Protein AF-A0A9Q1RMR0-F1 (afdb_monomer)

Secondary structure (DSSP, 8-state):
--------TTTSSSHHHHTS-THHHHHHHHHHHHHTTT-HHHHHHHHHHHHT-S-HHHHHHHHHHHHHHTTT---TT-HHHHHHHTTTS-S-HHHHHHHHHHHHHHTTT---HHHHHHHHHHHT-TTS-HHHHHHHHHHHHHHTTT---HHHHHHHHHHHHT--TTGGGSGGGGHHHHHHHHHTTT--TTHHHHHHHHTTS-HHHHHHHHHHHHHHHTTTS--HHHHHHHHHHHHTT--S---S-S-TTTTS-HHHHHHHHHHHHHHTTT---HHHHHHHHHHTT-SSHHHHHHHHHHHHHHTTTT--HHHHHHHHHHHHHTTT-HHHHHHHHHHHHHHTGGGGTEE--SEETTTTEEPHHHHHHHHHHHHHGGGTTTIIIII-GGGGGGGGGG-EE-EEEEE-TTS-B---EEEEEEE---TT--SS--SEEEEEEEESSEE--TTEEEEES-TTEEESSSS--SEEEEEE-TT-----

Nearest PDB structures (foldseek):
  8amz-assembly1_Z  TM=9.639E-01  e=6.250E-50  Spinacia oleracea
  8usd-assembly1_f  TM=9.674E-01  e=1.322E-40  Homo sapiens
  9e8i-assembly1_f  TM=9.592E-01  e=1.598E-38  Homo sapiens
  9e8j-assembly1_f  TM=9.561E-01  e=5.253E-36  Homo sapiens
  9e8g-assembly1_f  TM=9.424E-01  e=2.014E-36  Homo sapiens

InterPro domains:
  IPR002015 Proteasome/cyclosome repeat [PF01851] (61-96)
  IPR002015 Proteasome/cyclosome repeat [PF01851] (98-128)
  IPR002015 Proteasome/cyclosome repeat [PF01851] (294-325)
  IPR011989 Armadillo-like helical [G3DSA:1.25.10.10] (7-397)
  IPR016024 Armadillo-type fold [SSF48371] (19-345)
  IPR041433 26S proteasome non-ATPase regulatory subunit RPN1, C-terminal [PF18051] (423-476)

Radius of gyration: 23.75 Å; Cα contacts (8 Å, |Δi|>4): 767; chains: 1; bounding box: 58×66×67 Å

Structure (mmCIF, N/CA/C/O backbone):
data_AF-A0A9Q1RMR0-F1
#
_entry.id   AF-A0A9Q1RMR0-F1
#
loop_
_atom_site.group_PDB
_atom_site.id
_atom_site.type_symbol
_atom_site.label_atom_id
_atom_site.label_alt_id
_atom_site.label_comp_id
_atom_site.label_asym_id
_atom_site.label_entity_id
_atom_site.label_seq_id
_atom_site.pdbx_PDB_ins_code
_atom_site.Cartn_x
_atom_site.Cartn_y
_atom_site.Cartn_z
_atom_site.occupancy
_atom_site.B_iso_or_equiv
_atom_site.auth_seq_id
_atom_site.auth_comp_id
_atom_site.auth_asym_id
_atom_site.auth_atom_id
_atom_site.pdbx_PDB_model_num
ATOM 1 N N . MET A 1 1 ? 29.845 -14.026 3.373 1.00 28.23 1 MET A N 1
ATOM 2 C CA . MET A 1 1 ? 30.162 -15.197 4.212 1.00 28.23 1 MET A CA 1
ATOM 3 C C . MET A 1 1 ? 29.013 -16.179 4.085 1.00 28.23 1 MET A C 1
ATOM 5 O O . MET A 1 1 ? 27.890 -15.798 4.378 1.00 28.23 1 MET A O 1
ATOM 9 N N . THR A 1 2 ? 29.328 -17.349 3.521 1.00 25.45 2 THR A N 1
ATOM 10 C CA . THR A 1 2 ? 28.665 -18.661 3.660 1.00 25.45 2 THR A CA 1
ATOM 11 C C . THR A 1 2 ? 27.138 -18.709 3.771 1.00 25.45 2 THR A C 1
ATOM 13 O O . THR A 1 2 ? 26.559 -18.404 4.810 1.00 25.45 2 THR A O 1
ATOM 16 N N . VAL A 1 3 ? 26.518 -19.213 2.700 1.00 27.20 3 VAL A N 1
ATOM 17 C CA . VAL A 1 3 ? 25.192 -19.848 2.703 1.00 27.20 3 VAL A CA 1
ATOM 18 C C . VAL A 1 3 ? 25.158 -20.888 3.835 1.00 27.20 3 VAL A C 1
ATOM 20 O O . VAL A 1 3 ? 26.034 -21.756 3.847 1.00 27.20 3 VAL A O 1
ATOM 23 N N . PRO A 1 4 ? 24.219 -20.827 4.796 1.00 29.75 4 PRO A N 1
ATOM 24 C CA . PRO A 1 4 ? 24.046 -21.917 5.735 1.00 29.75 4 PRO A CA 1
ATOM 25 C C . PRO A 1 4 ? 23.362 -23.068 4.999 1.00 29.75 4 PRO A C 1
ATOM 27 O O . PRO A 1 4 ? 22.222 -22.955 4.552 1.00 29.75 4 PRO A O 1
ATOM 30 N N . SER A 1 5 ? 24.117 -24.150 4.859 1.00 25.72 5 SER A N 1
ATOM 31 C CA . SER A 1 5 ? 23.668 -25.482 4.480 1.00 25.72 5 SER A CA 1
ATOM 32 C C . SER A 1 5 ? 22.491 -25.944 5.340 1.00 25.72 5 SER A C 1
ATOM 34 O O . SER A 1 5 ? 22.469 -25.700 6.548 1.00 25.72 5 SER A O 1
ATOM 36 N N . GLU A 1 6 ? 21.561 -26.642 4.692 1.00 31.83 6 GLU A N 1
ATOM 37 C CA . GLU A 1 6 ? 20.419 -27.371 5.246 1.00 31.83 6 GLU A CA 1
ATOM 38 C C . GLU A 1 6 ? 20.707 -27.970 6.633 1.00 31.83 6 GLU A C 1
ATOM 40 O O . GLU A 1 6 ? 21.414 -28.966 6.779 1.00 31.83 6 GLU A O 1
ATOM 45 N N . ALA A 1 7 ? 20.147 -27.349 7.672 1.00 25.41 7 ALA A N 1
ATOM 46 C CA . ALA A 1 7 ? 20.129 -27.893 9.020 1.00 25.41 7 ALA A CA 1
ATOM 47 C C . ALA A 1 7 ? 18.756 -28.529 9.282 1.00 25.41 7 ALA A C 1
ATOM 49 O O . ALA A 1 7 ? 17.742 -27.833 9.308 1.00 25.41 7 ALA A O 1
ATOM 50 N N . SER A 1 8 ? 18.754 -29.855 9.439 1.00 25.45 8 SER A N 1
ATOM 51 C CA . SER A 1 8 ? 17.804 -30.648 10.236 1.00 25.45 8 SER A CA 1
ATOM 52 C C . SER A 1 8 ? 16.367 -30.102 10.359 1.00 25.45 8 SER A C 1
ATOM 54 O O . SER A 1 8 ? 15.956 -29.467 11.332 1.00 25.45 8 SER A O 1
ATOM 56 N N . SER A 1 9 ? 15.586 -30.467 9.346 1.00 35.81 9 SER A N 1
ATOM 57 C CA . SER A 1 9 ? 14.131 -30.642 9.309 1.00 35.81 9 SER A CA 1
ATOM 58 C C . SER A 1 9 ? 13.420 -30.797 10.671 1.00 35.81 9 SER A C 1
ATOM 60 O O . SER A 1 9 ? 13.531 -31.830 11.330 1.00 35.81 9 SER A O 1
ATOM 62 N N . GLY A 1 10 ? 12.596 -29.808 11.039 1.00 28.39 10 GLY A N 1
ATOM 63 C CA . GLY A 1 10 ? 11.375 -30.025 11.834 1.00 28.39 10 GLY A CA 1
ATOM 64 C C . GLY A 1 10 ? 11.198 -29.169 13.092 1.00 28.39 10 GLY A C 1
ATOM 65 O O . GLY A 1 10 ? 10.117 -28.628 13.297 1.00 28.39 10 GLY A O 1
ATOM 66 N N . CYS A 1 11 ? 12.227 -29.015 13.933 1.00 25.61 11 CYS A N 1
ATOM 67 C CA . CYS A 1 11 ? 12.030 -28.494 15.301 1.00 25.61 11 CYS A CA 1
ATOM 68 C C . CYS A 1 11 ? 12.550 -27.057 15.525 1.00 25.61 11 CYS A C 1
ATOM 70 O O . CYS A 1 11 ? 12.041 -26.326 16.372 1.00 25.61 11 CYS A O 1
ATOM 72 N N . ALA A 1 12 ? 13.531 -26.596 14.742 1.00 32.97 12 ALA A N 1
ATOM 73 C CA . ALA A 1 12 ? 14.109 -25.258 14.921 1.00 32.97 12 ALA A CA 1
ATOM 74 C C . ALA A 1 12 ? 13.289 -24.132 14.255 1.00 32.97 12 ALA A C 1
ATOM 76 O O . ALA A 1 12 ? 13.313 -22.989 14.718 1.00 32.97 12 ALA A O 1
ATOM 77 N N . SER A 1 13 ? 12.532 -24.440 13.196 1.00 49.91 13 SER A N 1
ATOM 78 C CA . SER A 1 13 ? 11.825 -23.446 12.376 1.00 49.91 13 SER A CA 1
ATOM 79 C C . SER A 1 13 ? 10.544 -22.890 13.004 1.00 49.91 13 SER A C 1
ATOM 81 O O . SER A 1 13 ? 10.022 -21.902 12.503 1.00 49.91 13 SER A O 1
ATOM 83 N N . THR A 1 14 ? 10.040 -23.457 14.102 1.00 54.06 14 THR A N 1
ATOM 84 C CA . THR A 1 14 ? 8.822 -22.979 14.788 1.00 54.06 14 THR A CA 1
ATOM 85 C C . THR A 1 14 ? 9.111 -22.214 16.082 1.00 54.06 14 THR A C 1
ATOM 87 O O . THR A 1 14 ? 8.258 -21.472 16.566 1.00 54.06 14 THR A O 1
ATOM 90 N N . SER A 1 15 ? 10.334 -22.309 16.621 1.00 58.47 15 SER A N 1
ATOM 91 C CA . SER A 1 15 ? 10.719 -21.683 17.898 1.00 58.47 15 SER A CA 1
ATOM 92 C C . SER A 1 15 ? 10.522 -20.163 17.914 1.00 58.47 15 SER A C 1
ATOM 94 O O . SER A 1 15 ? 10.182 -19.595 18.948 1.00 58.47 15 SER A O 1
ATOM 96 N N . TRP A 1 16 ? 10.717 -19.481 16.782 1.00 73.56 16 TRP A N 1
ATOM 97 C CA . TRP A 1 16 ? 10.561 -18.026 16.703 1.00 73.56 16 TRP A CA 1
ATOM 98 C C . TRP A 1 16 ? 9.092 -17.580 16.733 1.00 73.56 16 TRP A C 1
ATOM 100 O O . TRP A 1 16 ? 8.800 -16.536 17.311 1.00 73.56 16 TRP A O 1
ATOM 110 N N . LEU A 1 17 ? 8.170 -18.384 16.192 1.00 70.06 17 LEU A N 1
ATOM 111 C CA . LEU A 1 17 ? 6.736 -18.091 16.191 1.00 70.06 17 LEU A CA 1
ATOM 112 C C . LEU A 1 17 ? 6.168 -18.138 17.617 1.00 70.06 17 LEU A C 1
ATOM 114 O O . LEU A 1 17 ? 5.444 -17.236 18.036 1.00 70.06 17 LEU A O 1
ATOM 118 N N . PHE A 1 18 ? 6.561 -19.152 18.394 1.00 71.12 18 PHE A N 1
ATOM 119 C CA . PHE A 1 18 ? 6.091 -19.352 19.769 1.00 71.12 18 PHE A CA 1
ATOM 120 C C . PHE A 1 18 ? 6.729 -18.413 20.803 1.00 71.12 18 PHE A C 1
ATOM 122 O O . PHE A 1 18 ? 6.261 -18.355 21.938 1.00 71.12 18 PHE A O 1
ATOM 129 N N . LYS A 1 19 ? 7.756 -17.637 20.426 1.00 73.44 19 LYS A N 1
ATOM 130 C CA . LYS A 1 19 ? 8.305 -16.564 21.277 1.00 73.44 19 LYS A CA 1
ATOM 131 C C . LYS A 1 19 ? 7.382 -15.346 21.358 1.00 73.44 19 LYS A C 1
ATOM 133 O O . LYS A 1 19 ? 7.496 -14.561 22.297 1.00 73.44 19 LYS A O 1
ATOM 138 N N . ASN A 1 20 ? 6.477 -15.191 20.394 1.00 74.44 20 ASN A N 1
ATOM 139 C CA . ASN A 1 20 ? 5.560 -14.060 20.324 1.00 74.44 20 ASN A CA 1
ATOM 140 C C . ASN A 1 20 ? 4.255 -14.344 21.085 1.00 74.44 20 ASN A C 1
ATOM 142 O O . ASN A 1 20 ? 3.844 -15.493 21.256 1.00 74.44 20 ASN A O 1
ATOM 146 N N . LYS A 1 21 ? 3.580 -13.280 21.535 1.00 76.12 21 LYS A N 1
ATOM 147 C CA . LYS A 1 21 ? 2.300 -13.356 22.262 1.00 76.12 21 LYS A CA 1
ATOM 148 C C . LYS A 1 21 ? 1.128 -13.011 21.341 1.00 76.12 21 LYS A C 1
ATOM 150 O O . LYS A 1 21 ? 1.238 -12.052 20.585 1.00 76.12 21 LYS A O 1
ATOM 155 N N . GLU A 1 22 ? 0.035 -13.773 21.429 1.00 80.19 22 GLU A N 1
ATOM 156 C CA . GLU A 1 22 ? -1.287 -13.492 20.821 1.00 80.19 22 GLU A CA 1
ATOM 157 C C . GLU A 1 22 ? -1.224 -12.899 19.397 1.00 80.19 22 GLU A C 1
ATOM 159 O O . GLU A 1 22 ? -0.849 -13.594 18.452 1.00 80.19 22 GLU A O 1
ATOM 164 N N . HIS A 1 23 ? -1.528 -11.606 19.234 1.00 78.69 23 HIS A N 1
ATOM 165 C CA . HIS A 1 23 ? -1.510 -10.879 17.958 1.00 78.69 23 HIS A CA 1
ATOM 166 C C . HIS A 1 23 ? -0.129 -10.842 17.276 1.00 78.69 23 HIS A C 1
ATOM 168 O O . HIS A 1 23 ? -0.027 -10.755 16.048 1.00 78.69 23 HIS A O 1
ATOM 174 N N . GLY A 1 24 ? 0.949 -10.957 18.054 1.00 77.94 24 GLY A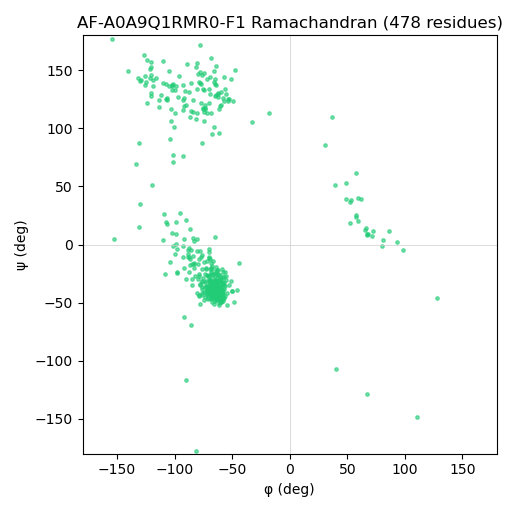 N 1
ATOM 175 C CA . GLY A 1 24 ? 2.307 -11.128 17.548 1.00 77.94 24 GLY A CA 1
ATOM 176 C C . GLY A 1 24 ? 2.531 -12.494 16.894 1.00 77.94 24 GLY A C 1
ATOM 177 O O . GLY A 1 24 ? 3.297 -12.575 15.937 1.00 77.94 24 GLY A O 1
ATOM 178 N N . LYS A 1 25 ? 1.837 -13.557 17.340 1.00 82.94 25 LYS A N 1
ATOM 179 C CA . LYS A 1 25 ? 1.855 -14.865 16.655 1.00 82.94 25 LYS A CA 1
ATOM 180 C C . LYS A 1 25 ? 1.142 -14.781 15.307 1.00 82.94 25 LYS A C 1
ATOM 182 O O . LYS A 1 25 ? 1.679 -15.262 14.315 1.00 82.94 25 LYS A O 1
ATOM 187 N N . ALA A 1 26 ? -0.012 -14.110 15.259 1.00 82.56 26 ALA A N 1
ATOM 188 C CA . ALA A 1 26 ? -0.747 -13.882 14.013 1.00 82.56 26 ALA A CA 1
ATOM 189 C C . ALA A 1 26 ? 0.100 -13.102 12.995 1.00 82.56 26 ALA A C 1
ATOM 191 O O . ALA A 1 26 ? 0.235 -13.502 11.842 1.00 82.56 26 ALA A O 1
ATOM 192 N N . SER A 1 27 ? 0.748 -12.026 13.445 1.00 83.69 27 SER A N 1
ATOM 193 C CA . SER A 1 27 ? 1.597 -11.202 12.579 1.00 83.69 27 SER A CA 1
ATOM 194 C C . SER A 1 27 ? 2.845 -11.947 12.105 1.00 83.69 27 SER A C 1
ATOM 196 O O . SER A 1 27 ? 3.253 -11.774 10.963 1.00 83.69 27 SER A O 1
ATOM 198 N N . ALA A 1 28 ? 3.433 -12.795 12.948 1.00 84.25 28 ALA A N 1
ATOM 199 C CA . ALA A 1 28 ? 4.561 -13.646 12.582 1.00 84.25 28 ALA A CA 1
ATOM 200 C C . ALA A 1 28 ? 4.173 -14.740 11.571 1.00 84.25 28 ALA A C 1
ATOM 202 O O . ALA A 1 28 ? 4.898 -14.968 10.609 1.00 84.25 28 ALA A O 1
ATOM 203 N N . ALA A 1 29 ? 3.013 -15.378 11.723 1.00 84.62 29 ALA A N 1
ATOM 204 C CA . ALA A 1 29 ? 2.517 -16.313 10.714 1.00 84.62 29 ALA A CA 1
ATOM 205 C C . ALA A 1 29 ? 2.252 -15.601 9.372 1.00 84.62 29 ALA A C 1
ATOM 207 O O . ALA A 1 29 ? 2.677 -16.080 8.325 1.00 84.62 29 ALA A O 1
ATOM 208 N N . ALA A 1 30 ? 1.666 -14.401 9.402 1.00 85.38 30 ALA A N 1
ATOM 209 C CA . ALA A 1 30 ? 1.445 -13.594 8.203 1.00 85.38 30 ALA A CA 1
ATOM 210 C C . ALA A 1 30 ? 2.746 -13.139 7.511 1.00 85.38 30 ALA A C 1
ATOM 212 O O . ALA A 1 30 ? 2.779 -13.029 6.285 1.00 85.38 30 ALA A O 1
ATOM 213 N N . SER A 1 31 ? 3.842 -12.924 8.254 1.00 85.06 31 SER A N 1
ATOM 214 C CA . SER A 1 31 ? 5.120 -12.512 7.651 1.00 85.06 31 SER A CA 1
ATOM 215 C C . SER A 1 31 ? 5.716 -13.592 6.753 1.00 85.06 31 SER A C 1
ATOM 217 O O . SER A 1 31 ? 6.457 -13.269 5.831 1.00 85.06 31 SER A O 1
ATOM 219 N N . LEU A 1 32 ? 5.385 -14.868 6.989 1.00 83.06 32 LEU A N 1
ATOM 220 C CA . LEU A 1 32 ? 5.770 -15.953 6.083 1.00 83.06 32 LEU A CA 1
ATOM 221 C C . LEU A 1 32 ? 5.128 -15.776 4.706 1.00 83.06 32 LEU A C 1
ATOM 223 O O . LEU A 1 32 ? 5.804 -15.970 3.701 1.00 83.06 32 LEU A O 1
ATOM 227 N N . GLY A 1 33 ? 3.875 -15.311 4.657 1.00 82.81 33 GLY A N 1
ATOM 228 C CA . GLY A 1 33 ? 3.210 -14.970 3.399 1.00 82.81 33 GLY A CA 1
ATOM 229 C C . GLY A 1 33 ? 3.904 -13.827 2.653 1.00 82.81 33 GLY A C 1
ATOM 230 O O . GLY A 1 33 ? 4.025 -13.873 1.438 1.00 82.81 33 GLY A O 1
ATOM 231 N N . MET A 1 34 ? 4.448 -12.840 3.374 1.00 83.38 34 MET A N 1
ATOM 232 C CA . MET A 1 34 ? 5.253 -11.769 2.767 1.00 83.38 34 MET A CA 1
ATOM 233 C C . MET A 1 34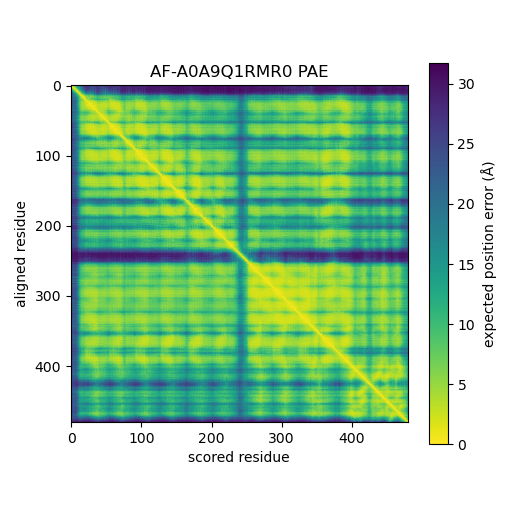 ? 6.613 -12.262 2.245 1.00 83.38 34 MET A C 1
ATOM 235 O O . MET A 1 34 ? 7.128 -11.714 1.276 1.00 83.38 34 MET A O 1
ATOM 239 N N . ILE A 1 35 ? 7.220 -13.274 2.871 1.00 85.44 35 ILE A N 1
ATOM 240 C CA . ILE A 1 35 ? 8.476 -13.870 2.378 1.00 85.44 35 ILE A CA 1
ATOM 241 C C . ILE A 1 35 ? 8.227 -14.640 1.077 1.00 85.44 35 ILE A C 1
ATOM 243 O O . ILE A 1 35 ? 9.053 -14.590 0.170 1.00 85.44 35 ILE A O 1
ATOM 247 N N . LEU A 1 36 ? 7.085 -15.320 0.993 1.00 83.06 36 LEU A N 1
ATOM 248 C CA . LEU A 1 36 ? 6.655 -16.149 -0.137 1.00 83.06 36 LEU A CA 1
ATOM 249 C C . LEU A 1 36 ? 5.740 -15.368 -1.096 1.00 83.06 36 LEU A C 1
ATOM 251 O O . LEU A 1 36 ? 4.880 -15.944 -1.759 1.00 83.06 36 LEU A O 1
ATOM 255 N N . LEU A 1 37 ? 5.895 -14.042 -1.135 1.00 80.06 37 LEU A N 1
ATOM 256 C CA . LEU A 1 37 ? 5.081 -13.155 -1.958 1.00 80.06 37 LEU A CA 1
ATOM 257 C C . LEU A 1 37 ? 5.152 -13.603 -3.426 1.00 80.06 37 LEU A C 1
ATOM 259 O O . LEU A 1 37 ? 6.248 -13.757 -3.964 1.00 80.06 37 LEU A O 1
ATOM 263 N N . LEU A 1 38 ? 3.990 -13.763 -4.066 1.00 76.06 38 LEU A N 1
ATOM 264 C CA . LEU A 1 38 ? 3.832 -14.185 -5.464 1.00 76.06 38 LEU A CA 1
ATOM 265 C C . LEU A 1 38 ? 4.238 -15.643 -5.793 1.00 76.06 38 LEU A C 1
ATOM 267 O O . LEU A 1 38 ? 4.255 -16.005 -6.967 1.00 76.06 38 LEU A O 1
ATOM 271 N N . ASP A 1 39 ? 4.527 -16.500 -4.806 1.00 81.00 39 ASP A N 1
ATOM 272 C CA . ASP A 1 39 ? 4.789 -17.936 -5.022 1.00 81.00 39 ASP A CA 1
ATOM 273 C C . ASP A 1 39 ? 3.576 -18.781 -4.603 1.00 81.00 39 ASP A C 1
ATOM 275 O O . ASP A 1 39 ? 3.453 -19.187 -3.448 1.00 81.00 39 ASP A O 1
ATOM 279 N N . VAL A 1 40 ? 2.658 -19.043 -5.539 1.00 74.56 40 VAL A N 1
ATOM 280 C CA . VAL A 1 40 ? 1.411 -19.776 -5.242 1.00 74.56 40 VAL A CA 1
ATOM 281 C C . VAL A 1 40 ? 1.670 -21.257 -4.955 1.00 74.56 40 VAL A C 1
ATOM 283 O O . VAL A 1 40 ? 1.061 -21.816 -4.044 1.00 74.56 40 VAL A O 1
ATOM 286 N N . ASP A 1 41 ? 2.589 -21.890 -5.682 1.00 75.94 41 ASP A N 1
ATOM 287 C CA . ASP A 1 41 ? 2.759 -23.345 -5.639 1.00 75.94 41 ASP A CA 1
ATOM 288 C C . ASP A 1 41 ? 3.521 -23.794 -4.387 1.00 75.94 41 ASP A C 1
ATOM 290 O O . ASP A 1 41 ? 3.064 -24.658 -3.634 1.00 75.94 41 ASP A O 1
ATOM 294 N N . SER A 1 42 ? 4.683 -23.189 -4.125 1.00 79.88 42 SER A N 1
ATOM 295 C CA . SER A 1 42 ? 5.501 -23.535 -2.957 1.00 79.88 42 SER A CA 1
ATOM 296 C C . SER A 1 42 ? 5.047 -22.772 -1.710 1.00 79.88 42 SER A C 1
ATOM 298 O O . SER A 1 42 ? 5.134 -23.300 -0.593 1.00 79.88 42 SER A O 1
ATOM 300 N N . GLY A 1 43 ? 4.497 -21.566 -1.883 1.00 79.62 43 GLY A N 1
ATOM 301 C CA . GLY A 1 43 ? 4.042 -20.732 -0.778 1.00 79.62 43 GLY A CA 1
ATOM 302 C C . GLY A 1 43 ? 2.895 -21.361 0.006 1.00 79.62 43 GLY A C 1
ATOM 303 O O . GLY A 1 43 ? 2.965 -21.446 1.235 1.00 79.62 43 GLY A O 1
ATOM 304 N N . LEU A 1 44 ? 1.873 -21.884 -0.681 1.00 80.19 44 LEU A N 1
ATOM 305 C CA . LEU A 1 44 ? 0.726 -22.518 -0.022 1.00 80.19 44 LEU A CA 1
ATOM 306 C C . LEU A 1 44 ? 1.136 -23.752 0.794 1.00 80.19 44 LEU A C 1
ATOM 308 O O . LEU A 1 44 ? 0.722 -23.881 1.945 1.00 80.19 44 LEU A O 1
ATOM 312 N N . ALA A 1 45 ? 2.025 -24.598 0.266 1.00 83.00 45 ALA A N 1
ATOM 313 C CA . ALA A 1 45 ? 2.514 -25.791 0.965 1.00 83.00 45 ALA A CA 1
ATOM 314 C C . ALA A 1 45 ? 3.293 -25.465 2.256 1.00 83.00 45 ALA A C 1
ATOM 316 O O . ALA A 1 45 ? 3.324 -26.254 3.206 1.00 83.00 45 ALA A O 1
ATOM 317 N N . GLN A 1 46 ? 3.949 -24.303 2.314 1.00 80.69 46 GLN A N 1
ATOM 318 C CA . GLN A 1 46 ? 4.643 -23.853 3.522 1.00 80.69 46 GLN A CA 1
ATOM 319 C C . GLN A 1 46 ? 3.678 -23.299 4.572 1.00 80.69 46 GLN A C 1
ATOM 321 O O . GLN A 1 46 ? 3.907 -23.507 5.766 1.00 80.69 46 GLN A O 1
ATOM 326 N N . ILE A 1 47 ? 2.603 -22.633 4.141 1.00 82.31 47 ILE A N 1
ATOM 327 C CA . ILE A 1 47 ? 1.589 -22.076 5.042 1.00 82.31 47 ILE A CA 1
ATOM 328 C C . ILE A 1 47 ? 0.662 -23.177 5.581 1.00 82.31 47 ILE A C 1
ATOM 330 O O . ILE A 1 47 ? 0.262 -23.102 6.743 1.00 82.31 47 ILE A O 1
ATOM 334 N N . ASP A 1 48 ? 0.411 -24.236 4.803 1.00 80.38 48 ASP A N 1
ATOM 335 C CA . ASP A 1 48 ? -0.454 -25.370 5.169 1.00 80.38 48 ASP A CA 1
ATOM 336 C C . ASP A 1 48 ? -0.114 -25.966 6.552 1.00 80.38 48 ASP A C 1
ATOM 338 O O . ASP A 1 48 ? -0.966 -26.189 7.412 1.00 80.38 48 ASP A O 1
ATOM 342 N N . LYS A 1 49 ? 1.184 -26.065 6.858 1.00 82.88 49 LYS A N 1
ATOM 343 C CA . LYS A 1 49 ? 1.704 -26.566 8.144 1.00 82.88 49 LYS A CA 1
ATOM 344 C C . LYS A 1 49 ? 1.189 -25.792 9.362 1.00 82.88 49 LYS A C 1
ATOM 346 O O . LYS A 1 49 ? 1.118 -26.348 10.457 1.00 82.88 49 LYS A O 1
ATOM 351 N N . TYR A 1 50 ? 0.851 -24.515 9.195 1.00 80.88 50 TYR A N 1
ATOM 352 C CA . TYR A 1 50 ? 0.375 -23.652 10.274 1.00 80.88 50 TYR A CA 1
ATOM 353 C C . TYR A 1 50 ? -1.141 -23.742 10.485 1.00 80.88 50 TYR A C 1
ATOM 355 O O . TYR A 1 50 ? -1.601 -23.418 11.581 1.00 80.88 50 TYR A O 1
ATOM 363 N N . PHE A 1 51 ? -1.908 -24.252 9.514 1.00 77.81 51 PHE A N 1
ATOM 364 C CA . PHE A 1 51 ? -3.353 -24.472 9.662 1.00 77.81 51 PHE A CA 1
ATOM 365 C C . PHE A 1 51 ? -3.688 -25.572 10.668 1.00 77.81 51 PHE A C 1
ATOM 367 O O . PHE A 1 51 ? -4.718 -25.502 11.334 1.00 77.81 51 PHE A O 1
ATOM 374 N N . HIS A 1 52 ? -2.799 -26.551 10.834 1.00 78.06 52 HIS A N 1
ATOM 375 C CA . HIS A 1 52 ? -2.959 -27.641 11.799 1.00 78.06 52 HIS A CA 1
ATOM 376 C C . HIS A 1 52 ? -2.579 -27.263 13.243 1.00 78.06 52 HIS A C 1
ATOM 378 O O . HIS A 1 52 ? -2.573 -28.120 14.127 1.00 78.06 52 HIS A O 1
ATOM 384 N N . SER A 1 53 ? -2.237 -25.997 13.507 1.00 77.88 53 SER A N 1
ATOM 385 C CA . SER A 1 53 ? -1.898 -25.534 14.858 1.00 77.88 53 SER A CA 1
ATOM 386 C C . SER A 1 53 ? -3.146 -25.390 15.735 1.00 77.88 53 SER A C 1
ATOM 388 O O . SER A 1 53 ? -4.199 -24.984 15.262 1.00 77.88 53 SER A O 1
ATOM 390 N N . THR A 1 54 ? -3.020 -25.639 17.042 1.00 73.75 54 THR A N 1
ATOM 391 C CA . THR A 1 54 ? -4.121 -25.473 18.016 1.00 73.75 54 THR A CA 1
ATOM 392 C C . THR A 1 54 ? -4.427 -24.009 18.354 1.00 73.75 54 THR A C 1
ATOM 394 O O . THR A 1 54 ? -5.464 -23.713 18.937 1.00 73.75 54 THR A O 1
ATOM 397 N N . ASP A 1 55 ? -3.523 -23.084 18.017 1.00 82.62 55 ASP A N 1
ATOM 398 C CA . ASP A 1 55 ? -3.639 -21.663 18.352 1.00 82.62 55 ASP A CA 1
ATOM 399 C C . ASP A 1 55 ? -4.478 -20.894 17.308 1.00 82.62 55 ASP A C 1
ATOM 401 O O . ASP A 1 55 ? -4.021 -20.654 16.188 1.00 82.62 55 ASP A O 1
ATOM 405 N N . THR A 1 56 ? -5.642 -20.373 17.715 1.00 84.25 56 THR A N 1
ATOM 406 C CA . THR A 1 56 ? -6.551 -19.529 16.903 1.00 84.25 56 THR A CA 1
ATOM 407 C C . THR A 1 56 ? -5.835 -18.362 16.208 1.00 84.25 56 THR A C 1
ATOM 409 O O . THR A 1 56 ? -6.086 -18.063 15.042 1.00 84.25 56 THR A O 1
ATOM 412 N N . HIS A 1 57 ? -4.891 -17.717 16.899 1.00 83.25 57 HIS A N 1
ATOM 413 C CA . HIS A 1 57 ? -4.118 -16.592 16.361 1.00 83.25 57 HIS A CA 1
ATOM 414 C C . HIS A 1 57 ? -3.143 -17.008 15.252 1.00 83.25 57 HIS A C 1
ATOM 416 O O . HIS A 1 57 ? -2.894 -16.231 14.334 1.00 83.25 57 HIS A O 1
ATOM 422 N N . VAL A 1 58 ? -2.588 -18.221 15.325 1.00 84.50 58 VAL A N 1
ATOM 423 C CA . VAL A 1 58 ? -1.690 -18.746 14.287 1.00 84.50 58 VAL A CA 1
ATOM 424 C C . VAL A 1 58 ? -2.493 -19.070 13.033 1.00 84.50 58 VAL A C 1
ATOM 426 O O . VAL A 1 58 ? -2.085 -18.667 11.948 1.00 84.50 58 VAL A O 1
ATOM 429 N N . ILE A 1 59 ? -3.670 -19.686 13.188 1.00 85.12 59 ILE A N 1
ATOM 430 C CA . ILE A 1 59 ? -4.598 -19.951 12.079 1.00 85.12 59 ILE A CA 1
ATOM 431 C C . ILE A 1 59 ? -5.026 -18.635 11.411 1.00 85.12 59 ILE A C 1
ATOM 433 O O . ILE A 1 59 ? -4.954 -18.512 10.192 1.00 85.12 59 ILE A O 1
ATOM 437 N N . ALA A 1 60 ? -5.405 -17.620 12.197 1.00 84.56 60 ALA A N 1
ATOM 438 C CA . ALA A 1 60 ? -5.760 -16.297 11.677 1.00 84.56 60 ALA A CA 1
ATOM 439 C C . ALA A 1 60 ? -4.620 -15.652 10.864 1.00 84.56 60 ALA A C 1
ATOM 441 O O . ALA A 1 60 ? -4.854 -15.080 9.800 1.00 84.56 60 ALA A O 1
ATOM 442 N N . GLY A 1 61 ? -3.379 -15.767 11.347 1.00 84.12 61 GLY A N 1
ATOM 443 C CA . GLY A 1 61 ? -2.201 -15.274 10.636 1.00 84.12 61 GLY A CA 1
ATOM 444 C C . GLY A 1 61 ? -1.856 -16.078 9.379 1.00 84.12 61 GLY A C 1
ATOM 445 O O . GLY A 1 61 ? -1.435 -15.491 8.386 1.00 84.12 61 GLY A O 1
ATOM 446 N N . ALA A 1 62 ? -2.073 -17.396 9.394 1.00 86.75 62 ALA A N 1
ATOM 447 C CA . ALA A 1 62 ? -1.896 -18.264 8.232 1.00 86.75 62 ALA A CA 1
ATOM 448 C C . ALA A 1 62 ? -2.899 -17.921 7.117 1.00 86.75 62 ALA A C 1
ATOM 450 O O . ALA A 1 62 ? -2.491 -17.748 5.972 1.00 86.75 62 ALA A O 1
ATOM 451 N N . LEU A 1 63 ? -4.177 -17.712 7.459 1.00 87.56 63 LEU A N 1
ATOM 452 C CA . LEU A 1 63 ? -5.218 -17.255 6.524 1.00 87.56 63 LEU A CA 1
ATOM 453 C C . LEU A 1 63 ? -4.848 -15.917 5.868 1.00 87.56 63 LEU A C 1
ATOM 455 O O . LEU A 1 63 ? -4.937 -15.765 4.650 1.00 87.56 63 LEU A O 1
ATOM 459 N N . LEU A 1 64 ? -4.370 -14.959 6.667 1.00 86.94 64 LEU A N 1
ATOM 460 C CA . LEU A 1 64 ? -3.906 -13.672 6.152 1.00 86.94 64 LEU A CA 1
ATOM 461 C C . LEU A 1 64 ? -2.675 -13.844 5.244 1.00 86.94 64 LEU A C 1
ATOM 463 O O . LEU A 1 64 ? -2.595 -13.213 4.192 1.00 86.94 64 LEU A O 1
ATOM 467 N N . GLY A 1 65 ? -1.756 -14.745 5.605 1.00 85.50 65 GLY A N 1
ATOM 468 C CA . GLY A 1 65 ? -0.602 -15.123 4.788 1.00 85.50 65 GLY A CA 1
ATOM 469 C C . GLY A 1 65 ? -0.987 -15.709 3.426 1.00 85.50 65 GLY A C 1
ATOM 470 O O . GLY A 1 65 ? -0.404 -15.307 2.424 1.00 85.50 65 GLY A O 1
ATOM 471 N N . VAL A 1 66 ? -1.999 -16.585 3.363 1.00 86.38 66 VAL A N 1
ATOM 472 C CA . VAL A 1 66 ? -2.534 -17.130 2.096 1.00 86.38 66 VAL A CA 1
ATOM 473 C C . VAL A 1 66 ? -3.038 -16.015 1.178 1.00 86.38 66 VAL A C 1
ATOM 475 O O . VAL A 1 66 ? -2.808 -16.059 -0.031 1.00 86.38 66 VAL A O 1
ATOM 478 N N . GLY A 1 67 ? -3.690 -14.996 1.743 1.00 85.44 67 GLY A N 1
ATOM 479 C CA . GLY A 1 67 ? -4.119 -13.822 0.984 1.00 85.44 67 GLY A CA 1
ATOM 480 C C . GLY A 1 67 ? -2.957 -12.991 0.439 1.00 85.44 67 GLY A C 1
ATOM 481 O O . GLY A 1 67 ? -3.010 -12.546 -0.703 1.00 85.44 67 GLY A O 1
ATOM 482 N N . ILE A 1 68 ? -1.890 -12.820 1.229 1.00 87.69 68 ILE A N 1
ATOM 483 C CA . ILE A 1 68 ? -0.682 -12.096 0.802 1.00 87.69 68 ILE A CA 1
ATOM 484 C C . ILE A 1 68 ? 0.038 -12.838 -0.330 1.00 87.69 68 ILE A C 1
ATOM 486 O O . ILE A 1 68 ? 0.435 -12.205 -1.303 1.00 87.69 68 ILE A O 1
ATOM 490 N N . VAL A 1 69 ? 0.191 -14.163 -0.237 1.00 86.94 69 VAL A N 1
ATOM 491 C CA . VAL A 1 69 ? 0.870 -14.963 -1.276 1.00 86.94 69 VAL A CA 1
ATOM 492 C C . VAL A 1 69 ? 0.158 -14.849 -2.623 1.00 86.94 69 VAL A C 1
ATOM 494 O O . VAL A 1 69 ? 0.809 -14.672 -3.649 1.00 86.94 69 VAL A O 1
ATOM 497 N N . ASN A 1 70 ? -1.176 -14.884 -2.609 1.00 83.56 70 ASN A N 1
ATOM 498 C CA . ASN A 1 70 ? -2.006 -14.789 -3.812 1.00 83.56 70 ASN A CA 1
ATOM 499 C C . ASN A 1 70 ? -2.274 -13.345 -4.272 1.00 83.56 70 ASN A C 1
ATOM 501 O O . ASN A 1 70 ? -3.050 -13.128 -5.201 1.00 83.56 70 ASN A O 1
ATOM 505 N N . CYS A 1 71 ? -1.660 -12.341 -3.642 1.00 80.69 71 CYS A N 1
ATOM 506 C CA . CYS A 1 71 ? -1.857 -10.945 -4.012 1.00 80.69 71 CYS A CA 1
ATOM 507 C C . CYS A 1 71 ? -1.394 -10.695 -5.456 1.00 80.69 71 CYS A C 1
ATOM 509 O O . CYS A 1 71 ? -0.213 -10.809 -5.763 1.00 80.69 71 CYS A O 1
ATOM 511 N N . GLY A 1 72 ? -2.314 -10.307 -6.343 1.00 71.25 72 GLY A N 1
ATOM 512 C CA . GLY A 1 72 ? -1.994 -9.953 -7.731 1.00 71.25 72 GLY A CA 1
ATOM 513 C C . GLY A 1 72 ? -1.823 -11.138 -8.687 1.00 71.25 72 GLY A C 1
ATOM 514 O O . GLY A 1 72 ? -1.536 -10.911 -9.862 1.00 71.25 72 GLY A O 1
ATOM 515 N N . ILE A 1 73 ? -2.047 -12.375 -8.229 1.00 74.31 73 ILE A N 1
ATOM 516 C CA . ILE A 1 73 ? -2.023 -13.572 -9.078 1.00 74.31 73 ILE A CA 1
ATOM 517 C C . ILE A 1 73 ? -3.447 -14.075 -9.277 1.00 74.31 73 ILE A C 1
ATOM 519 O O . ILE A 1 73 ? -4.168 -14.347 -8.321 1.00 74.31 73 ILE A O 1
ATOM 523 N N . LYS A 1 74 ? -3.845 -14.232 -10.540 1.00 67.50 74 LYS A N 1
ATOM 524 C CA . LYS A 1 74 ? -5.104 -14.876 -10.917 1.00 67.50 74 LYS A CA 1
ATOM 525 C C . LYS A 1 74 ? -4.783 -16.280 -11.401 1.00 67.50 74 LYS A C 1
ATOM 527 O O . LYS A 1 74 ? -4.220 -16.435 -12.480 1.00 67.50 74 LYS A O 1
ATOM 532 N N . ASN A 1 75 ? -5.101 -17.275 -10.581 1.00 67.56 75 ASN A N 1
ATOM 533 C CA . ASN A 1 75 ? -4.954 -18.678 -10.941 1.00 67.56 75 ASN A CA 1
ATOM 534 C C . ASN A 1 75 ? -6.338 -19.269 -11.233 1.00 67.56 75 ASN A C 1
ATOM 536 O O . ASN A 1 75 ? -7.276 -19.029 -10.478 1.00 67.56 75 ASN A O 1
ATOM 540 N N . GLU A 1 76 ? -6.461 -20.054 -12.301 1.00 56.72 76 GLU A N 1
ATOM 541 C CA . GLU A 1 76 ? -7.732 -20.637 -12.758 1.00 56.72 76 GLU A CA 1
ATOM 542 C C . GLU A 1 76 ? -8.363 -21.588 -11.726 1.00 56.72 76 GLU A C 1
ATOM 544 O O . GLU A 1 76 ? -9.569 -21.811 -11.741 1.00 56.72 76 GLU A O 1
ATOM 549 N N . CYS A 1 77 ? -7.556 -22.130 -10.806 1.00 60.97 77 CYS A N 1
ATOM 550 C CA . CYS A 1 77 ? -8.010 -23.048 -9.758 1.00 60.97 77 CYS A CA 1
ATOM 551 C C . CYS A 1 77 ? -8.538 -22.351 -8.484 1.00 60.97 77 CYS A C 1
ATOM 553 O O . CYS A 1 77 ? -8.995 -23.047 -7.581 1.00 60.97 77 CYS A O 1
ATOM 555 N N . ASP A 1 78 ? -8.451 -21.015 -8.380 1.00 68.56 78 ASP A N 1
ATOM 556 C CA . ASP A 1 78 ? -8.939 -20.197 -7.248 1.00 68.56 78 ASP A CA 1
ATOM 557 C C . ASP A 1 78 ? -8.715 -20.798 -5.828 1.00 68.56 78 ASP A C 1
ATOM 559 O O . ASP A 1 78 ? -9.635 -20.839 -4.999 1.00 68.56 78 ASP A O 1
ATOM 563 N N . PRO A 1 79 ? -7.485 -21.233 -5.472 1.00 70.00 79 PRO A N 1
ATOM 564 C CA . PRO A 1 79 ? -7.222 -21.896 -4.188 1.00 70.00 79 PRO A CA 1
ATOM 565 C C . PRO A 1 79 ? -7.516 -20.988 -2.984 1.00 70.00 79 PRO A C 1
ATOM 567 O O . PRO A 1 79 ? -7.941 -21.454 -1.927 1.00 70.00 79 PRO A O 1
ATOM 570 N N . ALA A 1 80 ? -7.332 -19.674 -3.149 1.00 73.12 80 ALA A N 1
ATOM 571 C CA . ALA A 1 80 ? -7.580 -18.688 -2.106 1.00 73.12 80 ALA A CA 1
ATOM 572 C C . ALA A 1 80 ? -9.064 -18.615 -1.717 1.00 73.12 80 ALA A C 1
ATOM 574 O O . ALA A 1 80 ? -9.379 -18.579 -0.531 1.00 73.12 80 ALA A O 1
ATOM 575 N N . LEU A 1 81 ? -9.986 -18.616 -2.687 1.00 77.62 81 LEU A N 1
ATOM 576 C CA . LEU A 1 81 ? -11.419 -18.539 -2.395 1.00 77.62 81 LEU A CA 1
ATOM 577 C C . LEU A 1 81 ? -11.928 -19.824 -1.752 1.00 77.62 81 LEU A C 1
ATOM 579 O O . LEU A 1 81 ? -12.704 -19.737 -0.802 1.00 77.62 81 LEU A O 1
ATOM 583 N N . ALA A 1 82 ? -11.483 -20.987 -2.235 1.00 76.56 82 ALA A N 1
ATOM 584 C CA . ALA A 1 82 ? -11.871 -22.276 -1.670 1.00 76.56 82 ALA A CA 1
ATOM 585 C C . ALA A 1 82 ? -11.471 -22.382 -0.191 1.00 76.56 82 ALA A C 1
ATOM 587 O O . ALA A 1 82 ? -12.314 -22.663 0.655 1.00 76.56 82 ALA A O 1
ATOM 588 N N . LEU A 1 83 ? -10.214 -22.061 0.129 1.00 78.62 83 LEU A N 1
ATOM 589 C CA . LEU A 1 83 ? -9.704 -22.146 1.496 1.00 78.62 83 LEU A CA 1
ATOM 590 C C . LEU A 1 83 ? -10.293 -21.068 2.405 1.00 78.62 83 LEU A C 1
ATOM 592 O O . LEU A 1 83 ? -10.714 -21.365 3.514 1.00 78.62 83 LEU A O 1
ATOM 596 N N . LEU A 1 84 ? -10.328 -19.806 1.970 1.00 80.00 84 LEU A N 1
ATOM 597 C CA . LEU A 1 84 ? -10.715 -18.700 2.851 1.00 80.00 84 LEU A CA 1
ATOM 598 C C . LEU A 1 84 ? -12.226 -18.652 3.103 1.00 80.00 84 LEU A C 1
ATOM 600 O O . LEU A 1 84 ? -12.636 -18.210 4.175 1.00 80.00 84 LEU A O 1
ATOM 604 N N . ALA A 1 85 ? -13.051 -19.122 2.160 1.00 76.69 85 ALA A N 1
ATOM 605 C CA . ALA A 1 85 ? -14.504 -19.107 2.304 1.00 76.69 85 ALA A CA 1
ATOM 606 C C . ALA A 1 85 ? -15.004 -19.931 3.497 1.00 76.69 85 ALA A C 1
ATOM 608 O O . ALA A 1 85 ? -15.943 -19.506 4.162 1.00 76.69 85 ALA A O 1
ATOM 609 N N . GLU A 1 86 ? -14.369 -21.065 3.798 1.00 80.00 86 GLU A N 1
ATOM 610 C CA . GLU A 1 86 ? -14.774 -21.944 4.905 1.00 80.00 86 GLU A CA 1
ATOM 611 C C . GLU A 1 86 ? -14.535 -21.319 6.291 1.00 80.00 86 GLU A C 1
ATOM 613 O O . GLU A 1 86 ? -15.139 -21.723 7.284 1.00 80.00 86 GLU A O 1
ATOM 618 N N . TYR A 1 87 ? -13.652 -20.319 6.382 1.00 80.75 87 TYR A N 1
ATOM 619 C CA . TYR A 1 87 ? -13.265 -19.689 7.648 1.00 80.75 87 TYR A CA 1
ATOM 620 C C . TYR A 1 87 ? -14.014 -18.378 7.927 1.00 80.75 87 TYR A C 1
ATOM 622 O O . TYR A 1 87 ? -13.844 -17.813 9.009 1.00 80.75 87 TYR A O 1
ATOM 630 N N . ILE A 1 88 ? -14.859 -17.910 7.001 1.00 77.81 88 ILE A N 1
ATOM 631 C CA . ILE A 1 88 ? -15.697 -16.714 7.190 1.00 77.81 88 ILE A CA 1
ATOM 632 C C . ILE A 1 88 ? -16.789 -16.973 8.236 1.00 77.81 88 ILE A C 1
ATOM 634 O O . ILE A 1 88 ? -17.050 -16.119 9.084 1.00 77.81 88 ILE A O 1
ATOM 638 N N . ASP A 1 89 ? -17.376 -18.171 8.217 1.00 75.56 89 ASP A N 1
ATOM 639 C CA . ASP A 1 89 ? -18.533 -18.519 9.050 1.00 75.56 89 ASP A CA 1
ATOM 640 C C . ASP A 1 89 ? -18.156 -18.894 10.495 1.00 75.56 89 ASP A C 1
ATOM 642 O O . ASP A 1 89 ? -19.027 -19.090 11.343 1.00 75.56 89 ASP A O 1
ATOM 646 N N . LYS A 1 90 ? -16.858 -18.973 10.822 1.00 78.19 90 LYS A N 1
ATOM 647 C CA . LYS A 1 90 ? -16.402 -19.319 12.178 1.00 78.19 90 LYS A CA 1
ATOM 648 C C . LYS A 1 90 ? -16.718 -18.209 13.183 1.00 78.19 90 LYS A C 1
ATOM 650 O O . LYS A 1 90 ? -16.642 -17.022 12.862 1.00 78.19 90 LYS A O 1
ATOM 655 N N . GLU A 1 91 ? -17.053 -18.597 14.416 1.00 71.38 91 GLU A N 1
ATOM 656 C CA . GLU A 1 91 ? -17.451 -17.678 15.500 1.00 71.38 91 GLU A CA 1
ATOM 657 C C . GLU A 1 91 ? -16.294 -16.799 16.007 1.00 71.38 91 GLU A C 1
ATOM 659 O O . GLU A 1 91 ? -16.525 -15.680 16.465 1.00 71.38 91 GLU A O 1
ATOM 664 N N . ASP A 1 92 ? -15.045 -17.259 15.874 1.00 81.56 92 ASP A N 1
ATOM 665 C CA . ASP A 1 92 ? -13.872 -16.531 16.364 1.00 81.56 92 ASP A CA 1
ATOM 666 C C . ASP A 1 92 ? -13.581 -15.254 15.545 1.00 81.56 92 ASP A C 1
ATOM 668 O O . ASP A 1 92 ? -13.259 -15.337 14.351 1.00 81.56 92 ASP A O 1
ATOM 672 N N . PRO A 1 93 ? -13.561 -14.060 16.175 1.00 80.75 93 PRO A N 1
ATOM 673 C CA . PRO A 1 93 ? -13.400 -12.792 15.464 1.00 80.75 93 PRO A CA 1
ATOM 674 C C . PRO A 1 93 ? -12.022 -12.656 14.805 1.00 80.75 93 PRO A C 1
ATOM 676 O O . PRO A 1 93 ? -11.915 -12.100 13.716 1.00 80.75 93 PRO A O 1
ATOM 679 N N . SER A 1 94 ? -10.954 -13.188 15.410 1.00 81.88 94 SER A N 1
ATOM 680 C CA . SER A 1 94 ? -9.604 -13.108 14.834 1.00 81.88 94 SER A CA 1
ATOM 681 C C . SER A 1 94 ? -9.448 -13.954 13.570 1.00 81.88 94 SER A C 1
ATOM 683 O O . SER A 1 94 ? -8.818 -13.502 12.617 1.00 81.88 94 SER A O 1
ATOM 685 N N . ILE A 1 95 ? -10.038 -15.155 13.540 1.00 85.69 95 ILE A N 1
ATOM 686 C CA . ILE A 1 95 ? -10.044 -16.015 12.346 1.00 85.69 95 ILE A CA 1
ATOM 687 C C . ILE A 1 95 ? -10.857 -15.347 11.241 1.00 85.69 95 ILE A C 1
ATOM 689 O O . ILE A 1 95 ? -10.388 -15.262 10.106 1.00 85.69 95 ILE A O 1
ATOM 693 N N . ARG A 1 96 ? -12.028 -14.806 11.595 1.00 86.00 96 ARG A N 1
ATOM 694 C CA . ARG A 1 96 ? -12.900 -14.097 10.662 1.00 86.00 96 ARG A CA 1
ATOM 695 C C . ARG A 1 96 ? -12.193 -12.895 10.030 1.00 86.00 96 ARG A C 1
ATOM 697 O O . ARG A 1 96 ? -12.200 -12.763 8.811 1.00 86.00 96 ARG A O 1
ATOM 704 N N . ILE A 1 97 ? -11.503 -12.069 10.826 1.00 86.12 97 ILE A N 1
ATOM 705 C CA . ILE A 1 97 ? -10.701 -10.944 10.309 1.00 86.12 97 ILE A CA 1
ATOM 706 C C . ILE A 1 97 ? -9.583 -11.442 9.383 1.00 86.12 97 ILE A C 1
ATOM 708 O O . ILE A 1 97 ? -9.398 -10.878 8.306 1.00 86.12 97 ILE A O 1
ATOM 712 N N . GLY A 1 98 ? -8.867 -12.507 9.762 1.00 85.00 98 GLY A N 1
ATOM 713 C CA . GLY A 1 98 ? -7.814 -13.099 8.930 1.00 85.00 98 GLY A CA 1
ATOM 714 C C . GLY A 1 98 ? -8.326 -13.571 7.565 1.00 85.00 98 GLY A C 1
ATOM 715 O O . GLY A 1 98 ? -7.704 -13.277 6.546 1.00 85.00 98 GLY A O 1
ATOM 716 N N . ALA A 1 99 ? -9.491 -14.226 7.530 1.00 87.62 99 ALA A N 1
ATOM 717 C CA . ALA A 1 99 ? -10.130 -14.679 6.295 1.00 87.62 99 ALA A CA 1
ATOM 718 C C . ALA A 1 99 ? -10.610 -13.509 5.416 1.00 87.62 99 ALA A C 1
ATOM 720 O O . ALA A 1 99 ? -10.330 -13.474 4.217 1.00 87.62 99 ALA A O 1
ATOM 721 N N . ILE A 1 100 ? -11.277 -12.515 6.014 1.00 88.75 100 ILE A N 1
ATOM 722 C CA . ILE A 1 100 ? -11.801 -11.329 5.316 1.00 88.75 100 ILE A CA 1
ATOM 723 C C . ILE A 1 100 ? -10.668 -10.485 4.725 1.00 88.75 100 ILE A C 1
ATOM 725 O O . ILE A 1 100 ? -10.753 -10.042 3.578 1.00 88.75 100 ILE A O 1
ATOM 729 N N . MET A 1 101 ? -9.599 -10.249 5.488 1.00 88.50 101 MET A N 1
ATOM 730 C CA . MET A 1 101 ? -8.426 -9.527 4.992 1.00 88.50 101 MET A CA 1
ATOM 731 C C . MET A 1 101 ? -7.680 -10.331 3.931 1.00 88.50 101 MET A C 1
ATOM 733 O O . MET A 1 101 ? -7.287 -9.765 2.915 1.00 88.50 101 MET A O 1
ATOM 737 N N . GLY A 1 102 ? -7.537 -11.647 4.123 1.00 87.94 102 GLY A N 1
ATOM 738 C CA . GLY A 1 102 ? -6.910 -12.525 3.139 1.00 87.94 102 GLY A CA 1
ATOM 739 C C . GLY A 1 102 ? -7.622 -12.489 1.782 1.00 87.94 102 GLY A C 1
ATOM 740 O O . GLY A 1 102 ? -6.969 -12.339 0.751 1.00 87.94 102 GLY A O 1
ATOM 741 N N . LEU A 1 103 ? -8.960 -12.528 1.779 1.00 87.56 103 LEU A N 1
ATOM 742 C CA . LEU A 1 103 ? -9.768 -12.384 0.561 1.00 87.56 103 LEU A CA 1
ATOM 743 C C . LEU A 1 103 ? -9.626 -10.994 -0.061 1.00 87.56 103 LEU A C 1
ATOM 745 O O . LEU A 1 103 ? -9.521 -10.878 -1.281 1.00 87.56 103 LEU A O 1
ATOM 749 N N . GLY A 1 104 ? -9.591 -9.954 0.777 1.00 86.81 104 GLY A N 1
ATOM 750 C CA . GLY A 1 104 ? -9.355 -8.578 0.345 1.00 86.81 104 GLY A CA 1
ATOM 751 C C . GLY A 1 104 ? -8.013 -8.401 -0.370 1.00 86.81 104 GLY A C 1
ATOM 752 O O . GLY A 1 104 ? -7.954 -7.693 -1.372 1.00 86.81 104 GLY A O 1
ATOM 753 N N . PHE A 1 105 ? -6.955 -9.068 0.104 1.00 88.00 105 PHE A N 1
ATOM 754 C CA . PHE A 1 105 ? -5.629 -9.033 -0.520 1.00 88.00 105 PHE A CA 1
ATOM 755 C C . PHE A 1 105 ? -5.549 -9.846 -1.809 1.00 88.00 105 PHE A C 1
ATOM 757 O O . PHE A 1 105 ? -5.080 -9.325 -2.820 1.00 88.00 105 PHE A O 1
ATOM 764 N N . ALA A 1 106 ? -6.042 -11.087 -1.800 1.00 86.75 106 ALA A N 1
ATOM 765 C CA . ALA A 1 106 ? -5.980 -11.963 -2.968 1.00 86.75 106 ALA A CA 1
ATOM 766 C C . ALA A 1 106 ? -6.768 -11.391 -4.160 1.00 86.75 106 ALA A C 1
ATOM 768 O O . ALA A 1 106 ? -6.302 -11.424 -5.296 1.00 86.75 106 ALA A O 1
ATOM 769 N N . TYR A 1 107 ? -7.944 -10.813 -3.900 1.00 85.69 107 TYR A N 1
ATOM 770 C CA . TYR A 1 107 ? -8.866 -10.360 -4.943 1.00 85.69 107 TYR A CA 1
ATOM 771 C C . TYR A 1 107 ? -8.941 -8.837 -5.102 1.00 85.69 107 TYR A C 1
ATOM 773 O O . TYR A 1 107 ? -9.891 -8.326 -5.706 1.00 85.69 107 TYR A O 1
ATOM 781 N N . ALA A 1 108 ? -7.939 -8.100 -4.615 1.00 85.19 108 ALA A N 1
ATOM 782 C CA . ALA A 1 108 ? -7.868 -6.652 -4.783 1.00 85.19 108 ALA A CA 1
ATOM 783 C C . ALA A 1 108 ? -7.988 -6.255 -6.270 1.00 85.19 108 ALA A C 1
ATOM 785 O O . ALA A 1 108 ? -7.253 -6.749 -7.125 1.00 85.19 108 ALA A O 1
ATOM 786 N N . GLY A 1 109 ? -8.949 -5.385 -6.595 1.00 80.81 109 GLY A N 1
ATOM 787 C CA . GLY A 1 109 ? -9.220 -4.927 -7.965 1.00 80.81 109 GLY A CA 1
ATOM 788 C C . GLY A 1 109 ? -9.768 -5.983 -8.939 1.00 80.81 109 GLY A C 1
ATOM 789 O O . GLY A 1 109 ? -9.862 -5.705 -10.133 1.00 80.81 109 GLY A O 1
ATOM 790 N N . SER A 1 110 ? -10.134 -7.184 -8.474 1.00 81.44 110 SER A N 1
ATOM 791 C CA . SER A 1 110 ? -10.671 -8.242 -9.346 1.00 81.44 110 SER A CA 1
ATOM 792 C C . SER A 1 110 ? -12.168 -8.109 -9.635 1.00 81.44 110 SER A C 1
ATOM 794 O O . SER A 1 110 ? -12.634 -8.742 -10.576 1.00 81.44 110 SER A O 1
ATOM 796 N N . GLN A 1 111 ? -12.906 -7.304 -8.856 1.00 79.88 111 GLN A N 1
ATOM 797 C CA . GLN A 1 111 ? -14.357 -7.093 -9.003 1.00 79.88 111 GLN A CA 1
ATOM 798 C C . GLN A 1 111 ? -15.169 -8.406 -9.029 1.00 79.88 111 GLN A C 1
ATOM 800 O O . GLN A 1 111 ? -16.149 -8.533 -9.759 1.00 79.88 111 GLN A O 1
ATOM 805 N N . ASN A 1 112 ? -14.755 -9.408 -8.244 1.00 79.88 112 ASN A N 1
ATOM 806 C CA . ASN A 1 112 ? -15.421 -10.709 -8.236 1.00 79.88 112 ASN A CA 1
ATOM 807 C C . ASN A 1 112 ? -16.731 -10.664 -7.430 1.00 79.88 112 ASN A C 1
ATOM 809 O O . ASN A 1 112 ? -16.748 -10.403 -6.224 1.00 79.88 112 ASN A O 1
ATOM 813 N N . GLU A 1 113 ? -17.826 -10.999 -8.105 1.00 80.56 113 GLU A N 1
ATOM 814 C CA . GLU A 1 113 ? -19.183 -11.010 -7.568 1.00 80.56 113 GLU A CA 1
ATOM 815 C C . GLU A 1 113 ? -19.416 -12.034 -6.452 1.00 80.56 113 GLU A C 1
ATOM 817 O O . GLU A 1 113 ? -20.189 -11.800 -5.519 1.00 80.56 113 GLU A O 1
ATOM 822 N N . GLN A 1 114 ? -18.692 -13.154 -6.485 1.00 80.06 114 GLN A N 1
ATOM 823 C CA . GLN A 1 114 ? -18.814 -14.190 -5.460 1.00 80.06 114 GLN A CA 1
ATOM 824 C C . GLN A 1 114 ? -18.383 -13.671 -4.084 1.00 80.06 114 GLN A C 1
ATOM 826 O O . GLN A 1 114 ? -19.007 -13.983 -3.070 1.00 80.06 114 GLN A O 1
ATOM 831 N N . ILE A 1 115 ? -17.360 -12.817 -4.043 1.00 81.19 115 ILE A N 1
ATOM 832 C CA . ILE A 1 115 ? -16.846 -12.230 -2.802 1.00 81.19 115 ILE A CA 1
ATOM 833 C C . ILE A 1 115 ? -17.823 -11.192 -2.257 1.00 81.19 115 ILE A C 1
ATOM 835 O O . ILE A 1 115 ? -18.065 -11.171 -1.051 1.00 81.19 115 ILE A O 1
ATOM 839 N N . ARG A 1 116 ? -18.451 -10.395 -3.136 1.00 81.81 116 ARG A N 1
ATOM 840 C CA . ARG A 1 116 ? -19.538 -9.482 -2.748 1.00 81.81 116 ARG A CA 1
ATOM 841 C C . ARG A 1 116 ? -20.643 -10.246 -2.028 1.00 81.81 116 ARG A C 1
ATOM 843 O O . ARG A 1 116 ? -20.977 -9.906 -0.899 1.00 81.81 116 ARG A O 1
ATOM 850 N N . SER A 1 117 ? -21.141 -11.325 -2.635 1.00 83.44 117 SER A N 1
ATOM 851 C CA . SER A 1 117 ? -22.251 -12.104 -2.069 1.00 83.44 117 SER A CA 1
ATOM 852 C C . SER A 1 117 ? -21.957 -12.679 -0.676 1.00 83.44 117 SER A C 1
ATOM 854 O O . SER A 1 117 ? -22.863 -12.760 0.149 1.00 83.44 117 SER A O 1
ATOM 856 N N . LYS A 1 118 ? -20.692 -13.024 -0.390 1.00 82.00 118 LYS A N 1
ATOM 857 C CA . LYS A 1 118 ? -20.265 -13.590 0.899 1.00 82.00 118 LYS A CA 1
ATOM 858 C C . LYS A 1 118 ? -19.960 -12.534 1.962 1.00 82.00 118 LYS A C 1
ATOM 860 O O . LYS A 1 118 ? -20.223 -12.769 3.135 1.00 82.00 118 LYS A O 1
ATOM 865 N N . LEU A 1 119 ? -19.410 -11.380 1.580 1.00 81.56 119 LEU A N 1
ATOM 866 C CA . LEU A 1 119 ? -18.992 -10.342 2.531 1.00 81.56 119 LEU A CA 1
ATOM 867 C C . LEU A 1 119 ? -20.096 -9.322 2.850 1.00 81.56 119 LEU A C 1
ATOM 869 O O . LEU A 1 119 ? -20.123 -8.793 3.959 1.00 81.56 119 LEU A O 1
ATOM 873 N N . THR A 1 120 ? -21.026 -9.050 1.928 1.00 83.00 120 THR A N 1
ATOM 874 C CA . THR A 1 120 ? -22.132 -8.104 2.167 1.00 83.00 120 THR A CA 1
ATOM 875 C C . THR A 1 120 ? -23.025 -8.491 3.359 1.00 83.00 120 THR A C 1
ATOM 877 O O . THR A 1 120 ? -23.338 -7.598 4.147 1.00 83.00 120 THR A O 1
ATOM 880 N N . PRO A 1 121 ? -23.396 -9.771 3.577 1.00 82.88 121 PRO A N 1
ATOM 881 C CA . PRO A 1 121 ? -24.194 -10.166 4.742 1.00 82.88 121 PRO A CA 1
ATOM 882 C C . PRO A 1 121 ? -23.519 -9.869 6.087 1.00 82.88 121 PRO A C 1
ATOM 884 O O . PRO A 1 121 ? -24.203 -9.547 7.053 1.00 82.88 121 PRO A O 1
ATOM 887 N N . ILE A 1 122 ? -22.182 -9.908 6.147 1.00 81.12 122 ILE A N 1
ATOM 888 C CA . ILE A 1 122 ? -21.410 -9.650 7.374 1.00 81.12 122 ILE A CA 1
ATOM 889 C C . ILE A 1 122 ? -21.556 -8.189 7.816 1.00 81.12 122 ILE A C 1
ATOM 891 O O . ILE A 1 122 ? -21.572 -7.911 9.010 1.00 81.12 122 ILE A O 1
ATOM 895 N N . LEU A 1 123 ? -21.712 -7.256 6.868 1.00 75.94 123 LEU A N 1
ATOM 896 C CA . LEU A 1 123 ? -21.945 -5.841 7.178 1.00 75.94 123 LEU A CA 1
ATOM 897 C C . LEU A 1 123 ? -23.314 -5.583 7.822 1.00 75.94 123 LEU A C 1
ATOM 899 O O . LEU A 1 123 ? -23.462 -4.595 8.535 1.00 75.94 123 LEU A O 1
ATOM 903 N N . GLY A 1 124 ? -24.299 -6.450 7.565 1.00 70.81 124 GLY A N 1
ATOM 904 C CA . GLY A 1 124 ? -25.638 -6.368 8.152 1.00 70.81 124 GLY A CA 1
ATOM 905 C C . GLY A 1 124 ? -25.781 -7.104 9.487 1.00 70.81 124 GLY A C 1
ATOM 906 O O . GLY A 1 124 ? -26.842 -7.034 10.106 1.00 70.81 124 GLY A O 1
ATOM 907 N N . ASP A 1 125 ? -24.747 -7.821 9.942 1.00 77.38 125 ASP A N 1
ATOM 908 C CA . ASP A 1 125 ? -24.796 -8.542 11.211 1.00 77.38 125 ASP A CA 1
ATOM 909 C C . ASP A 1 125 ? -24.510 -7.596 12.386 1.00 77.38 125 ASP A C 1
ATOM 911 O O . ASP A 1 125 ? -23.381 -7.168 12.639 1.00 77.38 125 ASP A O 1
ATOM 915 N N . SER A 1 126 ? -25.556 -7.291 13.151 1.00 62.12 126 SER A N 1
ATOM 916 C CA . SER A 1 126 ? -25.489 -6.451 14.349 1.00 62.12 126 SER A CA 1
ATOM 917 C C . SER A 1 126 ? -24.746 -7.113 15.520 1.00 62.12 126 SER A C 1
ATOM 919 O O . SER A 1 126 ? -24.383 -6.416 16.467 1.00 62.12 126 SER A O 1
ATOM 921 N N . LYS A 1 127 ? -24.468 -8.427 15.462 1.00 67.00 127 LYS A N 1
ATOM 922 C CA . LYS A 1 127 ? -23.676 -9.150 16.477 1.00 67.00 127 LYS A CA 1
ATOM 923 C C . LYS A 1 127 ? -22.166 -9.099 16.235 1.00 67.00 127 LYS A C 1
ATOM 925 O O . LYS A 1 127 ? -21.403 -9.491 17.119 1.00 67.00 127 LYS A O 1
ATOM 930 N N . ALA A 1 128 ? -21.720 -8.653 15.061 1.00 69.56 128 ALA A N 1
ATOM 931 C CA . ALA A 1 128 ? -20.302 -8.599 14.731 1.00 69.56 128 ALA A CA 1
ATOM 932 C C . ALA A 1 128 ? -19.581 -7.484 15.510 1.00 69.56 128 ALA A C 1
ATOM 934 O O . ALA A 1 128 ? -20.113 -6.390 15.711 1.00 69.56 128 ALA A O 1
ATOM 935 N N . SER A 1 129 ? -18.341 -7.752 15.935 1.00 75.69 129 SER A N 1
ATOM 936 C CA . SER A 1 129 ? -17.498 -6.730 16.558 1.00 75.69 129 SER A CA 1
ATOM 937 C C . SER A 1 129 ? -17.146 -5.626 15.558 1.00 75.69 129 SER A C 1
ATOM 939 O O . SER A 1 129 ? -17.013 -5.864 14.355 1.00 75.69 129 SER A O 1
ATOM 941 N N . LEU A 1 130 ? -16.957 -4.407 16.066 1.00 76.88 130 LEU A N 1
ATOM 942 C CA . LEU A 1 130 ? -16.673 -3.224 15.250 1.00 76.88 130 LEU A CA 1
ATOM 943 C C . LEU A 1 130 ? -15.421 -3.412 14.372 1.00 76.88 130 LEU A C 1
ATOM 945 O O . LEU A 1 130 ? -15.403 -2.995 13.214 1.00 76.88 130 LEU A O 1
ATOM 949 N N . ASP A 1 131 ? -14.422 -4.133 14.881 1.00 79.88 131 ASP A N 1
ATOM 950 C CA . ASP A 1 131 ? -13.198 -4.471 14.152 1.00 79.88 131 ASP A CA 1
ATOM 951 C C . ASP A 1 131 ? -13.476 -5.342 12.915 1.00 79.88 131 ASP A C 1
ATOM 953 O O . ASP A 1 131 ? -12.959 -5.068 11.832 1.00 79.88 131 ASP A O 1
ATOM 957 N N . VAL A 1 132 ? -14.338 -6.360 13.041 1.00 84.06 132 VAL A N 1
ATOM 958 C CA . VAL A 1 132 ? -14.732 -7.233 11.920 1.00 84.06 132 VAL A CA 1
ATOM 959 C C . VAL A 1 132 ? -15.443 -6.415 10.846 1.00 84.06 132 VAL A C 1
ATOM 961 O O . VAL A 1 132 ? -15.130 -6.559 9.665 1.00 84.06 132 VAL A O 1
ATOM 964 N N . LEU A 1 133 ? -16.355 -5.522 11.236 1.00 82.44 133 LEU A N 1
ATOM 965 C CA . LEU A 1 133 ? -17.090 -4.665 10.302 1.00 82.44 133 LEU A CA 1
ATOM 966 C C . LEU A 1 133 ? -16.160 -3.691 9.567 1.00 82.44 133 LEU A C 1
ATOM 968 O O . LEU A 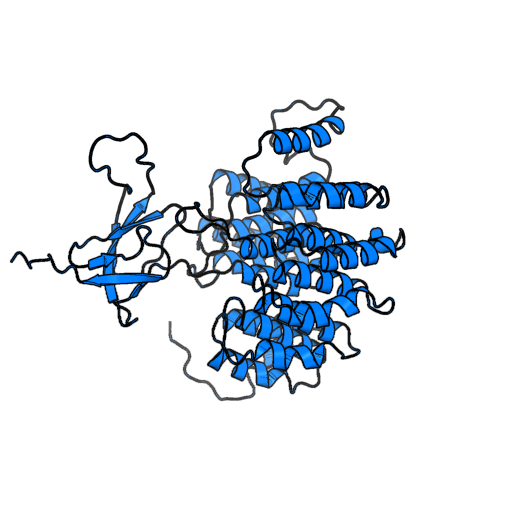1 133 ? -16.247 -3.563 8.345 1.00 82.44 133 LEU A O 1
ATOM 972 N N . ALA A 1 134 ? -15.230 -3.054 10.284 1.00 85.00 134 ALA A N 1
ATOM 973 C CA . ALA A 1 134 ? -14.253 -2.140 9.699 1.00 85.00 134 ALA A CA 1
ATOM 974 C C . ALA A 1 134 ? -13.352 -2.845 8.670 1.00 85.00 134 ALA A C 1
ATOM 976 O O . ALA A 1 134 ? -13.181 -2.345 7.555 1.00 85.00 134 ALA A O 1
ATOM 977 N N . PHE A 1 135 ? -12.826 -4.031 8.998 1.00 86.62 135 PHE A N 1
ATOM 978 C CA . PHE A 1 135 ? -12.018 -4.810 8.056 1.00 86.62 135 PHE A CA 1
ATOM 979 C C . PHE A 1 135 ? -12.845 -5.372 6.892 1.00 86.62 135 PHE A C 1
ATOM 981 O O . PHE A 1 135 ? -12.343 -5.412 5.773 1.00 86.62 135 PHE A O 1
ATOM 988 N N . THR A 1 136 ? -14.119 -5.717 7.108 1.00 87.12 136 THR A N 1
ATOM 989 C CA . THR A 1 136 ? -15.040 -6.122 6.028 1.00 87.12 136 THR A CA 1
ATOM 990 C C . THR A 1 136 ? -15.263 -4.988 5.035 1.00 87.12 136 THR A C 1
ATOM 992 O O . THR A 1 136 ? -15.152 -5.202 3.829 1.00 87.12 136 THR A O 1
ATOM 995 N N . ALA A 1 137 ? -15.513 -3.770 5.523 1.00 87.75 137 ALA A N 1
ATOM 996 C CA . ALA A 1 137 ? -15.705 -2.604 4.669 1.00 87.75 137 ALA A CA 1
ATOM 997 C C . ALA A 1 137 ? -14.438 -2.248 3.878 1.00 87.75 137 ALA A C 1
ATOM 999 O O . ALA A 1 137 ? -14.531 -1.942 2.690 1.00 87.75 137 ALA A O 1
ATOM 1000 N N . ILE A 1 138 ? -13.254 -2.326 4.499 1.00 88.81 138 ILE A N 1
ATOM 1001 C CA . ILE A 1 138 ? -11.984 -2.114 3.792 1.00 88.81 138 ILE A CA 1
ATOM 1002 C C . ILE A 1 138 ? -11.759 -3.205 2.744 1.00 88.81 138 ILE A C 1
ATOM 1004 O O . ILE A 1 138 ? -11.461 -2.873 1.602 1.00 88.81 138 ILE A O 1
ATOM 1008 N N . SER A 1 139 ? -11.917 -4.487 3.087 1.00 88.88 139 SER A N 1
ATOM 1009 C CA . SER A 1 139 ? -11.717 -5.588 2.136 1.00 88.88 139 SER A CA 1
ATOM 1010 C C . SER A 1 139 ? -12.669 -5.492 0.945 1.00 88.88 139 SER A C 1
ATOM 1012 O O . SER A 1 139 ? -12.233 -5.640 -0.194 1.00 88.88 139 SER A O 1
ATOM 1014 N N . LEU A 1 140 ? -13.946 -5.169 1.174 1.00 87.06 140 LEU A N 1
ATOM 1015 C CA . LEU A 1 140 ? -14.899 -4.888 0.097 1.00 87.06 140 LEU A CA 1
ATOM 1016 C C . LEU A 1 140 ? -14.463 -3.683 -0.745 1.00 87.06 140 LEU A C 1
ATOM 1018 O O . LEU A 1 140 ? -14.476 -3.764 -1.973 1.00 87.06 140 LEU A O 1
ATOM 1022 N N . GLY A 1 141 ? -14.014 -2.604 -0.100 1.00 86.25 141 GLY A N 1
ATOM 1023 C CA . GLY A 1 141 ? -13.446 -1.434 -0.769 1.00 86.25 141 GLY A CA 1
ATOM 1024 C C . GLY A 1 141 ? -12.239 -1.771 -1.650 1.00 86.25 141 GLY A C 1
ATOM 1025 O O . GLY A 1 141 ? -12.141 -1.252 -2.756 1.00 86.25 141 GLY A O 1
ATOM 1026 N N . LEU A 1 142 ? -11.360 -2.675 -1.202 1.00 87.06 142 LEU A N 1
ATOM 1027 C CA . LEU A 1 142 ? -10.162 -3.126 -1.923 1.00 87.06 142 LEU A CA 1
ATOM 1028 C C . LEU A 1 142 ? -10.467 -4.062 -3.101 1.00 87.06 142 LEU A C 1
ATOM 1030 O O . LEU A 1 142 ? -9.816 -3.981 -4.144 1.00 87.06 142 LEU A O 1
ATOM 1034 N N . VAL A 1 143 ? -11.463 -4.938 -2.976 1.00 87.56 143 VAL A N 1
ATOM 1035 C CA . VAL A 1 143 ? -11.887 -5.820 -4.080 1.00 87.56 143 VAL A CA 1
ATOM 1036 C C . VAL A 1 143 ? -12.561 -5.013 -5.195 1.00 87.56 143 VAL A C 1
ATOM 1038 O O . VAL A 1 143 ? -12.359 -5.295 -6.379 1.00 87.56 143 VAL A O 1
ATOM 1041 N N . PHE A 1 144 ? -13.316 -3.976 -4.820 1.00 85.12 144 PHE A N 1
ATOM 1042 C CA . PHE A 1 144 ? -14.159 -3.173 -5.709 1.00 85.12 144 PHE A CA 1
ATOM 1043 C C . PHE A 1 144 ? -13.636 -1.749 -5.958 1.00 85.12 144 PHE A C 1
ATOM 1045 O O . PHE A 1 144 ? -14.425 -0.856 -6.290 1.00 85.12 144 PHE A O 1
ATOM 1052 N N . VAL A 1 145 ? -12.321 -1.528 -5.851 1.00 84.06 145 VAL A N 1
ATOM 1053 C CA . VAL A 1 145 ? -11.710 -0.205 -6.068 1.00 84.06 145 VAL A CA 1
ATOM 1054 C C . VAL A 1 145 ? -12.114 0.359 -7.434 1.00 84.06 145 VAL A C 1
ATOM 1056 O O . VAL A 1 145 ? -11.909 -0.273 -8.470 1.00 84.06 145 VAL A O 1
ATOM 1059 N N . GLY A 1 146 ? -12.708 1.555 -7.430 1.00 77.81 146 GLY A N 1
ATOM 1060 C CA . GLY A 1 146 ? -13.098 2.286 -8.640 1.00 77.81 146 GLY A CA 1
ATOM 1061 C C . GLY A 1 146 ? -14.297 1.713 -9.412 1.00 77.81 146 GLY A C 1
ATOM 1062 O O . GLY A 1 146 ? -14.593 2.200 -10.503 1.00 77.81 146 GLY A O 1
ATOM 1063 N N . SER A 1 147 ? -14.999 0.704 -8.881 1.00 79.50 147 SER A N 1
ATOM 1064 C CA . SER A 1 147 ? -16.174 0.095 -9.535 1.00 79.50 147 SER A CA 1
ATOM 1065 C C . SER A 1 147 ? -17.489 0.852 -9.299 1.00 79.50 147 SER A C 1
ATOM 1067 O O . SER A 1 147 ? -18.420 0.686 -10.080 1.00 79.50 147 SER A O 1
ATOM 1069 N N . CYS A 1 148 ? -17.572 1.698 -8.259 1.00 73.44 148 CYS A N 1
ATOM 1070 C CA . CYS A 1 148 ? -18.795 2.420 -7.865 1.00 73.44 148 CYS A CA 1
ATOM 1071 C C . CYS A 1 148 ? -20.031 1.523 -7.658 1.00 73.44 148 CYS A C 1
ATOM 1073 O O . CYS A 1 148 ? -21.140 1.908 -8.026 1.00 73.44 148 CYS A O 1
ATOM 1075 N N . ASN A 1 149 ? -19.871 0.329 -7.081 1.00 80.44 149 ASN A N 1
ATOM 1076 C CA . ASN A 1 149 ? -21.020 -0.540 -6.830 1.00 80.44 149 ASN A CA 1
ATOM 1077 C C . ASN A 1 149 ? -21.944 0.054 -5.745 1.00 80.44 149 ASN A C 1
ATOM 1079 O O . ASN A 1 149 ? -21.580 0.133 -4.567 1.00 80.44 149 ASN A O 1
ATOM 1083 N N . GLU A 1 150 ? -23.155 0.448 -6.150 1.00 79.75 150 GLU A N 1
ATOM 1084 C CA . GLU A 1 150 ? -24.141 1.078 -5.270 1.00 79.75 150 GLU A CA 1
ATOM 1085 C C . GLU A 1 150 ? -24.601 0.175 -4.127 1.00 79.75 150 GLU A C 1
ATOM 1087 O O . GLU A 1 150 ? -24.928 0.675 -3.056 1.00 79.75 150 GLU A O 1
ATOM 1092 N N . GLU A 1 151 ? -24.656 -1.142 -4.325 1.00 81.88 151 GLU A N 1
ATOM 1093 C CA . GLU A 1 151 ? -25.132 -2.065 -3.292 1.00 81.88 151 GLU A CA 1
ATOM 1094 C C . GLU A 1 151 ? -24.161 -2.125 -2.114 1.00 81.88 151 GLU A C 1
ATOM 1096 O O . GLU A 1 151 ? -24.575 -2.064 -0.957 1.00 81.88 151 GLU A O 1
ATOM 1101 N N . ILE A 1 152 ? -22.859 -2.171 -2.409 1.00 81.31 152 ILE A N 1
ATOM 1102 C CA . ILE A 1 152 ? -21.808 -2.151 -1.388 1.00 81.31 152 ILE A CA 1
ATOM 1103 C C . ILE A 1 152 ? -21.787 -0.782 -0.706 1.00 81.31 152 ILE A C 1
ATOM 1105 O O . ILE A 1 152 ? -21.713 -0.708 0.519 1.00 81.31 152 ILE A O 1
ATOM 1109 N N . ALA A 1 153 ? -21.921 0.304 -1.476 1.00 81.31 153 ALA A N 1
ATOM 1110 C CA . ALA A 1 153 ? -22.013 1.646 -0.912 1.00 81.31 153 ALA A CA 1
ATOM 1111 C C . ALA A 1 153 ? -23.213 1.777 0.041 1.00 81.31 153 ALA A C 1
ATOM 1113 O O . ALA A 1 153 ? -23.048 2.254 1.161 1.00 81.31 153 ALA A O 1
ATOM 1114 N N . LYS A 1 154 ? -24.399 1.291 -0.352 1.00 83.25 154 LYS A N 1
ATOM 1115 C CA . LYS A 1 154 ? -25.610 1.276 0.486 1.00 83.25 154 LYS A CA 1
ATOM 1116 C C . LYS A 1 154 ? -25.419 0.422 1.738 1.00 83.25 154 LYS A C 1
ATOM 1118 O O . LYS A 1 154 ? -25.788 0.875 2.815 1.00 83.25 154 LYS A O 1
ATOM 1123 N N . ALA A 1 155 ? -24.800 -0.753 1.625 1.00 82.25 155 ALA A N 1
ATOM 1124 C CA . ALA A 1 155 ? -24.509 -1.615 2.770 1.00 82.25 155 ALA A CA 1
ATOM 1125 C C . ALA A 1 155 ? -23.554 -0.945 3.774 1.00 82.25 155 ALA A C 1
ATOM 1127 O O . ALA A 1 155 ? -23.810 -0.972 4.975 1.00 82.25 155 ALA A O 1
ATOM 1128 N N . ILE A 1 156 ? -22.494 -0.280 3.297 1.00 80.62 156 ILE A N 1
ATOM 1129 C CA . ILE A 1 156 ? -21.558 0.460 4.161 1.00 80.62 156 ILE A CA 1
ATOM 1130 C C . ILE A 1 156 ? -22.239 1.685 4.786 1.00 80.62 156 ILE A C 1
ATOM 1132 O O . ILE A 1 156 ? -22.047 1.955 5.969 1.00 80.62 156 ILE A O 1
ATOM 1136 N N . ILE A 1 157 ? -23.054 2.420 4.024 1.00 81.12 157 ILE A N 1
ATOM 1137 C CA . ILE A 1 157 ? -23.823 3.565 4.537 1.00 81.12 157 ILE A CA 1
ATOM 1138 C C . ILE A 1 157 ? -24.803 3.111 5.619 1.00 81.12 157 ILE A C 1
ATOM 1140 O O . ILE A 1 157 ? -24.883 3.746 6.666 1.00 81.12 157 ILE A O 1
ATOM 1144 N N . PHE A 1 158 ? -25.515 2.008 5.396 1.00 80.56 158 PHE A N 1
ATOM 1145 C CA . PHE A 1 158 ? -26.433 1.439 6.375 1.00 80.56 158 PHE A CA 1
ATOM 1146 C C . PHE A 1 158 ? -25.690 1.027 7.654 1.00 80.56 158 PHE A C 1
ATOM 1148 O O . PHE A 1 158 ? -26.060 1.463 8.743 1.00 80.56 158 PHE A O 1
ATOM 1155 N N . ALA A 1 159 ? -24.562 0.322 7.513 1.00 75.88 159 ALA A N 1
ATOM 1156 C CA . ALA A 1 159 ? -23.696 -0.043 8.632 1.00 75.88 159 ALA A CA 1
ATOM 1157 C C . ALA A 1 159 ? -23.125 1.177 9.380 1.00 75.88 159 ALA A C 1
ATOM 1159 O O . ALA A 1 159 ? -22.852 1.078 10.573 1.00 75.88 159 ALA A O 1
ATOM 1160 N N . LEU A 1 160 ? -22.954 2.325 8.712 1.00 73.75 160 LEU A N 1
ATOM 1161 C CA . LEU A 1 160 ? -22.570 3.600 9.330 1.00 73.75 160 LEU A CA 1
ATOM 1162 C C . LEU A 1 160 ? -23.743 4.299 10.039 1.00 73.75 160 LEU A C 1
ATOM 1164 O O . LEU A 1 160 ? -23.523 4.967 11.048 1.00 73.75 160 LEU A O 1
ATOM 1168 N N . MET A 1 161 ? -24.969 4.179 9.519 1.00 73.62 161 MET A N 1
ATOM 1169 C CA . MET A 1 161 ? -26.168 4.825 10.071 1.00 73.62 161 MET A CA 1
ATOM 1170 C C . MET A 1 161 ? -26.702 4.138 11.328 1.00 73.62 161 MET A C 1
ATOM 1172 O O . MET A 1 161 ? -27.222 4.820 12.207 1.00 73.62 161 MET A O 1
ATOM 1176 N N . GLU A 1 162 ? -26.555 2.819 11.450 1.00 71.88 162 GLU A N 1
ATOM 1177 C CA . GLU A 1 162 ? -27.006 2.067 12.631 1.00 71.88 162 GLU A CA 1
ATOM 1178 C C . GLU A 1 162 ? -26.173 2.335 13.902 1.00 71.88 162 GLU A C 1
ATOM 1180 O O . GLU A 1 162 ? -26.494 1.822 14.975 1.00 71.88 162 GLU A O 1
ATOM 1185 N N . ARG A 1 163 ? -25.095 3.128 13.820 1.00 65.69 163 ARG A N 1
ATOM 1186 C CA . ARG A 1 163 ? -24.075 3.220 14.877 1.00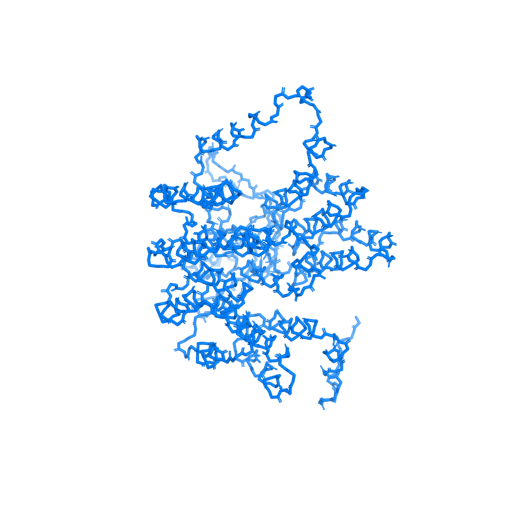 65.69 163 ARG A CA 1
ATOM 1187 C C . ARG A 1 163 ? -24.275 4.391 15.832 1.00 65.69 163 ARG A C 1
ATOM 1189 O O . ARG A 1 163 ? -24.690 5.488 15.460 1.00 65.69 163 ARG A O 1
ATOM 1196 N N . SER A 1 164 ? -23.918 4.142 17.091 1.00 54.88 164 SER A N 1
ATOM 1197 C CA . SER A 1 164 ? -24.055 5.069 18.217 1.00 54.88 164 SER A CA 1
ATOM 1198 C C . SER A 1 164 ? -22.912 6.100 18.290 1.00 54.88 164 SER A C 1
ATOM 1200 O O . SER A 1 164 ? -21.785 5.840 17.870 1.00 54.88 164 SER A O 1
ATOM 1202 N N . GLU A 1 165 ? -23.167 7.283 18.871 1.00 53.25 165 GLU A N 1
ATOM 1203 C CA . GLU A 1 165 ? -22.167 8.365 19.034 1.00 53.25 165 GLU A CA 1
ATOM 1204 C C . GLU A 1 165 ? -20.886 7.960 19.780 1.00 53.25 165 GLU A C 1
ATOM 1206 O O . GLU A 1 165 ? -19.845 8.593 19.589 1.00 53.25 165 GLU A O 1
ATOM 1211 N N . SER A 1 166 ? -20.955 6.920 20.612 1.00 54.31 166 SER A N 1
ATOM 1212 C CA . SER A 1 166 ? -19.825 6.350 21.350 1.00 54.31 166 SER A CA 1
ATOM 1213 C C . SER A 1 166 ? -18.909 5.502 20.468 1.00 54.31 166 SER A C 1
ATOM 1215 O O . SER A 1 166 ? -17.695 5.673 20.525 1.00 54.31 166 SER A O 1
ATOM 1217 N N . GLU A 1 167 ? -19.473 4.652 19.606 1.00 58.56 167 GLU A N 1
ATOM 1218 C CA . GLU A 1 167 ? -18.710 3.824 18.654 1.00 58.56 167 GLU A CA 1
ATOM 1219 C C . GLU A 1 167 ? -18.034 4.692 17.583 1.00 58.56 167 GLU A C 1
ATOM 1221 O O . GLU A 1 167 ? -16.918 4.427 17.148 1.00 58.56 167 GLU A O 1
ATOM 1226 N N . LEU A 1 168 ? -18.672 5.809 17.231 1.00 57.28 168 LEU A N 1
ATOM 1227 C CA . LEU A 1 168 ? -18.167 6.822 16.302 1.00 57.28 168 LEU A CA 1
ATOM 1228 C C . LEU A 1 168 ? -16.923 7.577 16.836 1.00 57.28 168 LEU A C 1
ATOM 1230 O O . LEU A 1 168 ? -16.242 8.274 16.080 1.00 57.28 168 LEU A O 1
ATOM 1234 N N . GLY A 1 169 ? -16.616 7.469 18.133 1.00 54.44 169 GLY A N 1
ATOM 1235 C CA . GLY A 1 169 ? -15.400 8.022 18.734 1.00 54.44 169 GLY A CA 1
ATOM 1236 C C . GLY A 1 169 ? -14.168 7.127 18.584 1.00 54.44 169 GLY A C 1
ATOM 1237 O O . GLY A 1 169 ? -13.048 7.614 18.756 1.00 54.44 169 GLY A O 1
ATOM 1238 N N . GLU A 1 170 ? -14.355 5.844 18.261 1.00 66.44 170 GLU A N 1
ATOM 1239 C CA . GLU A 1 170 ? -13.255 4.889 18.197 1.00 66.44 170 GLU A CA 1
ATOM 1240 C C . GLU A 1 170 ? -12.425 5.037 16.909 1.00 66.44 170 GLU A C 1
ATOM 1242 O O . GLU A 1 170 ? -12.956 5.376 15.845 1.00 66.44 170 GLU A O 1
ATOM 1247 N N . PRO A 1 171 ? -11.111 4.752 16.957 1.00 66.38 171 PRO A N 1
ATOM 1248 C CA . PRO A 1 171 ? -10.223 4.872 15.797 1.00 66.38 171 PRO A CA 1
ATOM 1249 C C . PRO A 1 171 ? -10.681 4.031 14.597 1.00 66.38 171 PRO A C 1
ATOM 1251 O O . PRO A 1 171 ? -10.518 4.443 13.449 1.00 66.38 171 PRO A O 1
ATOM 1254 N N . PHE A 1 172 ? -11.316 2.887 14.855 1.00 70.12 172 PHE A N 1
ATOM 1255 C CA . PHE A 1 172 ? -11.829 1.966 13.840 1.00 70.12 172 PHE A CA 1
ATOM 1256 C C . PHE A 1 172 ? -13.047 2.503 13.082 1.00 70.12 172 PHE A C 1
ATOM 1258 O O . PHE A 1 172 ? -13.212 2.195 11.903 1.00 70.12 172 PHE A O 1
ATOM 1265 N N . ALA A 1 173 ? -13.847 3.388 13.686 1.00 69.12 173 ALA A N 1
ATOM 1266 C CA . ALA A 1 173 ? -14.955 4.036 12.987 1.00 69.12 173 ALA A CA 1
ATOM 1267 C C . ALA A 1 173 ? -14.475 4.933 11.832 1.00 69.12 173 ALA A C 1
ATOM 1269 O O . ALA A 1 173 ? -15.240 5.209 10.913 1.00 69.12 173 ALA A O 1
ATOM 1270 N N . ARG A 1 174 ? -13.199 5.351 11.827 1.00 74.44 174 ARG A N 1
ATOM 1271 C CA . ARG A 1 174 ? -12.582 6.106 10.718 1.00 74.44 174 ARG A CA 1
ATOM 1272 C C . ARG A 1 174 ? -12.242 5.228 9.510 1.00 74.44 174 ARG A C 1
ATOM 1274 O O . ARG A 1 174 ? -12.123 5.739 8.401 1.00 74.44 174 ARG A O 1
ATOM 1281 N N . LEU A 1 175 ? -12.117 3.915 9.705 1.00 77.81 175 LEU A N 1
ATOM 1282 C CA . LEU A 1 175 ? -11.812 2.958 8.639 1.00 77.81 175 LEU A CA 1
ATOM 1283 C C . LEU A 1 175 ? -13.044 2.608 7.785 1.00 77.81 175 LEU A C 1
ATOM 1285 O O . LEU A 1 175 ? -12.903 2.282 6.609 1.00 77.81 175 LEU A O 1
ATOM 1289 N N . LEU A 1 176 ? -14.255 2.740 8.336 1.00 78.50 176 LEU A N 1
ATOM 1290 C CA . LEU A 1 176 ? -15.509 2.506 7.608 1.00 78.50 176 LEU A CA 1
ATOM 1291 C C . LEU A 1 176 ? -15.734 3.530 6.467 1.00 78.50 176 LEU A C 1
ATOM 1293 O O . LEU A 1 176 ? -15.920 3.103 5.325 1.00 78.50 176 LEU A O 1
ATOM 1297 N N . PRO A 1 177 ? -15.642 4.862 6.698 1.00 80.00 177 PRO A N 1
ATOM 1298 C CA . PRO A 1 177 ? -15.676 5.855 5.623 1.00 80.00 177 PRO A CA 1
ATOM 1299 C C . PRO A 1 177 ? -14.559 5.684 4.598 1.00 80.00 177 PRO A C 1
ATOM 1301 O O . PRO A 1 177 ? -14.739 6.018 3.429 1.00 80.00 177 PRO A O 1
ATOM 1304 N N . LEU A 1 178 ? -13.403 5.164 5.019 1.00 82.81 178 LEU A N 1
ATOM 1305 C CA . LEU A 1 178 ? -12.322 4.860 4.095 1.00 82.81 178 LEU A CA 1
ATOM 1306 C C . LEU A 1 178 ? -12.725 3.741 3.126 1.00 82.81 178 LEU A C 1
ATOM 1308 O O . LEU A 1 178 ? -12.522 3.908 1.930 1.00 82.81 178 LEU A O 1
ATOM 1312 N N . GLY A 1 179 ? -13.339 2.653 3.606 1.00 82.38 179 GLY A N 1
ATOM 1313 C CA . GLY A 1 179 ? -13.866 1.591 2.739 1.00 82.38 179 GLY A CA 1
ATOM 1314 C C . GLY A 1 179 ? -14.824 2.132 1.671 1.00 82.38 179 GLY A C 1
ATOM 1315 O O . GLY A 1 179 ? -14.694 1.789 0.496 1.00 82.38 179 GLY A O 1
ATOM 1316 N N . LEU A 1 180 ? -15.705 3.067 2.051 1.00 82.69 180 LEU A N 1
ATOM 1317 C CA . LEU A 1 180 ? -16.564 3.789 1.107 1.00 82.69 180 LEU A CA 1
ATOM 1318 C C . LEU A 1 180 ? -15.744 4.633 0.116 1.00 82.69 180 LEU A C 1
ATOM 1320 O O . LEU A 1 180 ? -15.992 4.579 -1.084 1.00 82.69 180 LEU A O 1
ATOM 1324 N N . GLY A 1 181 ? -14.743 5.380 0.589 1.00 82.25 181 GLY A N 1
ATOM 1325 C CA . GLY A 1 181 ? -13.855 6.176 -0.263 1.00 82.25 181 GLY A CA 1
ATOM 1326 C C . GLY A 1 181 ? -13.072 5.344 -1.287 1.00 82.25 181 GLY A C 1
ATOM 1327 O O . GLY A 1 181 ? -12.925 5.770 -2.431 1.00 82.25 181 GLY A O 1
ATOM 1328 N N . LEU A 1 182 ? -12.625 4.140 -0.916 1.00 84.75 182 LEU A N 1
ATOM 1329 C CA . LEU A 1 182 ? -11.897 3.230 -1.808 1.00 84.75 182 LEU A CA 1
ATOM 1330 C C . LEU A 1 182 ? -12.763 2.731 -2.980 1.00 84.75 182 LEU A C 1
ATOM 1332 O O . LEU A 1 182 ? -12.260 2.622 -4.099 1.00 84.75 182 LEU A O 1
ATOM 1336 N N . LEU A 1 183 ? -14.068 2.510 -2.770 1.00 84.31 183 LEU A N 1
ATOM 1337 C CA . LEU A 1 183 ? -15.005 2.135 -3.847 1.00 84.31 183 LEU A CA 1
ATOM 1338 C C . LEU A 1 183 ? -15.095 3.198 -4.949 1.00 84.31 183 LEU A C 1
ATOM 1340 O O . LEU A 1 183 ? -15.291 2.871 -6.123 1.00 84.31 183 LEU A O 1
ATOM 1344 N N . TYR A 1 184 ? -14.935 4.462 -4.563 1.00 82.25 184 TYR A N 1
ATOM 1345 C CA . TYR A 1 184 ? -15.052 5.629 -5.431 1.00 82.25 184 TYR A CA 1
ATOM 1346 C C . TYR A 1 184 ? -13.704 6.178 -5.919 1.00 82.25 184 TYR A C 1
ATOM 1348 O O . TYR A 1 184 ? -13.657 7.245 -6.529 1.00 82.25 184 TYR A O 1
ATOM 1356 N N . LEU A 1 185 ? -12.598 5.468 -5.678 1.00 82.19 185 LEU A N 1
ATOM 1357 C CA . LEU A 1 185 ? -11.267 5.932 -6.060 1.00 82.19 185 LEU A CA 1
ATOM 1358 C C . LEU A 1 185 ? -11.178 6.212 -7.574 1.00 82.19 185 LEU A C 1
ATOM 1360 O O . LEU A 1 185 ? -11.446 5.334 -8.396 1.00 82.19 185 LEU A O 1
ATOM 1364 N N . GLY A 1 186 ? -10.793 7.440 -7.934 1.00 74.44 186 GLY A N 1
ATOM 1365 C CA . GLY A 1 186 ? -10.621 7.868 -9.330 1.00 74.44 186 GLY A CA 1
ATOM 1366 C C . GLY A 1 186 ? -11.923 8.068 -10.115 1.00 74.44 186 GLY A C 1
ATOM 1367 O O . GLY A 1 186 ? -11.891 8.205 -11.340 1.00 74.44 186 GLY A O 1
ATOM 1368 N N . LYS A 1 187 ? -13.077 8.080 -9.439 1.00 75.50 187 LYS A N 1
ATOM 1369 C CA . LYS A 1 187 ? -14.390 8.303 -10.048 1.00 75.50 187 LYS A CA 1
ATOM 1370 C C . LYS A 1 187 ? -14.951 9.631 -9.544 1.00 75.50 187 LYS A C 1
ATOM 1372 O O . LYS A 1 187 ? -15.119 9.830 -8.349 1.00 75.50 187 LYS A O 1
ATOM 1377 N N . GLN A 1 188 ? -15.172 10.566 -10.468 1.00 77.94 188 GLN A N 1
ATOM 1378 C CA . GLN A 1 188 ? -15.519 11.956 -10.156 1.00 77.94 188 GLN A CA 1
ATOM 1379 C C . GLN A 1 188 ? -17.028 12.136 -9.944 1.00 77.94 188 GLN A C 1
ATOM 1381 O O . GLN A 1 188 ? -17.480 12.380 -8.830 1.00 77.94 188 GLN A O 1
ATOM 1386 N N . GLU A 1 189 ? -17.805 12.015 -11.023 1.00 69.69 189 GLU A N 1
ATOM 1387 C CA . GLU A 1 189 ? -19.220 12.412 -11.076 1.00 69.69 189 GLU A CA 1
ATOM 1388 C C . GLU A 1 189 ? -20.127 11.527 -10.208 1.00 69.69 189 GLU A C 1
ATOM 1390 O O . GLU A 1 189 ? -21.078 12.012 -9.602 1.00 69.69 189 GLU A O 1
ATOM 1395 N N . SER A 1 190 ? -19.796 10.240 -10.056 1.00 71.62 190 SER A N 1
ATOM 1396 C CA . SER A 1 190 ? -20.583 9.285 -9.258 1.00 71.62 190 SER A CA 1
ATOM 1397 C C . SER A 1 190 ? -20.516 9.532 -7.747 1.00 71.62 190 SER A C 1
ATOM 1399 O O . SER A 1 190 ? -21.274 8.941 -6.977 1.00 71.62 190 SER A O 1
ATOM 1401 N N . VAL A 1 191 ? -19.619 10.412 -7.305 1.00 74.62 191 VAL A N 1
ATOM 1402 C CA . VAL A 1 191 ? -19.383 10.671 -5.884 1.00 74.62 191 VAL A CA 1
ATOM 1403 C C . VAL A 1 191 ? -20.316 11.734 -5.336 1.00 74.62 191 VAL A C 1
ATOM 1405 O O . VAL A 1 191 ? -20.598 11.720 -4.141 1.00 74.62 191 VAL A O 1
ATOM 1408 N N . GLU A 1 192 ? -20.853 12.619 -6.176 1.00 72.94 192 GLU A N 1
ATOM 1409 C CA . GLU A 1 192 ? -21.699 13.723 -5.712 1.00 72.94 192 GLU A CA 1
ATOM 1410 C C . GLU A 1 192 ? -22.984 13.220 -5.041 1.00 72.94 192 GLU A C 1
ATOM 1412 O O . GLU A 1 192 ? -23.307 13.669 -3.941 1.00 72.94 192 GLU A O 1
ATOM 1417 N N . ALA A 1 193 ? -23.634 12.202 -5.613 1.00 74.12 193 ALA A N 1
ATOM 1418 C CA . ALA A 1 193 ? -24.812 11.568 -5.016 1.00 74.12 193 ALA A CA 1
ATOM 1419 C C . ALA A 1 193 ? -24.503 10.953 -3.636 1.00 74.12 193 ALA A C 1
ATOM 1421 O O . ALA A 1 193 ? -25.238 11.145 -2.667 1.00 74.12 193 ALA A O 1
ATOM 1422 N N . THR A 1 194 ? -23.365 10.267 -3.508 1.00 71.19 194 THR A N 1
ATOM 1423 C CA . THR A 1 194 ? -22.946 9.658 -2.234 1.00 71.19 194 THR A CA 1
ATOM 1424 C C . THR A 1 194 ? -22.478 10.705 -1.220 1.00 71.19 194 THR A C 1
ATOM 1426 O O . THR A 1 194 ? -22.677 10.542 -0.014 1.00 71.19 194 THR A O 1
ATOM 1429 N N . ALA A 1 195 ? -21.904 11.815 -1.685 1.00 71.19 195 ALA A N 1
ATOM 1430 C CA . ALA A 1 195 ? -21.539 12.950 -0.848 1.00 71.19 195 ALA A CA 1
ATOM 1431 C C . ALA A 1 195 ? -22.781 13.658 -0.288 1.00 71.19 195 ALA A C 1
ATOM 1433 O O . ALA A 1 195 ? -22.755 14.138 0.841 1.00 71.19 195 ALA A O 1
ATOM 1434 N N . GLU A 1 196 ? -23.893 13.707 -1.027 1.00 72.81 196 GLU A N 1
ATOM 1435 C CA . GLU A 1 196 ? -25.165 14.208 -0.498 1.00 72.81 196 GLU A CA 1
ATOM 1436 C C . GLU A 1 196 ? -25.730 13.310 0.597 1.00 72.81 196 GLU A C 1
ATOM 1438 O O . GLU A 1 196 ? -26.099 13.814 1.659 1.00 72.81 196 GLU A O 1
ATOM 1443 N N . VAL A 1 197 ? -25.708 11.991 0.396 1.00 73.31 197 VAL A N 1
ATOM 1444 C CA . VAL A 1 197 ? -26.096 11.034 1.441 1.00 73.31 197 VAL A CA 1
ATOM 1445 C C . VAL A 1 197 ? -25.179 11.173 2.657 1.00 73.31 197 VAL A C 1
ATOM 1447 O O . VAL A 1 197 ? -25.653 11.171 3.792 1.00 73.31 197 VAL A O 1
ATOM 1450 N N . SER A 1 198 ? -23.888 11.428 2.447 1.00 66.94 198 SER A N 1
ATOM 1451 C CA . SER A 1 198 ? -22.922 11.601 3.536 1.00 66.94 198 SER A CA 1
ATOM 1452 C C . SER A 1 198 ? -23.195 12.823 4.423 1.00 66.94 198 SER A C 1
ATOM 1454 O O . SER A 1 198 ? -22.872 12.831 5.614 1.00 66.94 198 SER A O 1
ATOM 1456 N N . LYS A 1 199 ? -23.920 13.826 3.912 1.00 69.00 199 LYS A N 1
ATOM 1457 C CA . LYS A 1 199 ? -24.346 14.985 4.709 1.00 69.00 199 LYS A CA 1
ATOM 1458 C C . LYS A 1 199 ? -25.371 14.634 5.791 1.00 69.00 199 LYS A C 1
ATOM 1460 O O . LYS A 1 199 ? -25.544 15.422 6.723 1.00 69.00 199 LYS A O 1
ATOM 1465 N N . THR A 1 200 ? -26.041 13.490 5.681 1.00 71.38 200 THR A N 1
ATOM 1466 C CA . THR A 1 200 ? -27.013 13.019 6.681 1.00 71.38 200 THR A CA 1
ATOM 1467 C C . THR A 1 200 ? -26.349 12.397 7.912 1.00 71.38 200 THR A C 1
ATOM 1469 O O . THR A 1 200 ? -27.002 12.246 8.943 1.00 71.38 200 THR A O 1
ATOM 1472 N N . PHE A 1 201 ? -25.043 12.108 7.855 1.00 69.31 201 PHE A N 1
ATOM 1473 C CA . PHE A 1 201 ? -24.294 11.569 8.987 1.00 69.31 201 PHE A CA 1
ATOM 1474 C C . PHE A 1 201 ? -24.125 12.578 10.134 1.00 69.31 201 PHE A C 1
ATOM 1476 O O . PHE A 1 201 ? -24.206 13.801 9.968 1.00 69.31 201 PHE A O 1
ATOM 1483 N N . ASN A 1 202 ? -23.820 12.048 11.322 1.00 65.25 202 ASN A N 1
ATOM 1484 C CA . ASN A 1 202 ? -23.587 12.835 12.528 1.00 65.25 202 ASN A CA 1
ATOM 1485 C C . ASN A 1 202 ? -22.447 13.861 12.337 1.00 65.25 202 ASN A C 1
ATOM 1487 O O . 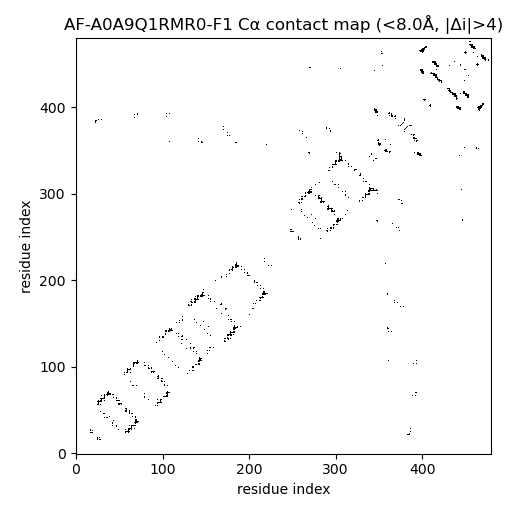ASN A 1 202 ? -21.433 13.581 11.691 1.00 65.25 202 ASN A O 1
ATOM 1491 N N . LYS A 1 203 ? -22.579 15.047 12.950 1.00 61.78 203 LYS A N 1
ATOM 1492 C CA . LYS A 1 203 ? -21.675 16.205 12.807 1.00 61.78 203 LYS A CA 1
ATOM 1493 C C . LYS A 1 203 ? -20.190 15.876 13.016 1.00 61.78 203 LYS A C 1
ATOM 1495 O O . LYS A 1 203 ? -19.355 16.527 12.389 1.00 61.78 203 LYS A O 1
ATOM 1500 N N . LYS A 1 204 ? -19.850 14.899 13.869 1.00 62.09 204 LYS A N 1
ATOM 1501 C CA . LYS A 1 204 ? -18.454 14.516 14.165 1.00 62.09 204 LYS A CA 1
ATOM 1502 C C . LYS A 1 204 ? -17.770 13.754 13.025 1.00 62.09 204 LYS A C 1
ATOM 1504 O O . LYS A 1 204 ? -16.614 14.036 12.731 1.00 62.09 204 LYS A O 1
ATOM 1509 N N . ILE A 1 205 ? -18.472 12.831 12.367 1.00 67.56 205 ILE A N 1
ATOM 1510 C CA . ILE A 1 205 ? -17.897 11.999 11.293 1.00 67.56 205 ILE A CA 1
ATOM 1511 C C . ILE A 1 205 ? -18.209 12.536 9.915 1.00 67.56 205 ILE A C 1
ATOM 1513 O O . ILE A 1 205 ? -17.410 12.325 9.012 1.00 67.56 205 ILE A O 1
ATOM 1517 N N . ARG A 1 206 ? -19.289 13.301 9.757 1.00 69.81 206 ARG A N 1
ATOM 1518 C CA . ARG A 1 206 ? -19.659 13.917 8.484 1.00 69.81 206 ARG A CA 1
ATOM 1519 C C . ARG A 1 206 ? -18.482 14.624 7.817 1.00 69.81 206 ARG A C 1
ATOM 1521 O O . ARG A 1 206 ? -18.165 14.319 6.680 1.00 69.81 206 ARG A O 1
ATOM 1528 N N . LYS A 1 207 ? -17.757 15.479 8.549 1.00 73.06 207 LYS A N 1
ATOM 1529 C CA . LYS A 1 207 ? -16.580 16.179 8.000 1.00 73.06 207 LYS A CA 1
ATOM 1530 C C . LYS A 1 207 ? -15.472 15.223 7.549 1.00 73.06 207 LYS A C 1
ATOM 1532 O O . LYS A 1 207 ? -14.823 15.486 6.545 1.00 73.06 207 LYS A O 1
ATOM 1537 N N . HIS A 1 208 ? -15.237 14.142 8.292 1.00 74.88 208 HIS A N 1
ATOM 1538 C CA . HIS A 1 208 ? -14.212 13.158 7.951 1.00 74.88 208 HIS A CA 1
ATOM 1539 C C . HIS A 1 208 ? -14.637 12.299 6.755 1.00 74.88 208 HIS A C 1
ATOM 1541 O O . HIS A 1 208 ? -13.858 12.141 5.826 1.00 74.88 208 HIS A O 1
ATOM 1547 N N . CYS A 1 209 ? -15.877 11.812 6.744 1.00 73.75 209 CYS A N 1
ATOM 1548 C CA . CYS A 1 209 ? -16.448 11.035 5.649 1.00 73.75 209 CYS A CA 1
ATOM 1549 C C . CYS A 1 209 ? -16.485 11.852 4.352 1.00 73.75 209 CYS A C 1
ATOM 1551 O O . CYS A 1 209 ? -15.931 11.412 3.350 1.00 73.75 209 CYS A O 1
ATOM 1553 N N . ASP A 1 210 ? -17.019 13.079 4.401 1.00 77.94 210 ASP A N 1
ATOM 1554 C CA . ASP A 1 210 ? -17.088 13.986 3.251 1.00 77.94 210 ASP A CA 1
ATOM 1555 C C . ASP A 1 210 ? -15.683 14.256 2.688 1.00 77.94 210 ASP A C 1
ATOM 1557 O O . ASP A 1 210 ? -15.461 14.160 1.481 1.00 77.94 210 ASP A O 1
ATOM 1561 N N . LEU A 1 211 ? -14.705 14.554 3.554 1.00 77.94 211 LEU A N 1
ATOM 1562 C CA . LEU A 1 211 ? -13.338 14.838 3.118 1.00 77.94 211 LEU A CA 1
ATOM 1563 C C . LEU A 1 211 ? -12.648 13.596 2.539 1.00 77.94 211 LEU A C 1
ATOM 1565 O O . LEU A 1 211 ? -12.006 13.705 1.496 1.00 77.94 211 LEU A O 1
ATOM 1569 N N . THR A 1 212 ? -12.768 12.432 3.181 1.00 78.62 212 THR A N 1
ATOM 1570 C CA . THR A 1 212 ? -12.146 11.180 2.722 1.00 78.62 212 THR A CA 1
ATOM 1571 C C . THR A 1 212 ? -12.745 10.727 1.393 1.00 78.62 212 THR A C 1
ATOM 1573 O O . THR A 1 212 ? -12.000 10.395 0.471 1.00 78.62 212 THR A O 1
ATOM 1576 N N . LEU A 1 213 ? -14.071 10.795 1.256 1.00 81.06 213 LEU A N 1
ATOM 1577 C CA . LEU A 1 213 ? -14.797 10.456 0.035 1.00 81.06 213 LEU A CA 1
ATOM 1578 C C . LEU A 1 213 ? -14.379 11.371 -1.125 1.00 81.06 213 LEU A C 1
ATOM 1580 O O . LEU A 1 213 ? -13.948 10.882 -2.166 1.00 81.06 213 LEU A O 1
ATOM 1584 N N . LEU A 1 214 ? -14.413 12.696 -0.927 1.00 80.25 214 LEU A N 1
ATOM 1585 C CA . LEU A 1 214 ? -13.988 13.661 -1.947 1.00 80.25 214 LEU A CA 1
ATOM 1586 C C . LEU A 1 214 ? -12.499 13.505 -2.295 1.00 80.25 214 LEU A C 1
ATOM 1588 O O . LEU A 1 214 ? -12.127 13.577 -3.463 1.00 80.25 214 LEU A O 1
ATOM 1592 N N . SER A 1 215 ? -11.633 13.274 -1.306 1.00 78.62 215 SER A N 1
ATOM 1593 C CA . SER A 1 215 ? -10.192 13.120 -1.550 1.00 78.62 215 SER A CA 1
ATOM 1594 C C . SER A 1 215 ? -9.879 11.868 -2.372 1.00 78.62 215 SER A C 1
ATOM 1596 O O . SER A 1 215 ? -9.038 11.932 -3.265 1.00 78.62 215 SER A O 1
ATOM 1598 N N . CYS A 1 216 ? -10.568 10.749 -2.119 1.00 80.44 216 CYS A N 1
ATOM 1599 C CA . CYS A 1 216 ? -10.392 9.518 -2.895 1.00 80.44 216 CYS A CA 1
ATOM 1600 C C . CYS A 1 216 ? -10.990 9.641 -4.308 1.00 80.44 216 CYS A C 1
ATOM 1602 O O . CYS A 1 216 ? -10.375 9.214 -5.283 1.00 80.44 216 CYS A O 1
ATOM 1604 N N . ALA A 1 217 ? -12.146 10.292 -4.441 1.00 81.12 217 ALA A N 1
ATOM 1605 C CA . ALA A 1 217 ? -12.822 10.520 -5.718 1.00 81.12 217 ALA A CA 1
ATOM 1606 C C . ALA A 1 217 ? -11.979 11.304 -6.728 1.00 81.12 217 ALA A C 1
ATOM 1608 O O . ALA A 1 217 ? -11.856 10.931 -7.894 1.00 81.12 217 ALA A O 1
ATOM 1609 N N . TYR A 1 218 ? -11.371 12.398 -6.260 1.00 76.81 218 TYR A N 1
ATOM 1610 C CA . TYR A 1 218 ? -10.590 13.304 -7.101 1.00 76.81 218 TYR A CA 1
ATOM 1611 C C . TYR A 1 218 ? -9.096 12.951 -7.160 1.00 76.81 218 TYR A C 1
ATOM 1613 O O . TYR A 1 218 ? -8.328 13.675 -7.804 1.00 76.81 218 TYR A O 1
ATOM 1621 N N . ALA A 1 219 ? -8.668 11.845 -6.544 1.00 75.06 219 ALA A N 1
ATOM 1622 C CA . ALA A 1 219 ? -7.287 11.379 -6.617 1.00 75.06 219 ALA A CA 1
ATOM 1623 C C . ALA A 1 219 ? -6.865 11.147 -8.083 1.00 75.06 219 ALA A C 1
ATOM 1625 O O . ALA A 1 219 ? -7.543 10.450 -8.832 1.00 75.06 219 ALA A O 1
ATOM 1626 N N . GLY A 1 220 ? -5.756 11.765 -8.506 1.00 69.12 220 GLY A N 1
ATOM 1627 C CA . GLY A 1 220 ? -5.202 11.622 -9.863 1.00 69.12 220 GLY A CA 1
ATOM 1628 C C . GLY A 1 220 ? -5.875 12.462 -10.960 1.00 69.12 220 GLY A C 1
ATOM 1629 O O . GLY A 1 220 ? -5.424 12.438 -12.097 1.00 69.12 220 GLY A O 1
ATOM 1630 N N . THR A 1 221 ? -6.914 13.243 -10.645 1.00 71.25 221 THR A N 1
ATOM 1631 C CA . THR A 1 221 ? -7.710 13.971 -11.659 1.00 71.25 221 THR A CA 1
ATOM 1632 C C . THR A 1 221 ? -7.178 15.362 -12.020 1.00 71.25 221 THR A C 1
ATOM 1634 O O . THR A 1 221 ? -7.662 15.979 -12.964 1.00 71.25 221 THR A O 1
ATOM 1637 N N . GLY A 1 222 ? -6.205 15.888 -11.265 1.00 69.62 222 GLY A N 1
ATOM 1638 C CA . GLY A 1 222 ? -5.595 17.202 -11.521 1.00 69.62 222 GLY A CA 1
ATOM 1639 C C . GLY A 1 222 ? -6.537 18.407 -11.351 1.00 69.62 222 GLY A C 1
ATOM 1640 O O . GLY A 1 222 ? -6.189 19.514 -11.753 1.00 69.62 222 GLY A O 1
ATOM 1641 N N . ASN A 1 223 ? -7.726 18.228 -10.762 1.00 78.25 223 ASN A N 1
ATOM 1642 C CA . ASN A 1 223 ? -8.730 19.288 -10.669 1.00 78.25 223 ASN A CA 1
ATOM 1643 C C . ASN A 1 223 ? -8.367 20.359 -9.618 1.00 78.25 223 ASN A C 1
ATOM 1645 O O . ASN A 1 223 ? -8.517 20.160 -8.409 1.00 78.25 223 ASN A O 1
ATOM 1649 N N . VAL A 1 224 ? -7.951 21.535 -10.096 1.00 78.56 224 VAL A N 1
ATOM 1650 C CA . VAL A 1 224 ? -7.513 22.671 -9.266 1.00 78.56 224 VAL A CA 1
ATOM 1651 C C . VAL A 1 224 ? -8.646 23.257 -8.411 1.00 78.56 224 VAL A C 1
ATOM 1653 O O . VAL A 1 224 ? -8.396 23.697 -7.290 1.00 78.56 224 VAL A O 1
ATOM 1656 N N . LEU A 1 225 ? -9.902 23.214 -8.871 1.00 79.19 225 LEU A N 1
ATOM 1657 C CA . LEU A 1 225 ? -11.043 23.775 -8.129 1.00 79.19 225 LEU A CA 1
ATOM 1658 C C . LEU A 1 225 ? -11.303 23.013 -6.827 1.00 79.19 225 LEU A C 1
ATOM 1660 O O . LEU A 1 225 ? -11.601 23.610 -5.791 1.00 79.19 225 LEU A O 1
ATOM 1664 N N . LYS A 1 226 ? -11.152 21.686 -6.853 1.00 76.56 226 LYS A N 1
ATOM 1665 C CA . LYS A 1 226 ? -11.297 20.860 -5.647 1.00 76.56 226 LYS A CA 1
ATOM 1666 C C . LYS A 1 226 ? -10.119 21.064 -4.697 1.00 76.56 226 LYS A C 1
ATOM 1668 O O . LYS A 1 226 ? -10.337 21.148 -3.492 1.00 76.56 226 LYS A O 1
ATOM 1673 N N . VAL A 1 227 ? -8.905 21.268 -5.216 1.00 77.00 227 VAL A N 1
ATOM 1674 C CA . VAL A 1 227 ? -7.748 21.675 -4.397 1.00 77.00 227 VAL A CA 1
ATOM 1675 C C . VAL A 1 227 ? -8.014 23.014 -3.703 1.00 77.00 227 VAL A C 1
ATOM 1677 O O . VAL A 1 227 ? -7.810 23.128 -2.495 1.00 77.00 227 VAL A O 1
ATOM 1680 N N . GLN A 1 228 ? -8.547 24.005 -4.424 1.00 75.25 228 GLN A N 1
ATOM 1681 C CA . GLN A 1 228 ? -8.939 25.290 -3.842 1.00 75.25 228 GLN A CA 1
ATOM 1682 C C . GLN A 1 228 ? -10.032 25.124 -2.778 1.00 75.25 228 GLN A C 1
ATOM 1684 O O . GLN A 1 228 ? -9.962 25.763 -1.731 1.00 75.25 228 GLN A O 1
ATOM 1689 N N . HIS A 1 229 ? -11.008 24.238 -2.997 1.00 76.38 229 HIS A N 1
ATOM 1690 C CA . HIS A 1 229 ? -12.039 23.927 -2.006 1.00 76.38 229 HIS A CA 1
ATOM 1691 C C . HIS A 1 229 ? -11.453 23.311 -0.724 1.00 76.38 229 HIS A C 1
ATOM 1693 O O . HIS A 1 229 ? -11.798 23.744 0.377 1.00 76.38 229 HIS A O 1
ATOM 1699 N N . PHE A 1 230 ? -10.525 22.354 -0.848 1.00 75.38 230 PHE A N 1
ATOM 1700 C CA . PHE A 1 230 ? -9.842 21.750 0.301 1.00 75.38 230 PHE A CA 1
ATOM 1701 C C . PHE A 1 230 ? -8.992 22.764 1.076 1.00 75.38 230 PHE A C 1
ATOM 1703 O O . PHE A 1 230 ? -8.993 22.763 2.309 1.00 75.38 230 PHE A O 1
ATOM 1710 N N . LEU A 1 231 ? -8.295 23.659 0.369 1.00 69.38 231 LEU A N 1
ATOM 1711 C CA . LEU A 1 231 ? -7.529 24.742 0.989 1.00 69.38 231 LEU A CA 1
ATOM 1712 C C . LEU A 1 231 ? -8.447 25.769 1.666 1.00 69.38 231 LEU A C 1
ATOM 1714 O O . LEU A 1 231 ? -8.170 26.185 2.790 1.00 69.38 231 LEU A O 1
ATOM 1718 N N . GLY A 1 232 ? -9.566 26.125 1.030 1.00 68.50 232 GLY A N 1
ATOM 1719 C CA . GLY A 1 232 ? -10.550 27.072 1.553 1.00 68.50 232 GLY A CA 1
ATOM 1720 C C . GLY A 1 232 ? -11.220 26.602 2.846 1.00 68.50 232 GLY A C 1
ATOM 1721 O O . GLY A 1 232 ? -11.324 27.381 3.791 1.00 68.50 232 GLY A O 1
ATOM 1722 N N . GLN A 1 233 ? -11.599 25.320 2.940 1.00 63.19 233 GLN A N 1
ATOM 1723 C CA . GLN A 1 233 ? -12.150 24.751 4.181 1.00 63.19 233 GLN A CA 1
ATOM 1724 C C . GLN A 1 233 ? -11.158 24.808 5.351 1.00 63.19 233 GLN A C 1
ATOM 1726 O O . GLN A 1 233 ? -11.566 24.985 6.498 1.00 63.19 233 GLN A O 1
ATOM 1731 N N . ARG A 1 234 ? -9.853 24.666 5.082 1.00 55.50 234 ARG A N 1
ATOM 1732 C CA . ARG A 1 234 ? -8.824 24.810 6.119 1.00 55.50 234 ARG A CA 1
ATOM 1733 C C . ARG A 1 234 ? -8.568 26.267 6.476 1.00 55.50 234 ARG A C 1
ATOM 1735 O O . ARG A 1 234 ? -8.463 26.560 7.660 1.00 55.50 234 ARG A O 1
ATOM 1742 N N . ALA A 1 235 ? -8.512 27.170 5.500 1.00 51.50 235 ALA A N 1
ATOM 1743 C CA . ALA A 1 235 ? -8.242 28.590 5.733 1.00 51.50 235 ALA A CA 1
ATOM 1744 C C . ALA A 1 235 ? -9.228 29.232 6.730 1.00 51.50 235 ALA A C 1
ATOM 1746 O O . ALA A 1 235 ? -8.810 30.014 7.577 1.00 51.50 235 ALA A O 1
ATOM 1747 N N . GLN A 1 236 ? -10.501 28.822 6.715 1.00 47.44 236 GLN A N 1
ATOM 1748 C CA . GLN A 1 236 ? -11.528 29.298 7.657 1.00 47.44 236 GLN A CA 1
ATOM 1749 C C . GLN A 1 236 ? -11.250 28.940 9.131 1.00 47.44 236 GLN A C 1
ATOM 1751 O O . GLN A 1 236 ? -11.762 29.598 10.030 1.00 47.44 236 GLN A O 1
ATOM 1756 N N . HIS A 1 237 ? -10.431 27.919 9.403 1.00 48.16 237 HIS A N 1
ATOM 1757 C CA . HIS A 1 237 ? -10.017 27.550 10.762 1.00 48.16 237 HIS A CA 1
ATOM 1758 C C . HIS A 1 237 ? -8.765 28.310 11.248 1.00 48.16 237 HIS A C 1
ATOM 1760 O O . HIS A 1 237 ? -8.458 28.262 12.436 1.00 48.16 237 HIS A O 1
ATOM 1766 N N . PHE A 1 238 ? -8.059 29.026 10.363 1.00 42.16 238 PHE A N 1
ATOM 1767 C CA . PHE A 1 238 ? -6.769 29.674 10.642 1.00 42.16 238 PHE A CA 1
ATOM 1768 C C . PHE A 1 238 ? -6.852 31.195 10.886 1.00 42.16 238 PHE A C 1
ATOM 1770 O O . PHE A 1 238 ? -5.815 31.843 10.990 1.00 42.16 238 PHE A O 1
ATOM 1777 N N . GLU A 1 239 ? -8.040 31.794 11.040 1.00 36.25 239 GLU A N 1
ATOM 1778 C CA . GLU A 1 239 ? -8.198 33.258 11.211 1.00 36.25 239 GLU A CA 1
ATOM 1779 C C . GLU A 1 239 ? -7.591 33.863 12.503 1.00 36.25 239 GLU A C 1
ATOM 1781 O O . GLU A 1 239 ? -7.720 35.061 12.746 1.00 36.25 239 GLU A O 1
ATOM 1786 N N . LYS A 1 240 ? -6.850 33.103 13.322 1.00 37.69 240 LYS A N 1
ATOM 1787 C CA . LYS A 1 240 ? -6.055 33.653 14.435 1.00 37.69 240 LYS A CA 1
ATOM 1788 C C . LYS A 1 240 ? -4.568 33.762 14.080 1.00 37.69 240 LYS A C 1
ATOM 1790 O O . LYS A 1 240 ? -3.743 33.033 14.607 1.00 37.69 240 LYS A O 1
ATOM 1795 N N . GLY A 1 241 ? -4.260 34.714 13.200 1.00 36.12 241 GLY A N 1
ATOM 1796 C CA . GLY A 1 241 ? -3.070 35.571 13.278 1.00 36.12 241 GLY A CA 1
ATOM 1797 C C . GLY A 1 241 ? -1.690 34.944 13.513 1.00 36.12 241 GLY A C 1
ATOM 1798 O O . GLY A 1 241 ? -0.973 35.444 14.373 1.00 36.12 241 GLY A O 1
ATOM 1799 N N . GLU A 1 242 ? -1.266 33.958 12.721 1.00 33.03 242 GLU A N 1
ATOM 1800 C CA . GLU A 1 242 ? 0.161 33.612 12.626 1.00 33.03 242 GLU A CA 1
ATOM 1801 C C . GLU A 1 242 ? 0.656 33.681 11.177 1.00 33.03 242 GLU A C 1
ATOM 1803 O O . GLU A 1 242 ? 0.124 33.066 10.251 1.00 33.03 242 GLU A O 1
ATOM 1808 N N . THR A 1 243 ? 1.669 34.519 10.983 1.00 29.53 243 THR A N 1
ATOM 1809 C CA . THR A 1 243 ? 2.293 34.874 9.713 1.00 29.53 243 THR A CA 1
ATOM 1810 C C . THR A 1 243 ? 2.992 33.672 9.069 1.00 29.53 243 THR A C 1
ATOM 1812 O O . THR A 1 243 ? 3.852 33.018 9.656 1.00 29.53 243 THR A O 1
ATOM 1815 N N . PHE A 1 244 ? 2.648 33.422 7.805 1.00 42.91 244 PHE A N 1
ATOM 1816 C CA . PHE A 1 244 ? 3.238 32.413 6.929 1.00 42.91 244 PHE A CA 1
ATOM 1817 C C . PHE A 1 244 ? 4.692 32.754 6.579 1.00 42.91 244 PHE A C 1
ATOM 1819 O O . PHE A 1 244 ? 4.936 33.482 5.621 1.00 42.91 244 PHE A O 1
ATOM 1826 N N . GLN A 1 245 ? 5.662 32.210 7.315 1.00 31.08 245 GLN A N 1
ATOM 1827 C CA . GLN A 1 245 ? 7.055 32.127 6.839 1.00 31.08 245 GLN A CA 1
ATOM 1828 C C . GLN A 1 245 ? 7.877 30.961 7.430 1.00 31.08 245 GLN A C 1
ATOM 1830 O O . GLN A 1 245 ? 9.051 30.814 7.103 1.00 31.08 245 GLN A O 1
ATOM 1835 N N . GLY A 1 246 ? 7.269 30.074 8.229 1.00 34.19 246 GLY A N 1
ATOM 1836 C CA . GLY A 1 246 ? 7.868 28.802 8.660 1.00 34.19 246 GLY A CA 1
ATOM 1837 C C . GLY A 1 246 ? 7.177 27.589 8.015 1.00 34.19 246 GLY A C 1
ATOM 1838 O O . GLY A 1 246 ? 6.024 27.705 7.597 1.00 34.19 246 GLY A O 1
ATOM 1839 N N . PRO A 1 247 ? 7.825 26.408 7.926 1.00 39.44 247 PRO A N 1
ATOM 1840 C CA . PRO A 1 247 ? 7.140 25.189 7.507 1.00 39.44 247 PRO A CA 1
ATOM 1841 C C . PRO A 1 247 ? 5.943 24.933 8.433 1.00 39.44 247 PRO A C 1
ATOM 1843 O O . PRO A 1 247 ? 6.106 24.958 9.654 1.00 39.44 247 PRO A O 1
ATOM 1846 N N . LEU A 1 248 ? 4.779 24.603 7.856 1.00 40.84 248 LEU A N 1
ATOM 1847 C CA . LEU A 1 248 ? 3.545 24.160 8.541 1.00 40.84 248 LEU A CA 1
ATOM 1848 C C . LEU A 1 248 ? 3.768 23.113 9.661 1.00 40.84 248 LEU A C 1
ATOM 1850 O O . LEU A 1 248 ? 2.885 22.867 10.476 1.00 40.84 248 LEU A O 1
ATOM 1854 N N . SER A 1 249 ? 4.939 22.480 9.686 1.00 41.16 249 SER A N 1
ATOM 1855 C CA . SER A 1 249 ? 5.387 21.496 10.666 1.00 41.16 249 SER A CA 1
ATOM 1856 C C . SER A 1 249 ? 5.606 22.017 12.091 1.00 41.16 249 SER A C 1
ATOM 1858 O O . SER A 1 249 ? 5.549 21.207 13.012 1.00 41.16 249 SER A O 1
ATOM 1860 N N . LEU A 1 250 ? 5.885 23.310 12.301 1.00 37.41 250 LEU A N 1
ATOM 1861 C CA . LEU A 1 250 ? 6.340 23.801 13.616 1.00 37.41 250 LEU A CA 1
ATOM 1862 C C . LEU A 1 250 ? 5.233 24.414 14.495 1.00 37.41 250 LEU A C 1
ATOM 1864 O O . LEU A 1 250 ? 5.370 24.376 15.713 1.00 37.41 250 LEU A O 1
ATOM 1868 N N . TYR A 1 251 ? 4.130 24.903 13.911 1.00 41.81 251 TYR A N 1
ATOM 1869 C CA . TYR A 1 251 ? 3.109 25.696 14.631 1.00 41.81 251 TYR A CA 1
ATOM 1870 C C . TYR A 1 251 ? 1.648 25.241 14.407 1.00 41.81 251 TYR A C 1
ATOM 1872 O O . TYR A 1 251 ? 0.708 25.958 14.727 1.00 41.81 251 TYR A O 1
ATOM 1880 N N . GLY A 1 252 ? 1.415 24.040 13.863 1.00 48.81 252 GLY A N 1
ATOM 1881 C CA . GLY A 1 252 ? 0.057 23.487 13.728 1.00 48.81 252 GLY A CA 1
ATOM 1882 C C . GLY A 1 252 ? -0.480 22.855 15.022 1.00 48.81 252 GLY A C 1
ATOM 1883 O O . GLY A 1 252 ? 0.300 22.369 15.844 1.00 48.81 252 GLY A O 1
ATOM 1884 N N . GLU A 1 253 ? -1.810 22.776 15.176 1.00 61.00 253 GLU A N 1
ATOM 1885 C CA . GLU A 1 253 ? -2.456 21.933 16.200 1.00 61.00 253 GLU A CA 1
ATOM 1886 C C . GLU A 1 253 ? -1.858 20.510 16.206 1.00 61.00 253 GLU A C 1
ATOM 1888 O O . GLU A 1 253 ? -1.439 19.993 15.165 1.00 61.00 253 GLU A O 1
ATOM 1893 N N . GLN A 1 254 ? -1.845 19.844 17.366 1.00 63.91 254 GLN A N 1
ATOM 1894 C CA . GLN A 1 254 ? -1.178 18.546 17.564 1.00 63.91 254 GLN A CA 1
ATOM 1895 C C . GLN A 1 254 ? -1.599 17.479 16.531 1.00 63.91 254 GLN A C 1
ATOM 1897 O O . GLN A 1 254 ? -0.769 16.711 16.049 1.00 63.91 254 GLN A O 1
ATOM 1902 N N . ASN A 1 255 ? -2.861 17.501 16.094 1.00 70.06 255 ASN A N 1
ATOM 1903 C CA . ASN A 1 255 ? -3.384 16.606 15.056 1.00 70.06 255 ASN A CA 1
ATOM 1904 C C . ASN A 1 255 ? -2.799 16.891 13.661 1.00 70.06 255 ASN A C 1
ATOM 1906 O O . ASN A 1 255 ? -2.539 15.970 12.889 1.00 70.06 255 ASN A O 1
ATOM 1910 N N . ILE A 1 256 ? -2.561 18.164 13.333 1.00 73.56 256 ILE A N 1
ATOM 1911 C CA . ILE A 1 256 ? -1.974 18.577 12.052 1.00 73.56 256 ILE A CA 1
ATOM 1912 C C . ILE A 1 256 ? -0.505 18.162 12.013 1.00 73.56 256 ILE A C 1
ATOM 1914 O O . ILE A 1 256 ? -0.050 17.593 11.021 1.00 73.56 256 ILE A O 1
ATOM 1918 N N . ARG A 1 257 ? 0.221 18.364 13.118 1.00 74.00 257 ARG A N 1
ATOM 1919 C CA . ARG A 1 257 ? 1.634 17.974 13.231 1.00 74.00 257 ARG A CA 1
ATOM 1920 C C . ARG A 1 257 ? 1.846 16.467 13.056 1.00 74.00 257 ARG A C 1
ATOM 1922 O O . ARG A 1 257 ? 2.8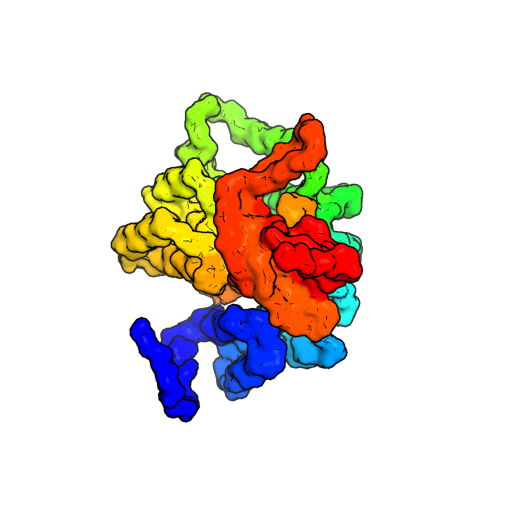55 16.078 12.479 1.00 74.00 257 ARG A O 1
ATOM 1929 N N . ARG A 1 258 ? 0.881 15.631 13.460 1.00 77.56 258 ARG A N 1
ATOM 1930 C CA . ARG A 1 258 ? 0.899 14.171 13.225 1.00 77.56 258 ARG A CA 1
ATOM 1931 C C . ARG A 1 258 ? 0.654 13.795 11.760 1.00 77.56 258 ARG A C 1
ATOM 1933 O O . ARG A 1 258 ? 1.276 12.867 11.253 1.00 77.56 258 ARG A O 1
ATOM 1940 N N . ALA A 1 259 ? -0.219 14.524 11.064 1.00 80.62 259 ALA A N 1
ATOM 1941 C CA . ALA A 1 259 ? -0.585 14.223 9.679 1.00 80.62 259 ALA A CA 1
ATOM 1942 C C . ALA A 1 259 ? 0.445 14.712 8.641 1.00 80.62 259 ALA A C 1
ATOM 1944 O O . ALA A 1 259 ? 0.579 14.107 7.578 1.00 80.62 259 ALA A O 1
ATOM 1945 N N . VAL A 1 260 ? 1.181 15.794 8.928 1.00 83.50 260 VAL A N 1
ATOM 1946 C CA . VAL A 1 260 ? 2.146 16.395 7.984 1.00 83.50 260 VAL A CA 1
ATOM 1947 C C . VAL A 1 260 ? 3.239 15.412 7.527 1.00 83.50 260 VAL A C 1
ATOM 1949 O O . VAL A 1 260 ? 3.434 15.303 6.315 1.00 83.50 260 VAL A O 1
ATOM 1952 N N . PRO A 1 261 ? 3.923 14.658 8.415 1.00 86.81 261 PRO A N 1
ATOM 1953 C CA . PRO A 1 261 ? 4.912 13.665 7.994 1.00 86.81 261 PRO A CA 1
ATOM 1954 C C . PRO A 1 261 ? 4.345 12.618 7.030 1.00 86.81 261 PRO A C 1
ATOM 1956 O O . PRO A 1 261 ? 4.946 12.339 5.995 1.00 86.81 261 PRO A O 1
ATOM 1959 N N . LEU A 1 262 ? 3.151 12.103 7.334 1.00 86.25 262 LEU A N 1
ATOM 1960 C CA . LEU A 1 262 ? 2.474 11.070 6.547 1.00 86.25 262 LEU A CA 1
ATOM 1961 C C . LEU A 1 262 ? 2.083 11.583 5.154 1.00 86.25 262 LEU A C 1
ATOM 1963 O O . LEU A 1 262 ? 2.227 10.869 4.162 1.00 86.25 262 LEU A O 1
ATOM 1967 N N . ALA A 1 263 ? 1.647 12.841 5.059 1.00 84.50 263 ALA A N 1
ATOM 1968 C CA . ALA A 1 263 ? 1.360 13.484 3.781 1.00 84.50 263 ALA A CA 1
ATOM 1969 C C . ALA A 1 263 ? 2.632 13.691 2.940 1.00 84.50 263 ALA A C 1
ATOM 1971 O O . ALA A 1 263 ? 2.620 13.439 1.736 1.00 84.50 263 ALA A O 1
ATOM 1972 N N . LEU A 1 264 ? 3.743 14.100 3.566 1.00 84.81 264 LEU A N 1
ATOM 1973 C CA . LEU A 1 264 ? 5.039 14.211 2.887 1.00 84.81 264 LEU A CA 1
ATOM 1974 C C . LEU A 1 264 ? 5.539 12.852 2.383 1.00 84.81 264 LEU A C 1
ATOM 1976 O O . LEU A 1 264 ? 6.094 12.782 1.285 1.00 84.81 264 LEU A O 1
ATOM 1980 N N . ALA A 1 265 ? 5.307 11.778 3.145 1.00 86.56 265 ALA A N 1
ATOM 1981 C CA . ALA A 1 265 ? 5.629 10.423 2.718 1.00 86.56 265 ALA A CA 1
ATOM 1982 C C . ALA A 1 265 ? 4.848 10.019 1.467 1.00 86.56 265 ALA A C 1
ATOM 1984 O O . ALA A 1 265 ? 5.462 9.551 0.513 1.00 86.56 265 ALA A O 1
ATOM 1985 N N . LEU A 1 266 ? 3.532 10.263 1.435 1.00 85.19 266 LEU A N 1
ATOM 1986 C CA . LEU A 1 266 ? 2.673 9.919 0.295 1.00 85.19 266 LEU A CA 1
ATOM 1987 C C . LEU A 1 266 ? 3.117 10.592 -1.015 1.00 85.19 266 LEU A C 1
ATOM 1989 O O . LEU A 1 266 ? 3.005 9.998 -2.082 1.00 85.19 266 LEU A O 1
ATOM 1993 N N . LEU A 1 267 ? 3.657 11.812 -0.940 1.00 83.75 267 LEU A N 1
ATOM 1994 C CA . LEU A 1 267 ? 4.151 12.542 -2.112 1.00 83.75 267 LEU A CA 1
ATOM 1995 C C . LEU A 1 267 ? 5.474 11.992 -2.667 1.00 83.75 267 LEU A C 1
ATOM 1997 O O . LEU A 1 267 ? 5.787 12.229 -3.832 1.00 83.75 267 LEU A O 1
ATOM 2001 N N . CYS A 1 268 ? 6.283 11.330 -1.838 1.00 83.56 268 CYS A N 1
ATOM 2002 C CA . CYS A 1 268 ? 7.656 10.929 -2.164 1.00 83.56 268 CYS A CA 1
ATOM 2003 C C . CYS A 1 268 ? 7.932 9.445 -1.854 1.00 83.56 268 CYS A C 1
ATOM 2005 O O . CYS A 1 268 ? 9.041 9.091 -1.452 1.00 83.56 268 CYS A O 1
ATOM 2007 N N . ILE A 1 269 ? 6.939 8.567 -2.028 1.00 86.62 269 ILE A N 1
ATOM 2008 C CA . ILE A 1 269 ? 7.084 7.125 -1.767 1.00 86.62 269 ILE A CA 1
ATOM 2009 C C . ILE A 1 269 ? 8.178 6.532 -2.656 1.00 86.62 269 ILE A C 1
ATOM 2011 O O . ILE A 1 269 ? 8.188 6.764 -3.865 1.00 86.62 269 ILE A O 1
ATOM 2015 N N . SER A 1 270 ? 9.100 5.772 -2.053 1.00 84.31 270 SER A N 1
ATOM 2016 C CA . SER A 1 270 ? 10.247 5.154 -2.740 1.00 84.31 270 SER A CA 1
ATOM 2017 C C . SER A 1 270 ? 11.099 6.138 -3.571 1.00 84.31 270 SER A C 1
ATOM 2019 O O . SER A 1 270 ? 11.874 5.718 -4.436 1.00 84.31 270 SER A O 1
ATOM 2021 N N . ASN A 1 271 ? 10.989 7.446 -3.303 1.00 85.75 271 ASN A N 1
ATOM 2022 C CA . ASN A 1 271 ? 11.749 8.515 -3.945 1.00 85.75 271 ASN A CA 1
ATOM 2023 C C . ASN A 1 271 ? 12.343 9.456 -2.879 1.00 85.75 271 ASN A C 1
ATOM 2025 O O . ASN A 1 271 ? 11.734 10.470 -2.514 1.00 85.75 271 ASN A O 1
ATOM 2029 N N . PRO A 1 272 ? 13.541 9.141 -2.359 1.00 83.81 272 PRO A N 1
ATOM 2030 C CA . PRO A 1 272 ? 14.146 9.889 -1.269 1.00 83.81 272 PRO A CA 1
ATOM 2031 C C . PRO A 1 272 ? 14.732 11.230 -1.723 1.00 83.81 272 PRO A C 1
ATOM 2033 O O . PRO A 1 272 ? 15.929 11.357 -1.982 1.00 83.81 272 PRO A O 1
ATOM 2036 N N . LYS A 1 273 ? 13.894 12.272 -1.737 1.00 86.38 273 LYS A N 1
ATOM 2037 C CA . LYS A 1 273 ? 14.332 13.665 -1.916 1.00 86.38 273 LYS A CA 1
ATOM 2038 C C . LYS A 1 273 ? 14.992 14.203 -0.645 1.00 86.38 273 LYS A C 1
ATOM 2040 O O . LYS A 1 273 ? 14.429 14.114 0.447 1.00 86.38 273 LYS A O 1
ATOM 2045 N N . VAL A 1 274 ? 16.153 14.841 -0.801 1.00 86.50 274 VAL A N 1
ATOM 2046 C CA . VAL A 1 274 ? 16.975 15.347 0.316 1.00 86.50 274 VAL A CA 1
ATOM 2047 C C . VAL A 1 274 ? 16.201 16.316 1.217 1.00 86.50 274 VAL A C 1
ATOM 2049 O O . VAL A 1 274 ? 16.161 16.121 2.426 1.00 86.50 274 VAL A O 1
ATOM 2052 N N . ASN A 1 275 ? 15.480 17.277 0.634 1.00 87.31 275 ASN A N 1
ATOM 2053 C CA . ASN A 1 275 ? 14.714 18.273 1.397 1.00 87.31 275 ASN A CA 1
ATOM 2054 C C . ASN A 1 275 ? 13.636 17.639 2.299 1.00 87.31 275 ASN A C 1
ATOM 2056 O O . ASN A 1 275 ? 13.373 18.110 3.408 1.00 87.31 275 ASN A O 1
ATOM 2060 N N . VAL A 1 276 ? 12.996 16.566 1.825 1.00 87.00 276 VAL A N 1
ATOM 2061 C CA . VAL A 1 276 ? 11.940 15.870 2.575 1.00 87.00 276 VAL A CA 1
ATOM 2062 C C . VAL A 1 276 ? 12.555 15.019 3.687 1.00 87.00 276 VAL A C 1
ATOM 2064 O O . VAL A 1 276 ? 12.065 15.000 4.810 1.00 87.00 276 VAL A O 1
ATOM 2067 N N . MET A 1 277 ? 13.691 14.382 3.419 1.00 88.06 277 MET A N 1
ATOM 2068 C CA . MET A 1 277 ? 14.442 13.649 4.436 1.00 88.06 277 MET A CA 1
ATOM 2069 C C . MET A 1 277 ? 14.931 14.565 5.569 1.00 88.06 277 MET A C 1
ATOM 2071 O O . MET A 1 277 ? 14.773 14.211 6.734 1.00 88.06 277 MET A O 1
ATOM 2075 N N . ASP A 1 278 ? 15.452 15.755 5.262 1.00 87.44 278 ASP A N 1
ATOM 2076 C CA . ASP A 1 278 ? 15.954 16.693 6.279 1.00 87.44 278 ASP A CA 1
ATOM 2077 C C . ASP A 1 278 ? 14.821 17.307 7.124 1.00 87.44 278 ASP A C 1
ATOM 2079 O O . ASP A 1 278 ? 14.993 17.623 8.304 1.00 87.44 278 ASP A O 1
ATOM 2083 N N . THR A 1 279 ? 13.628 17.483 6.547 1.00 87.81 279 THR A N 1
ATOM 2084 C CA . THR A 1 279 ? 12.441 17.914 7.306 1.00 87.81 279 THR A CA 1
ATOM 2085 C C . THR A 1 279 ? 11.933 16.806 8.224 1.00 87.81 279 THR A C 1
ATOM 2087 O O . THR A 1 279 ? 11.722 17.055 9.410 1.00 87.81 279 THR A O 1
ATOM 2090 N N . LEU A 1 280 ? 11.823 15.573 7.730 1.00 87.44 280 LEU A N 1
ATOM 2091 C CA . LEU A 1 280 ? 11.399 14.429 8.539 1.00 87.44 280 LEU A CA 1
ATOM 2092 C C . LEU A 1 280 ? 12.413 14.047 9.621 1.00 87.44 280 LEU A C 1
ATOM 2094 O O . LEU A 1 280 ? 12.009 13.694 10.723 1.00 87.44 280 LEU A O 1
ATOM 2098 N N . SER A 1 281 ? 13.714 14.178 9.355 1.00 89.75 281 SER A N 1
ATOM 2099 C CA . SER A 1 281 ? 14.762 13.936 10.355 1.00 89.75 281 SER A CA 1
ATOM 2100 C C . SER A 1 281 ? 14.716 14.935 11.513 1.00 89.75 281 SER A C 1
ATOM 2102 O O . SER A 1 281 ? 15.154 14.613 12.614 1.00 89.75 281 SER A O 1
ATOM 2104 N N . ARG A 1 282 ? 14.208 16.154 11.292 1.00 88.19 282 ARG A N 1
ATOM 2105 C CA . ARG A 1 282 ? 13.965 17.106 12.386 1.00 88.19 282 ARG A CA 1
ATOM 2106 C C . ARG A 1 282 ? 12.733 16.708 13.196 1.00 88.19 282 ARG A C 1
ATOM 2108 O O . ARG A 1 282 ? 12.772 16.759 14.419 1.00 88.19 282 ARG A O 1
ATOM 2115 N N . LEU A 1 283 ? 11.676 16.256 12.521 1.00 86.19 283 LEU A N 1
ATOM 2116 C CA . LEU A 1 283 ? 10.428 15.814 13.155 1.00 86.19 283 LEU A CA 1
ATOM 2117 C C . LEU A 1 283 ? 10.549 14.468 13.882 1.00 86.19 283 LEU A C 1
ATOM 2119 O O . LEU A 1 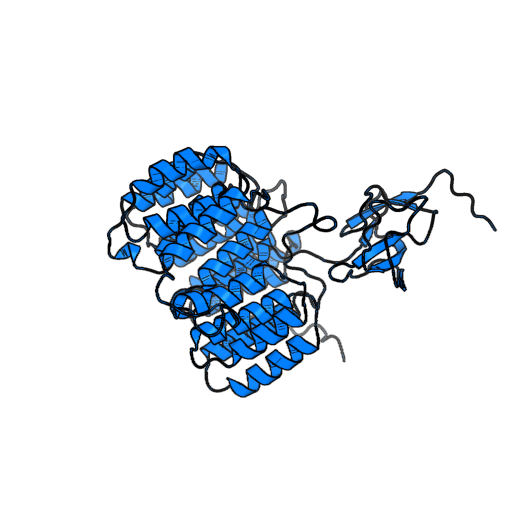283 ? 9.750 14.179 14.764 1.00 86.19 283 LEU A O 1
ATOM 2123 N N . SER A 1 284 ? 11.553 13.646 13.571 1.00 86.50 284 SER A N 1
ATOM 2124 C CA . SER A 1 284 ? 11.791 12.392 14.294 1.00 86.50 284 SER A CA 1
ATOM 2125 C C . SER A 1 284 ? 12.333 12.586 15.712 1.00 86.50 284 SER A C 1
ATOM 2127 O O . SER A 1 284 ? 12.339 11.625 16.470 1.00 86.50 284 SER A O 1
ATOM 2129 N N . HIS A 1 285 ? 12.798 13.790 16.062 1.00 88.06 285 HIS A N 1
ATOM 2130 C CA . HIS A 1 285 ? 13.264 14.159 17.407 1.00 88.06 285 HIS A CA 1
ATOM 2131 C C . HIS A 1 285 ? 12.270 15.067 18.150 1.00 88.06 285 HIS A C 1
ATOM 2133 O O . HIS A 1 285 ? 12.643 15.758 19.097 1.00 88.06 285 HIS A O 1
ATOM 2139 N N . ASP A 1 286 ? 11.017 15.106 17.698 1.00 86.31 286 ASP A N 1
ATOM 2140 C CA . ASP A 1 286 ? 9.975 15.910 18.327 1.00 86.31 286 ASP A CA 1
ATOM 2141 C C . ASP A 1 286 ? 9.669 15.432 19.757 1.00 86.31 286 ASP A C 1
ATOM 2143 O O . ASP A 1 286 ? 9.857 14.261 20.096 1.00 86.31 286 ASP A O 1
ATOM 2147 N N . SER A 1 287 ? 9.183 16.344 20.600 1.00 82.69 287 SER A N 1
ATOM 2148 C CA . SER A 1 287 ? 8.785 16.029 21.973 1.00 82.69 287 SER A CA 1
ATOM 2149 C C . SER A 1 287 ? 7.496 15.208 22.030 1.00 82.69 287 SER A C 1
ATOM 2151 O O . SER A 1 287 ? 7.302 14.447 22.979 1.00 82.69 287 SER A O 1
ATOM 2153 N N . ASP A 1 288 ? 6.619 15.321 21.023 1.00 84.88 288 ASP A N 1
ATOM 2154 C CA . ASP A 1 288 ? 5.452 14.447 20.911 1.00 84.88 288 ASP A CA 1
ATOM 2155 C C . ASP A 1 288 ? 5.832 13.094 20.294 1.00 84.88 288 ASP A C 1
ATOM 2157 O O . ASP A 1 288 ? 6.116 12.984 19.098 1.00 84.88 288 ASP A O 1
ATOM 2161 N N . SER A 1 289 ? 5.725 12.045 21.114 1.00 84.50 289 SER A N 1
ATOM 2162 C CA . SER A 1 289 ? 5.884 10.642 20.715 1.00 84.50 289 SER A CA 1
ATOM 2163 C C . SER A 1 289 ? 5.132 10.273 19.429 1.00 84.50 289 SER A C 1
ATOM 2165 O O . SER A 1 289 ? 5.658 9.527 18.610 1.00 84.50 289 SER A O 1
ATOM 2167 N N . GLU A 1 290 ? 3.917 10.785 19.209 1.00 83.81 290 GLU A N 1
ATOM 2168 C CA . GLU A 1 290 ? 3.110 10.412 18.039 1.00 83.81 290 GLU A CA 1
ATOM 2169 C C . GLU A 1 290 ? 3.590 11.075 16.753 1.00 83.81 290 GLU A C 1
ATOM 2171 O O . GLU A 1 290 ? 3.600 10.438 15.699 1.00 83.81 290 GLU A O 1
ATOM 2176 N N . VAL A 1 291 ? 4.055 12.322 16.840 1.00 86.31 291 VAL A N 1
ATOM 2177 C CA . VAL A 1 291 ? 4.674 13.021 15.707 1.00 86.31 291 VAL A CA 1
ATOM 2178 C C . VAL A 1 291 ? 6.000 12.354 15.349 1.00 86.31 291 VAL A C 1
ATOM 2180 O O . VAL A 1 291 ? 6.261 12.108 14.170 1.00 86.31 291 VAL A O 1
ATOM 2183 N N . ALA A 1 292 ? 6.797 11.982 16.356 1.00 87.38 292 ALA A N 1
ATOM 2184 C CA . ALA A 1 292 ? 8.048 11.261 16.155 1.00 87.38 292 ALA A CA 1
ATOM 2185 C C . ALA A 1 292 ? 7.817 9.893 15.485 1.00 87.38 292 ALA A C 1
ATOM 2187 O O . ALA A 1 292 ? 8.483 9.578 14.497 1.00 87.38 292 ALA A O 1
ATOM 2188 N N . MET A 1 293 ? 6.832 9.106 15.941 1.00 88.69 293 MET A N 1
ATOM 2189 C CA . MET A 1 293 ? 6.465 7.830 15.304 1.00 88.69 293 MET A CA 1
ATOM 2190 C C . MET A 1 293 ? 6.017 8.023 13.846 1.00 88.69 293 MET A C 1
ATOM 2192 O O . MET A 1 293 ? 6.489 7.307 12.957 1.00 88.69 293 MET A O 1
ATOM 2196 N N . ALA A 1 294 ? 5.176 9.030 13.579 1.00 88.62 294 ALA A N 1
ATOM 2197 C CA . ALA A 1 294 ? 4.749 9.389 12.228 1.00 88.62 294 ALA A CA 1
ATOM 2198 C C . ALA A 1 294 ? 5.922 9.766 11.320 1.00 88.62 294 ALA A C 1
ATOM 2200 O O . ALA A 1 294 ? 5.997 9.286 10.187 1.00 88.62 294 ALA A O 1
ATOM 2201 N N . ALA A 1 295 ? 6.869 10.563 11.813 1.00 89.81 295 ALA A N 1
ATOM 2202 C CA . ALA A 1 295 ? 8.071 10.937 11.076 1.00 89.81 295 ALA A CA 1
ATOM 2203 C C . ALA A 1 295 ? 8.988 9.738 10.788 1.00 89.81 295 ALA A C 1
ATOM 2205 O O . ALA A 1 295 ? 9.480 9.604 9.668 1.00 89.81 295 ALA A O 1
ATOM 2206 N N . ILE A 1 296 ? 9.172 8.831 11.752 1.00 91.88 296 ILE A N 1
ATOM 2207 C CA . ILE A 1 296 ? 10.006 7.630 11.598 1.00 91.88 296 ILE A CA 1
ATOM 2208 C C . ILE A 1 296 ? 9.434 6.688 10.533 1.00 91.88 296 ILE A C 1
ATOM 2210 O O . ILE A 1 296 ? 10.165 6.250 9.643 1.00 91.88 296 ILE A O 1
ATOM 2214 N N . ILE A 1 297 ? 8.130 6.401 10.579 1.00 90.88 297 ILE A N 1
ATOM 2215 C CA . ILE A 1 297 ? 7.481 5.562 9.560 1.00 90.88 297 ILE A CA 1
ATOM 2216 C C . ILE A 1 297 ? 7.527 6.249 8.191 1.00 90.88 297 ILE A C 1
ATOM 2218 O O . ILE A 1 297 ? 7.823 5.599 7.190 1.00 90.88 297 ILE A O 1
ATOM 2222 N N . SER A 1 298 ? 7.330 7.568 8.148 1.00 90.81 298 SER A N 1
ATOM 2223 C CA . SER A 1 298 ? 7.433 8.362 6.917 1.00 90.81 298 SER A CA 1
ATOM 2224 C C . SER A 1 298 ? 8.829 8.290 6.286 1.00 90.81 298 SER A C 1
ATOM 2226 O O . SER A 1 298 ? 8.940 8.122 5.074 1.00 90.81 298 SER A O 1
ATOM 2228 N N . LEU A 1 299 ? 9.899 8.335 7.093 1.00 90.75 299 LEU A N 1
ATOM 2229 C CA . LEU A 1 299 ? 11.276 8.112 6.626 1.00 90.75 299 LEU A CA 1
ATOM 2230 C C . LEU A 1 299 ? 11.451 6.714 6.017 1.00 90.75 299 LEU A C 1
ATOM 2232 O O . LEU A 1 299 ? 12.094 6.575 4.976 1.00 90.75 299 LEU A O 1
ATOM 2236 N N . GLY A 1 300 ? 10.852 5.695 6.640 1.00 90.50 300 GLY A N 1
ATOM 2237 C CA . GLY A 1 300 ? 10.840 4.325 6.125 1.00 90.50 300 GLY A CA 1
ATOM 2238 C C . GLY A 1 300 ? 10.125 4.193 4.777 1.00 90.50 300 GLY A C 1
ATOM 2239 O O . GLY A 1 300 ? 10.655 3.556 3.873 1.00 90.50 300 GLY A O 1
ATOM 2240 N N . LEU A 1 301 ? 8.960 4.831 4.618 1.00 90.56 301 LEU A N 1
ATOM 2241 C CA . LEU A 1 301 ? 8.163 4.799 3.383 1.00 90.56 301 LEU A CA 1
ATOM 2242 C C . LEU A 1 301 ? 8.845 5.524 2.211 1.00 90.56 301 LEU A C 1
ATOM 2244 O O . LEU A 1 301 ? 8.816 5.045 1.079 1.00 90.56 301 LEU A O 1
ATOM 2248 N N . ILE A 1 302 ? 9.498 6.658 2.470 1.00 90.44 302 ILE A N 1
ATOM 2249 C CA . ILE A 1 302 ? 10.230 7.408 1.436 1.00 90.44 302 ILE A CA 1
ATOM 2250 C C . ILE A 1 302 ? 11.477 6.650 0.970 1.00 90.44 302 ILE A C 1
ATOM 2252 O O . ILE A 1 302 ? 11.809 6.654 -0.214 1.00 90.44 302 ILE A O 1
ATOM 2256 N N . GLY A 1 303 ? 12.174 5.993 1.899 1.00 86.62 303 GLY A N 1
ATOM 2257 C CA . GLY A 1 303 ? 13.336 5.163 1.590 1.00 86.62 303 GLY A CA 1
ATOM 2258 C C . GLY A 1 303 ? 12.991 3.743 1.144 1.00 86.62 303 GLY A C 1
ATOM 2259 O O . GLY A 1 303 ? 13.910 2.945 0.956 1.00 86.62 303 GLY A O 1
ATOM 2260 N N . ALA A 1 304 ? 11.704 3.405 1.017 1.00 89.56 304 ALA A N 1
ATOM 2261 C CA . ALA A 1 304 ? 11.273 2.029 0.846 1.00 89.56 304 ALA A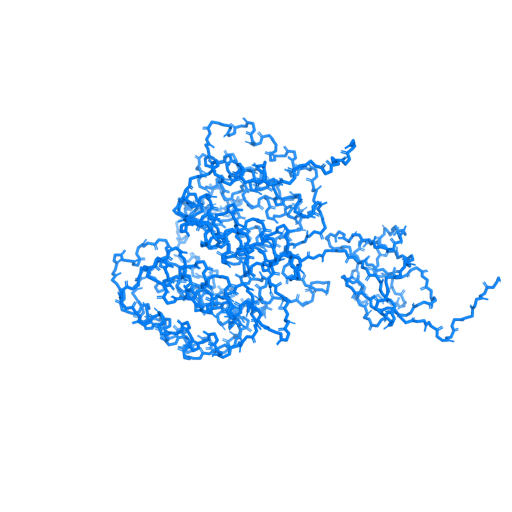 CA 1
ATOM 2262 C C . ALA A 1 304 ? 11.856 1.413 -0.427 1.00 89.56 304 ALA A C 1
ATOM 2264 O O . ALA A 1 304 ? 11.620 1.913 -1.531 1.00 89.56 304 ALA A O 1
ATOM 2265 N N . GLY A 1 305 ? 12.640 0.346 -0.257 1.00 83.44 305 GLY A N 1
ATOM 2266 C CA . GLY A 1 305 ? 13.265 -0.373 -1.363 1.00 83.44 305 GLY A CA 1
ATOM 2267 C C . GLY A 1 305 ? 14.344 0.398 -2.130 1.00 83.44 305 GLY A C 1
ATOM 2268 O O . GLY A 1 305 ? 14.820 -0.074 -3.156 1.00 83.44 305 GLY A O 1
ATOM 2269 N N . THR A 1 306 ? 14.765 1.581 -1.669 1.00 82.81 306 THR A N 1
ATOM 2270 C CA . THR A 1 306 ? 15.838 2.341 -2.336 1.00 82.81 306 THR A CA 1
ATOM 2271 C C . THR A 1 306 ? 17.219 2.050 -1.759 1.00 82.81 306 THR A C 1
ATOM 2273 O O . THR A 1 306 ? 18.209 2.525 -2.307 1.00 82.81 306 THR A O 1
ATOM 2276 N N . ASN A 1 307 ? 17.302 1.343 -0.623 1.00 85.06 307 ASN A N 1
ATOM 2277 C CA . ASN A 1 307 ? 18.549 1.053 0.092 1.00 85.06 307 ASN A CA 1
ATOM 2278 C C . ASN A 1 307 ? 19.434 2.302 0.316 1.00 85.06 307 ASN A C 1
ATOM 2280 O O . ASN A 1 307 ? 20.658 2.265 0.180 1.00 85.06 307 ASN A O 1
ATOM 2284 N N . ASN A 1 308 ? 18.810 3.446 0.623 1.00 87.12 308 ASN A N 1
ATOM 2285 C CA . ASN A 1 308 ? 19.529 4.713 0.748 1.00 87.12 308 ASN A CA 1
ATOM 2286 C C . ASN A 1 308 ? 20.348 4.743 2.050 1.00 87.12 308 ASN A C 1
ATOM 2288 O O . ASN A 1 308 ? 19.789 4.759 3.151 1.00 87.12 308 ASN A O 1
ATOM 2292 N N . ALA A 1 309 ? 21.675 4.821 1.917 1.00 88.31 309 ALA A N 1
ATOM 2293 C CA . ALA A 1 309 ? 22.613 4.816 3.037 1.00 88.31 309 ALA A CA 1
ATOM 2294 C C . ALA A 1 309 ? 22.371 5.955 4.042 1.00 88.31 309 ALA A C 1
ATOM 2296 O O . ALA A 1 309 ? 22.553 5.755 5.244 1.00 88.31 309 ALA A O 1
ATOM 2297 N N . ARG A 1 310 ? 21.925 7.137 3.587 1.00 90.00 310 ARG A N 1
ATOM 2298 C CA . ARG A 1 310 ? 21.674 8.272 4.489 1.00 90.00 310 ARG A CA 1
ATOM 2299 C C . ARG A 1 310 ? 20.477 8.004 5.404 1.00 90.00 310 ARG A C 1
ATOM 2301 O O . ARG A 1 310 ? 20.596 8.186 6.613 1.00 90.00 310 ARG A O 1
ATOM 2308 N N . ILE A 1 311 ? 19.360 7.520 4.851 1.00 88.88 311 ILE A N 1
ATOM 2309 C CA . ILE A 1 311 ? 18.161 7.167 5.634 1.00 88.88 311 ILE A CA 1
ATOM 2310 C C . ILE A 1 311 ? 18.484 6.017 6.592 1.00 88.88 311 ILE A C 1
ATOM 2312 O O . ILE A 1 311 ? 18.149 6.091 7.773 1.00 88.88 311 ILE A O 1
ATOM 2316 N N . ALA A 1 312 ? 19.201 4.993 6.119 1.00 90.12 312 ALA A N 1
ATOM 2317 C CA . ALA A 1 312 ? 19.642 3.885 6.963 1.00 90.12 312 ALA A CA 1
ATOM 2318 C C . ALA A 1 312 ? 20.522 4.362 8.137 1.00 90.12 312 ALA A C 1
ATOM 2320 O O . ALA A 1 312 ? 20.340 3.914 9.270 1.00 90.12 312 ALA A O 1
ATOM 2321 N N . GLY A 1 313 ? 21.428 5.317 7.893 1.00 91.62 313 GLY A N 1
ATOM 2322 C CA . GLY A 1 313 ? 22.244 5.950 8.930 1.00 91.62 313 GLY A CA 1
ATOM 2323 C C . GLY A 1 313 ? 21.411 6.705 9.971 1.00 91.62 313 GLY A C 1
ATOM 2324 O O . GLY A 1 313 ? 21.598 6.497 11.170 1.00 91.62 313 GLY A O 1
ATOM 2325 N N . ILE A 1 314 ? 20.446 7.519 9.528 1.00 92.25 314 ILE A N 1
ATOM 2326 C CA . ILE A 1 314 ? 19.526 8.252 10.417 1.00 92.25 314 ILE A CA 1
ATOM 2327 C C . ILE A 1 314 ? 18.728 7.272 11.287 1.00 92.25 314 ILE A C 1
ATOM 2329 O O . ILE A 1 314 ? 18.710 7.402 12.510 1.00 92.25 314 ILE A O 1
ATOM 2333 N N . LEU A 1 315 ? 18.129 6.240 10.686 1.00 91.81 315 LEU A N 1
ATOM 2334 C CA . LEU A 1 315 ? 17.348 5.237 11.414 1.00 91.81 315 LEU A CA 1
ATOM 2335 C C . LEU A 1 315 ? 18.198 4.427 12.401 1.00 91.81 315 LEU A C 1
ATOM 2337 O O . LEU A 1 315 ? 17.706 4.028 13.456 1.00 91.81 315 LEU A O 1
ATOM 2341 N N . ARG A 1 316 ? 19.477 4.176 12.096 1.00 92.19 316 ARG A N 1
ATOM 2342 C CA . ARG A 1 316 ? 20.400 3.512 13.028 1.00 92.19 316 ARG A CA 1
ATOM 2343 C C . ARG A 1 316 ? 20.698 4.390 14.244 1.00 92.19 316 ARG A C 1
ATOM 2345 O O . ARG A 1 316 ? 20.682 3.886 15.364 1.00 92.19 316 ARG A O 1
ATOM 2352 N N . ASN A 1 317 ? 20.891 5.692 14.042 1.00 92.31 317 ASN A N 1
ATOM 2353 C CA . ASN A 1 317 ? 21.074 6.648 15.137 1.00 92.31 317 ASN A CA 1
ATOM 2354 C C . ASN A 1 317 ? 19.806 6.765 15.999 1.00 92.31 317 ASN A C 1
ATOM 2356 O O . ASN A 1 317 ? 19.892 6.724 17.226 1.00 92.31 317 ASN A O 1
ATOM 2360 N N . LEU A 1 318 ? 18.629 6.817 15.368 1.00 89.69 318 LEU A N 1
ATOM 2361 C CA . LEU A 1 318 ? 17.335 6.839 16.059 1.00 89.69 318 LEU A CA 1
ATOM 2362 C C . LEU A 1 318 ? 17.082 5.561 16.868 1.00 89.69 318 LEU A C 1
ATOM 2364 O O . LEU A 1 318 ? 16.545 5.635 17.970 1.00 89.69 318 LEU A O 1
ATOM 2368 N N . SER A 1 319 ? 17.520 4.398 16.374 1.00 90.44 319 SER A N 1
ATOM 2369 C CA . SER A 1 319 ? 17.427 3.137 17.119 1.00 90.44 319 SER A CA 1
ATOM 2370 C C . SER A 1 319 ? 18.250 3.158 18.409 1.00 90.44 319 SER A C 1
ATOM 2372 O O . SER A 1 319 ? 17.819 2.576 19.403 1.00 90.44 319 SER A O 1
ATOM 2374 N N . SER A 1 320 ? 19.424 3.794 18.398 1.00 90.81 320 SER A N 1
ATOM 2375 C CA . SER A 1 320 ? 20.255 3.960 19.598 1.00 90.81 320 SER A CA 1
ATOM 2376 C C . SER A 1 320 ? 19.659 4.990 20.558 1.00 90.81 320 SER A C 1
ATOM 2378 O O . SER A 1 320 ? 19.732 4.812 21.771 1.00 90.81 320 SER A O 1
ATOM 2380 N N . TYR A 1 321 ? 19.044 6.049 20.025 1.00 90.56 321 TYR A N 1
ATOM 2381 C CA . TYR A 1 321 ? 18.406 7.103 20.814 1.00 90.56 321 TYR A CA 1
ATOM 2382 C C . TYR A 1 321 ? 17.156 6.600 21.557 1.00 90.56 321 TYR A C 1
ATOM 2384 O O . TYR A 1 321 ? 17.056 6.750 22.772 1.00 90.56 321 TYR A O 1
ATOM 2392 N N . TYR A 1 322 ? 16.243 5.920 20.855 1.00 89.06 322 TYR A N 1
ATOM 2393 C CA . TYR A 1 322 ? 14.974 5.424 21.407 1.00 89.06 322 TYR A CA 1
ATOM 2394 C C . TYR A 1 322 ? 15.052 4.006 21.995 1.00 89.06 322 TYR A C 1
ATOM 2396 O O . TYR A 1 322 ? 14.027 3.349 22.155 1.00 89.06 322 TYR A O 1
ATOM 2404 N N . TYR A 1 323 ? 16.241 3.509 22.362 1.00 86.75 323 TYR A N 1
ATOM 2405 C CA . TYR A 1 323 ? 16.397 2.121 22.827 1.00 86.75 323 TYR A CA 1
ATOM 2406 C C . TYR A 1 323 ? 15.529 1.776 24.055 1.00 86.75 323 TYR A C 1
ATOM 2408 O O . TYR A 1 323 ? 15.164 0.615 24.242 1.00 86.75 323 TYR A O 1
ATOM 2416 N N . LYS A 1 324 ? 15.215 2.775 24.896 1.00 86.94 324 LYS A N 1
ATOM 2417 C CA . LYS A 1 324 ? 14.396 2.618 26.109 1.00 86.94 324 LYS A CA 1
ATOM 2418 C C . LYS A 1 324 ? 12.897 2.544 25.821 1.00 86.94 324 LYS A C 1
ATOM 2420 O O . LYS A 1 324 ? 12.163 1.953 26.606 1.00 86.94 324 LYS A O 1
ATOM 2425 N N . GLU A 1 325 ? 12.435 3.141 24.726 1.00 87.00 325 GLU A N 1
ATOM 2426 C CA . GLU A 1 325 ? 11.013 3.252 24.404 1.00 87.00 325 GLU A CA 1
ATOM 2427 C C . GLU A 1 325 ? 10.612 2.193 23.374 1.00 87.00 325 GLU A C 1
ATOM 2429 O O . GLU A 1 325 ? 10.842 2.341 22.174 1.00 87.00 325 GLU A O 1
ATOM 2434 N N . ALA A 1 326 ? 9.977 1.115 23.845 1.00 84.12 326 ALA A N 1
ATOM 2435 C CA . ALA A 1 326 ? 9.640 -0.044 23.015 1.00 84.12 326 ALA A CA 1
ATOM 2436 C C . ALA A 1 326 ? 8.777 0.305 21.785 1.00 84.12 326 ALA A C 1
ATOM 2438 O O . ALA A 1 326 ? 9.011 -0.236 20.705 1.00 84.12 326 ALA A O 1
ATOM 2439 N N . ASN A 1 327 ? 7.828 1.236 21.925 1.00 85.38 327 ASN A N 1
ATOM 2440 C CA . ASN A 1 327 ? 6.903 1.631 20.856 1.00 85.38 327 ASN A CA 1
ATOM 2441 C C . ASN A 1 327 ? 7.608 2.371 19.707 1.00 85.38 327 ASN A C 1
ATOM 2443 O O . ASN A 1 327 ? 7.410 2.050 18.533 1.00 85.38 327 ASN A O 1
ATOM 2447 N N . LEU A 1 328 ? 8.473 3.333 20.037 1.00 85.50 328 LEU A N 1
ATOM 2448 C CA . LEU A 1 328 ? 9.273 4.055 19.047 1.00 85.50 328 LEU A CA 1
ATOM 2449 C C . LEU A 1 328 ? 10.312 3.133 18.415 1.00 85.50 328 LEU A C 1
ATOM 2451 O O . LEU A 1 328 ? 10.469 3.131 17.197 1.00 85.50 328 LEU A O 1
ATOM 2455 N N . LEU A 1 329 ? 10.963 2.287 19.217 1.00 87.62 329 LEU A N 1
ATOM 2456 C CA . LEU A 1 329 ? 11.915 1.302 18.714 1.00 87.62 329 LEU A CA 1
ATOM 2457 C C . LEU A 1 329 ? 11.262 0.321 17.727 1.00 87.62 329 LEU A C 1
ATOM 2459 O O . LEU A 1 329 ? 11.875 -0.036 16.721 1.00 87.62 329 LEU A O 1
ATOM 2463 N N . PHE A 1 330 ? 10.018 -0.090 17.981 1.00 87.19 330 PHE A N 1
ATOM 2464 C CA . PHE A 1 330 ? 9.239 -0.907 17.054 1.00 87.19 330 PHE A CA 1
ATOM 2465 C C . PHE A 1 330 ? 9.020 -0.190 15.712 1.00 87.19 330 PHE A C 1
ATOM 2467 O O . PHE A 1 330 ? 9.322 -0.759 14.661 1.00 87.19 330 PHE A O 1
ATOM 2474 N N . CYS A 1 331 ? 8.616 1.085 15.737 1.00 87.12 331 CYS A N 1
ATOM 2475 C CA . CYS A 1 331 ? 8.456 1.900 14.528 1.00 87.12 331 CYS A CA 1
ATOM 2476 C C . CYS A 1 331 ? 9.780 2.083 13.763 1.00 87.12 331 CYS A C 1
ATOM 2478 O O . CYS A 1 331 ? 9.803 1.970 12.537 1.00 87.12 331 CYS A O 1
ATOM 2480 N N . VAL A 1 332 ? 10.896 2.306 14.470 1.00 90.56 332 VAL A N 1
ATOM 2481 C CA . VAL A 1 332 ? 12.232 2.424 13.856 1.00 90.56 332 VAL A CA 1
ATOM 2482 C C . VAL A 1 332 ? 12.627 1.127 13.153 1.00 90.56 332 VAL A C 1
ATOM 2484 O O . VAL A 1 332 ? 13.131 1.172 12.033 1.00 90.56 332 VAL A O 1
ATOM 2487 N N . ARG A 1 333 ? 12.371 -0.033 13.765 1.00 89.12 333 ARG A N 1
ATOM 2488 C CA . ARG A 1 333 ? 12.672 -1.339 13.156 1.00 89.12 333 ARG A CA 1
ATOM 2489 C C . ARG A 1 333 ? 11.838 -1.599 11.906 1.00 89.12 333 ARG A C 1
ATOM 2491 O O . ARG A 1 333 ? 12.383 -2.088 10.919 1.00 89.12 333 ARG A O 1
ATOM 2498 N N . ILE A 1 334 ? 10.555 -1.233 11.917 1.00 89.25 334 ILE A N 1
ATOM 2499 C CA . ILE A 1 334 ? 9.709 -1.300 10.716 1.00 89.25 334 ILE A CA 1
ATOM 2500 C C . ILE A 1 334 ? 10.291 -0.408 9.620 1.00 89.25 334 ILE A C 1
ATOM 2502 O O . ILE A 1 334 ? 10.494 -0.871 8.502 1.00 89.25 334 ILE A O 1
ATOM 2506 N N . ALA A 1 335 ? 10.628 0.843 9.941 1.00 90.50 335 ALA A N 1
ATOM 2507 C CA . ALA A 1 335 ? 11.210 1.770 8.977 1.00 90.50 335 ALA A CA 1
ATOM 2508 C C . ALA A 1 335 ? 12.533 1.246 8.388 1.00 90.50 335 ALA A C 1
ATOM 2510 O O . ALA A 1 335 ? 12.742 1.335 7.181 1.00 90.50 335 ALA A O 1
ATOM 2511 N N . GLN A 1 336 ? 13.398 0.637 9.207 1.00 90.25 336 GLN A N 1
ATOM 2512 C CA . GLN A 1 336 ? 14.629 -0.016 8.741 1.00 90.25 336 GLN A CA 1
ATOM 2513 C C . GLN A 1 336 ? 14.330 -1.183 7.789 1.00 90.25 336 GLN A C 1
ATOM 2515 O O . GLN A 1 336 ? 14.984 -1.313 6.755 1.00 90.25 336 GLN A O 1
ATOM 2520 N N . GLY A 1 337 ? 13.328 -2.007 8.113 1.00 88.69 337 GLY A N 1
ATOM 2521 C CA . GLY A 1 337 ? 12.866 -3.091 7.247 1.00 88.69 337 GLY A CA 1
ATOM 2522 C C . GLY A 1 337 ? 12.355 -2.587 5.895 1.00 88.69 337 GLY A C 1
ATOM 2523 O O . GLY A 1 337 ? 12.718 -3.146 4.863 1.00 88.69 337 GLY A O 1
ATOM 2524 N N . LEU A 1 338 ? 11.589 -1.491 5.887 1.00 89.31 338 LEU A N 1
ATOM 2525 C CA . LEU A 1 338 ? 11.080 -0.867 4.661 1.00 89.31 338 LEU A CA 1
ATOM 2526 C C . LEU A 1 338 ? 12.213 -0.348 3.764 1.00 89.31 338 LEU A C 1
ATOM 2528 O O . LEU A 1 338 ? 12.190 -0.580 2.557 1.00 89.31 338 LEU A O 1
ATOM 2532 N N . VAL A 1 339 ? 13.250 0.284 4.325 1.00 89.81 339 VAL A N 1
ATOM 2533 C CA . VAL A 1 339 ? 14.390 0.790 3.530 1.00 89.81 339 VAL A CA 1
ATOM 2534 C C . VAL A 1 339 ? 15.110 -0.327 2.768 1.00 89.81 339 VAL A C 1
ATOM 2536 O O . VAL A 1 339 ? 15.539 -0.134 1.628 1.00 89.81 339 VAL A O 1
ATOM 2539 N N . HIS A 1 340 ? 15.209 -1.508 3.379 1.00 89.00 340 HIS A N 1
ATOM 2540 C CA . HIS A 1 340 ? 15.846 -2.691 2.797 1.00 89.00 340 HIS A CA 1
ATOM 2541 C C . HIS A 1 340 ? 14.844 -3.684 2.186 1.00 89.00 340 HIS A C 1
ATOM 2543 O O . HIS A 1 340 ? 15.190 -4.851 1.980 1.00 89.00 340 HIS A O 1
ATOM 2549 N N . LEU A 1 341 ? 13.617 -3.244 1.888 1.00 85.44 341 LEU A N 1
ATOM 2550 C CA . LEU A 1 341 ? 12.557 -4.087 1.337 1.00 85.44 341 LEU A CA 1
ATOM 2551 C C . LEU A 1 341 ? 13.038 -4.831 0.082 1.00 85.44 341 LEU A C 1
ATOM 2553 O O . LEU A 1 341 ? 13.564 -4.224 -0.851 1.00 85.44 341 LEU A O 1
ATOM 2557 N N . GLY A 1 342 ? 12.916 -6.163 0.081 1.00 77.06 342 GLY A N 1
ATOM 2558 C CA . GLY A 1 342 ? 13.404 -7.012 -1.011 1.00 77.06 342 GLY A CA 1
ATOM 2559 C C . GLY A 1 342 ? 14.903 -6.860 -1.306 1.00 77.06 342 GLY A C 1
ATOM 2560 O O . GLY A 1 342 ? 15.313 -7.054 -2.442 1.00 77.06 342 GLY A O 1
ATOM 2561 N N . LYS A 1 343 ? 15.725 -6.437 -0.330 1.00 81.94 343 LYS A N 1
ATOM 2562 C CA . LYS A 1 343 ? 17.135 -6.024 -0.517 1.00 81.94 343 LYS A CA 1
ATOM 2563 C C . LYS A 1 343 ? 17.323 -4.877 -1.527 1.00 81.94 343 LYS A C 1
ATOM 2565 O O . LYS A 1 343 ? 18.406 -4.715 -2.081 1.00 81.94 343 LYS A O 1
ATOM 2570 N N . GLY A 1 344 ? 16.281 -4.077 -1.744 1.00 79.12 344 GLY A N 1
ATOM 2571 C CA . GLY A 1 344 ? 16.225 -3.008 -2.740 1.00 79.12 344 GLY A CA 1
ATOM 2572 C C . GLY A 1 344 ? 15.523 -3.397 -4.046 1.00 79.12 344 GLY A C 1
ATOM 2573 O O . GLY A 1 344 ? 15.335 -2.549 -4.906 1.00 79.12 344 GLY A O 1
ATOM 2574 N N . LEU A 1 345 ? 15.115 -4.659 -4.210 1.00 81.19 345 LEU A N 1
ATOM 2575 C CA . LEU A 1 345 ? 14.480 -5.142 -5.443 1.00 81.19 345 LEU A CA 1
ATOM 2576 C C . LEU A 1 345 ? 12.996 -4.771 -5.556 1.00 81.19 345 LEU A C 1
ATOM 2578 O O . LEU A 1 345 ? 12.436 -4.857 -6.646 1.00 81.19 345 LEU A O 1
ATOM 2582 N N . LEU A 1 346 ? 12.357 -4.391 -4.448 1.00 85.50 346 LEU A N 1
ATOM 2583 C CA . LEU A 1 346 ? 10.938 -4.043 -4.403 1.00 85.50 346 LEU A CA 1
ATOM 2584 C C . LEU A 1 346 ? 10.755 -2.528 -4.296 1.00 85.50 346 LEU A C 1
ATOM 2586 O O . LEU A 1 346 ? 11.565 -1.847 -3.681 1.00 85.50 346 LEU A O 1
ATOM 2590 N N . THR A 1 347 ? 9.671 -2.005 -4.850 1.00 85.06 347 THR A N 1
ATOM 2591 C CA . THR A 1 347 ? 9.221 -0.616 -4.707 1.00 85.06 347 THR A CA 1
ATOM 2592 C C . THR A 1 347 ? 7.821 -0.579 -4.095 1.00 85.06 347 THR A C 1
ATOM 2594 O O . THR A 1 347 ? 7.094 -1.568 -4.171 1.00 85.06 347 THR A O 1
ATOM 2597 N N . LEU A 1 348 ? 7.462 0.551 -3.478 1.00 86.06 348 LEU A N 1
ATOM 2598 C CA . LEU A 1 348 ? 6.106 0.848 -2.997 1.00 86.06 348 LEU A CA 1
ATOM 2599 C C . LEU A 1 348 ? 5.422 1.956 -3.813 1.00 86.06 348 LEU A C 1
ATOM 2601 O O . LEU A 1 348 ? 4.333 2.398 -3.454 1.00 86.06 348 LEU A O 1
ATOM 2605 N N . SER A 1 349 ? 6.062 2.461 -4.872 1.00 84.31 349 SER A N 1
ATOM 2606 C CA . SER A 1 349 ? 5.479 3.516 -5.707 1.00 84.31 349 SER A CA 1
ATOM 2607 C C . SER A 1 349 ? 4.180 3.024 -6.367 1.00 84.31 349 SER A C 1
ATOM 2609 O O . SER A 1 349 ? 4.213 2.008 -7.059 1.00 84.31 349 SER A O 1
ATOM 2611 N N . PRO A 1 350 ? 3.049 3.746 -6.225 1.00 82.38 350 PRO A N 1
ATOM 2612 C CA . PRO A 1 350 ? 1.797 3.393 -6.897 1.00 82.38 350 PRO A CA 1
ATOM 2613 C C . PRO A 1 350 ? 1.783 3.788 -8.382 1.00 82.38 350 PRO A C 1
ATOM 2615 O O . PRO A 1 350 ? 0.814 3.501 -9.082 1.00 82.38 350 PRO A O 1
ATOM 2618 N N . TYR A 1 351 ? 2.820 4.491 -8.835 1.00 81.69 351 TYR A N 1
ATOM 2619 C CA . TYR A 1 351 ? 2.976 4.947 -10.206 1.00 81.69 351 TYR A CA 1
ATOM 2620 C C . TYR A 1 351 ? 3.775 3.951 -11.046 1.00 81.69 351 TYR A C 1
ATOM 2622 O O . TYR A 1 351 ? 4.831 3.490 -10.607 1.00 81.69 351 TYR A O 1
ATOM 2630 N N . HIS A 1 352 ? 3.305 3.724 -12.271 1.00 74.31 352 HIS A N 1
ATOM 2631 C CA . HIS A 1 352 ? 3.871 2.834 -13.285 1.00 74.31 352 HIS A CA 1
ATOM 2632 C C . HIS A 1 352 ? 4.152 3.585 -14.578 1.00 74.31 352 HIS A C 1
ATOM 2634 O O . HIS A 1 352 ? 3.519 4.609 -14.854 1.00 74.31 352 HIS A O 1
ATOM 2640 N N . SER A 1 353 ? 5.049 3.028 -15.396 1.00 65.75 353 SER A N 1
ATOM 2641 C CA . SER A 1 353 ? 5.293 3.483 -16.764 1.00 65.75 353 SER A CA 1
ATOM 2642 C C . SER A 1 353 ? 5.696 4.954 -16.791 1.00 65.75 353 SER A C 1
ATOM 2644 O O . SER A 1 353 ? 4.981 5.797 -17.326 1.00 65.75 353 SER A O 1
ATOM 2646 N N . GLU A 1 354 ? 6.819 5.269 -16.143 1.00 64.69 354 GLU A N 1
ATOM 2647 C CA . GLU A 1 354 ? 7.352 6.638 -16.049 1.00 64.69 354 GLU A CA 1
ATOM 2648 C C . GLU A 1 354 ? 6.400 7.658 -15.396 1.00 64.69 354 GLU A C 1
ATOM 2650 O O . GLU A 1 354 ? 6.293 8.805 -15.827 1.00 64.69 354 GLU A O 1
ATOM 2655 N N . HIS A 1 355 ? 5.696 7.255 -14.338 1.00 67.44 355 HIS A N 1
ATOM 2656 C CA . HIS A 1 355 ? 4.689 8.084 -13.662 1.00 67.44 355 HIS A CA 1
ATOM 2657 C C . HIS A 1 355 ? 3.439 8.422 -14.484 1.00 67.44 355 HIS A C 1
ATOM 2659 O O . HIS A 1 355 ? 2.649 9.269 -14.063 1.00 67.44 355 HIS A O 1
ATOM 2665 N N . PHE A 1 356 ? 3.212 7.737 -15.607 1.00 72.44 356 PHE A N 1
ATOM 2666 C CA . PHE A 1 356 ? 2.029 7.958 -16.432 1.00 72.44 356 PHE A CA 1
ATOM 2667 C C . PHE A 1 356 ? 0.778 7.273 -15.872 1.00 72.44 356 PHE A C 1
ATOM 2669 O O . PHE A 1 356 ? -0.300 7.866 -15.845 1.00 72.44 356 PHE A O 1
ATOM 2676 N N . LEU A 1 357 ? 0.910 6.027 -15.409 1.00 79.75 357 LEU A N 1
ATOM 2677 C CA . LEU A 1 357 ? -0.213 5.239 -14.906 1.00 79.75 357 LEU A CA 1
ATOM 2678 C C . LEU A 1 357 ? -0.203 5.215 -13.381 1.00 79.75 357 LEU A C 1
ATOM 2680 O O . LEU A 1 357 ? 0.822 4.965 -12.755 1.00 79.75 357 LEU A O 1
ATOM 2684 N N . LEU A 1 358 ? -1.365 5.456 -12.780 1.00 81.38 358 LEU A N 1
ATOM 2685 C CA . LEU A 1 358 ? -1.580 5.315 -11.345 1.00 81.38 358 LEU A CA 1
ATOM 2686 C C . LEU A 1 358 ? -2.347 4.019 -11.095 1.00 81.38 358 LEU A C 1
ATOM 2688 O O . LEU A 1 358 ? -3.497 3.895 -11.518 1.00 81.38 358 LEU A O 1
ATOM 2692 N N . SER A 1 359 ? -1.738 3.072 -10.383 1.00 83.75 359 SER A N 1
ATOM 2693 C CA . SER A 1 359 ? -2.438 1.862 -9.963 1.00 83.75 359 SER A CA 1
ATOM 2694 C C . SER A 1 359 ? -3.387 2.171 -8.797 1.00 83.75 359 SER A C 1
ATOM 2696 O O . SER A 1 359 ? -2.935 2.563 -7.712 1.00 83.75 359 SER A O 1
ATOM 2698 N N . PRO A 1 360 ? -4.707 1.979 -8.974 1.00 83.75 360 PRO A N 1
ATOM 2699 C CA . PRO A 1 360 ? -5.681 2.290 -7.938 1.00 83.75 360 PRO A CA 1
ATOM 2700 C C . PRO A 1 360 ? -5.586 1.326 -6.743 1.00 83.75 360 PRO A C 1
ATOM 2702 O O . PRO A 1 360 ? -5.815 1.734 -5.606 1.00 83.75 360 PRO A O 1
ATOM 2705 N N . THR A 1 361 ? -5.189 0.069 -6.960 1.00 85.25 361 THR A N 1
ATOM 2706 C CA . THR A 1 361 ? -5.045 -0.941 -5.896 1.00 85.25 361 THR A CA 1
ATOM 2707 C C . THR A 1 361 ? -3.836 -0.669 -5.001 1.00 85.25 361 THR A C 1
ATOM 2709 O O . THR A 1 361 ? -3.958 -0.709 -3.775 1.00 85.25 361 THR A O 1
ATOM 2712 N N . ALA A 1 362 ? -2.691 -0.313 -5.593 1.00 85.12 362 ALA A N 1
ATOM 2713 C CA . ALA A 1 362 ? -1.492 0.068 -4.848 1.00 85.12 362 ALA A CA 1
ATOM 2714 C C . ALA A 1 362 ? -1.741 1.336 -4.016 1.00 85.12 362 ALA A C 1
ATOM 2716 O O . ALA A 1 362 ? -1.398 1.394 -2.832 1.00 85.12 362 ALA A O 1
ATOM 2717 N N . LEU A 1 363 ? -2.410 2.334 -4.607 1.00 86.19 363 LEU A N 1
ATOM 2718 C CA . LEU A 1 363 ? -2.793 3.550 -3.895 1.00 86.19 363 LEU A CA 1
ATOM 2719 C C . LEU A 1 363 ? -3.761 3.254 -2.737 1.00 86.19 363 LEU A C 1
ATOM 2721 O O . LEU A 1 363 ? -3.583 3.794 -1.647 1.00 86.19 363 LEU A O 1
ATOM 2725 N N . ALA A 1 364 ? -4.745 2.374 -2.934 1.00 85.88 364 ALA A N 1
ATOM 2726 C CA . ALA A 1 364 ? -5.692 1.986 -1.891 1.00 85.88 364 ALA A CA 1
ATOM 2727 C C . ALA A 1 364 ? -5.001 1.343 -0.672 1.00 85.88 364 ALA A C 1
ATOM 2729 O O . ALA A 1 364 ? -5.305 1.702 0.470 1.00 85.88 364 ALA A O 1
ATOM 2730 N N . GLY A 1 365 ? -4.027 0.453 -0.897 1.00 85.25 365 GLY A N 1
ATOM 2731 C CA . GLY A 1 365 ? -3.226 -0.151 0.176 1.00 85.25 365 GLY A CA 1
ATOM 2732 C C . GLY A 1 365 ? -2.417 0.883 0.966 1.00 85.25 365 GLY A C 1
ATOM 2733 O O . GLY A 1 365 ? -2.433 0.889 2.200 1.00 85.25 365 GLY A O 1
ATOM 2734 N N . LEU A 1 366 ? -1.782 1.829 0.264 1.00 87.69 366 LEU A N 1
ATOM 2735 C CA . LEU A 1 366 ? -1.024 2.924 0.877 1.00 87.69 366 LEU A CA 1
ATOM 2736 C C . LEU A 1 366 ? -1.916 3.875 1.683 1.00 87.69 366 LEU A C 1
ATOM 2738 O O . LEU A 1 366 ? -1.587 4.199 2.822 1.00 87.69 366 LEU A O 1
ATOM 2742 N N . ILE A 1 367 ? -3.059 4.297 1.133 1.00 87.38 367 ILE A N 1
ATOM 2743 C CA . ILE A 1 367 ? -4.011 5.176 1.829 1.00 87.38 367 ILE A CA 1
ATOM 2744 C C . ILE A 1 367 ? -4.542 4.492 3.093 1.00 87.38 367 ILE A C 1
ATOM 2746 O O . ILE A 1 367 ? -4.646 5.144 4.134 1.00 87.38 367 ILE A O 1
ATOM 2750 N N . THR A 1 368 ? -4.832 3.190 3.028 1.00 86.50 368 THR A N 1
ATOM 2751 C CA . THR A 1 368 ? -5.291 2.401 4.183 1.00 86.50 368 THR A CA 1
ATOM 2752 C C . THR A 1 368 ? -4.245 2.360 5.285 1.00 86.50 368 THR A C 1
ATOM 2754 O O . THR A 1 368 ? -4.554 2.643 6.444 1.00 86.50 368 THR A O 1
ATOM 2757 N N . MET A 1 369 ? -2.985 2.118 4.922 1.00 87.50 369 MET A N 1
ATOM 2758 C CA . MET A 1 369 ? -1.885 2.152 5.878 1.00 87.50 369 MET A CA 1
ATOM 2759 C C . MET A 1 369 ? -1.699 3.547 6.497 1.00 87.50 369 MET A C 1
ATOM 2761 O O . MET A 1 369 ? -1.509 3.675 7.705 1.00 87.50 369 MET A O 1
ATOM 2765 N N . LEU A 1 370 ? -1.791 4.613 5.698 1.00 85.00 370 LEU A N 1
ATOM 2766 C CA . LEU A 1 370 ? -1.636 5.985 6.187 1.00 85.00 370 LEU A CA 1
ATOM 2767 C C . LEU A 1 370 ? -2.772 6.409 7.127 1.00 85.00 370 LEU A C 1
ATOM 2769 O O . LEU A 1 370 ? -2.508 7.092 8.115 1.00 85.00 370 LEU A O 1
ATOM 2773 N N . HIS A 1 371 ? -4.011 5.977 6.875 1.00 82.38 371 HIS A N 1
ATOM 2774 C CA . HIS A 1 371 ? -5.126 6.215 7.795 1.00 82.38 371 HIS A CA 1
ATOM 2775 C C . HIS A 1 371 ? -4.950 5.452 9.111 1.00 82.38 371 HIS A C 1
ATOM 2777 O O . HIS A 1 371 ? -5.222 6.013 10.171 1.00 82.38 371 HIS A O 1
ATOM 2783 N N . ALA A 1 372 ? -4.417 4.227 9.072 1.00 83.62 372 ALA A N 1
ATOM 2784 C CA . ALA A 1 372 ? -4.039 3.495 10.281 1.00 83.62 372 ALA A CA 1
ATOM 2785 C C . ALA A 1 372 ? -2.895 4.184 11.052 1.00 83.62 372 ALA A C 1
ATOM 2787 O O . ALA A 1 372 ? -2.881 4.191 12.282 1.00 83.62 372 ALA A O 1
ATOM 2788 N N . CYS A 1 373 ? -1.967 4.831 10.340 1.00 80.69 373 CYS A N 1
ATOM 2789 C CA . CYS A 1 373 ? -0.888 5.628 10.923 1.00 80.69 373 CYS A CA 1
ATOM 2790 C C . CYS A 1 373 ? -1.354 6.921 11.616 1.00 80.69 373 CYS A C 1
ATOM 2792 O O . CYS A 1 373 ? -0.576 7.492 12.377 1.00 80.69 373 CYS A O 1
ATOM 2794 N N . LEU A 1 374 ? -2.584 7.402 11.390 1.00 77.25 374 LEU A N 1
ATOM 2795 C CA . LEU A 1 374 ? -3.104 8.576 12.108 1.00 77.25 374 LEU A CA 1
ATOM 2796 C C . LEU A 1 374 ? -3.345 8.288 13.597 1.00 77.25 374 LEU A C 1
ATOM 2798 O O . LEU A 1 374 ? -3.328 9.220 14.397 1.00 77.25 374 LEU A O 1
ATOM 2802 N N . ASP A 1 375 ? -3.547 7.019 13.967 1.00 75.94 375 ASP A N 1
ATOM 2803 C CA . ASP A 1 375 ? -3.698 6.576 15.355 1.00 75.94 375 ASP A CA 1
ATOM 2804 C C . ASP A 1 375 ? -2.836 5.334 15.637 1.00 75.94 375 ASP A C 1
ATOM 2806 O O . ASP A 1 375 ? -3.304 4.202 15.805 1.00 75.94 375 ASP A O 1
ATOM 2810 N N . MET A 1 376 ? -1.518 5.553 15.649 1.00 73.38 376 MET A N 1
ATOM 2811 C CA . MET A 1 376 ? -0.534 4.473 15.783 1.00 73.38 376 MET A CA 1
ATOM 2812 C C . MET A 1 376 ? -0.630 3.730 17.112 1.00 73.38 376 MET A C 1
ATOM 2814 O O . MET A 1 376 ? -0.345 2.534 17.153 1.00 73.38 376 MET A O 1
ATOM 2818 N N . LYS A 1 377 ? -1.007 4.422 18.196 1.00 73.38 377 LYS A N 1
ATOM 2819 C CA . LYS A 1 377 ? -1.074 3.828 19.538 1.00 73.38 377 LYS A CA 1
ATOM 2820 C C . LYS A 1 377 ? -2.199 2.805 19.637 1.00 73.38 377 LYS A C 1
ATOM 2822 O O . LYS A 1 377 ? -1.982 1.741 20.208 1.00 73.38 377 LYS A O 1
ATOM 2827 N N . ALA A 1 378 ? -3.369 3.109 19.075 1.00 71.44 378 ALA A N 1
ATOM 2828 C CA . ALA A 1 378 ? -4.521 2.219 19.149 1.00 71.44 378 ALA A CA 1
ATOM 2829 C C . ALA A 1 378 ? -4.465 1.080 18.117 1.00 71.44 378 ALA A C 1
ATOM 2831 O O . ALA A 1 378 ? -4.778 -0.065 18.447 1.00 71.44 378 ALA A O 1
ATOM 2832 N N . ILE A 1 379 ? -4.052 1.377 16.879 1.00 73.62 379 ILE A N 1
ATOM 2833 C CA . ILE A 1 379 ? -4.162 0.429 15.762 1.00 73.62 379 ILE A CA 1
ATOM 2834 C C . ILE A 1 379 ? -2.883 -0.408 15.622 1.00 73.62 379 ILE A C 1
ATOM 2836 O O . ILE A 1 379 ? -2.918 -1.628 15.793 1.00 73.62 379 ILE A O 1
ATOM 2840 N N . ILE A 1 380 ? -1.747 0.242 15.349 1.00 75.38 380 ILE A N 1
ATOM 2841 C CA . ILE A 1 380 ? -0.494 -0.433 14.959 1.00 75.38 380 ILE A CA 1
ATOM 2842 C C . ILE A 1 380 ? 0.234 -1.027 16.167 1.00 75.38 380 ILE A C 1
ATOM 2844 O O . ILE A 1 380 ? 0.709 -2.154 16.090 1.00 75.38 380 ILE A O 1
ATOM 2848 N N . LEU A 1 381 ? 0.328 -0.275 17.266 1.00 69.88 381 LEU A N 1
ATOM 2849 C CA . LEU A 1 381 ? 1.007 -0.683 18.506 1.00 69.88 381 LEU A CA 1
ATOM 2850 C C . LEU A 1 381 ? 0.088 -1.438 19.477 1.00 69.88 381 LEU A C 1
ATOM 2852 O O . LEU A 1 381 ? 0.547 -1.931 20.506 1.00 69.88 381 LEU A O 1
ATOM 2856 N N . GLY A 1 382 ? -1.210 -1.481 19.172 1.00 74.38 382 GLY A N 1
ATOM 2857 C CA . GLY A 1 382 ? -2.227 -2.157 19.965 1.00 74.38 382 GLY A CA 1
ATOM 2858 C C . GLY A 1 382 ? -2.417 -3.605 19.524 1.00 74.38 382 GLY A C 1
ATOM 2859 O O . GLY A 1 382 ? -1.531 -4.447 19.645 1.00 74.38 382 GLY A O 1
ATOM 2860 N N . LYS A 1 383 ? -3.615 -3.920 19.029 1.00 70.38 383 LYS A N 1
ATOM 2861 C CA . LYS A 1 383 ? -4.006 -5.299 18.692 1.00 70.38 383 LYS A CA 1
ATOM 2862 C C . LYS A 1 383 ? -3.711 -5.679 17.238 1.00 70.38 383 LYS A C 1
ATOM 2864 O O . LYS A 1 383 ? -3.578 -6.860 16.925 1.00 70.38 383 LYS A O 1
ATOM 2869 N N . TYR A 1 384 ? -3.542 -4.701 16.350 1.00 76.81 384 TYR A N 1
ATOM 2870 C CA . TYR A 1 384 ? -3.662 -4.906 14.905 1.00 76.81 384 TYR A CA 1
ATOM 2871 C C . TYR A 1 384 ? -2.386 -4.579 14.127 1.00 76.81 384 TYR A C 1
ATOM 2873 O O . TYR A 1 384 ? -2.401 -3.900 13.104 1.00 76.81 384 TYR A O 1
ATOM 2881 N N . HIS A 1 385 ? -1.265 -5.148 14.571 1.00 78.69 385 HIS A N 1
ATOM 2882 C CA . HIS A 1 385 ? 0.032 -5.045 13.892 1.00 78.69 385 HIS A CA 1
ATOM 2883 C C . HIS A 1 385 ? -0.017 -5.512 12.423 1.00 78.69 385 HIS A C 1
ATOM 2885 O O . HIS A 1 385 ? 0.699 -4.986 11.574 1.00 78.69 385 HIS A O 1
ATOM 2891 N N . TYR A 1 386 ? -0.889 -6.471 12.100 1.00 79.44 386 TYR A N 1
ATOM 2892 C CA . TYR A 1 386 ? -1.045 -7.012 10.749 1.00 79.44 386 TYR A CA 1
ATOM 2893 C C . TYR A 1 386 ? -1.679 -6.031 9.743 1.00 79.44 386 TYR A C 1
ATOM 2895 O O . TYR A 1 386 ? -1.677 -6.303 8.548 1.00 79.44 386 TYR A O 1
ATOM 2903 N N . VAL A 1 387 ? -2.155 -4.858 10.174 1.00 83.12 387 VAL A N 1
ATOM 2904 C CA . VAL A 1 387 ? -2.566 -3.769 9.264 1.00 83.12 387 VAL A CA 1
ATOM 2905 C C . VAL A 1 387 ? -1.378 -3.273 8.424 1.00 83.12 387 VAL A C 1
ATOM 2907 O O . VAL A 1 387 ? -1.552 -2.841 7.291 1.00 83.12 387 VAL A O 1
ATOM 2910 N N . LEU A 1 388 ? -0.139 -3.438 8.898 1.00 83.94 388 LEU A N 1
ATOM 2911 C CA . LEU A 1 388 ? 1.060 -3.149 8.100 1.00 83.94 388 LEU A CA 1
ATOM 2912 C C . LEU A 1 388 ? 1.125 -3.954 6.791 1.00 83.94 388 LEU A C 1
ATOM 2914 O O . LEU A 1 388 ? 1.753 -3.512 5.828 1.00 83.94 388 LEU A O 1
ATOM 2918 N N . TYR A 1 389 ? 0.440 -5.100 6.722 1.00 86.56 389 TYR A N 1
ATOM 2919 C CA . TYR A 1 389 ? 0.393 -5.924 5.520 1.00 86.56 389 TYR A CA 1
ATOM 2920 C C . TYR A 1 389 ? -0.418 -5.309 4.374 1.00 86.56 389 TYR A C 1
ATOM 2922 O O . TYR A 1 389 ? -0.230 -5.748 3.244 1.00 86.56 389 TYR A O 1
ATOM 2930 N N . PHE A 1 390 ? -1.204 -4.241 4.583 1.00 86.50 390 PHE A N 1
ATOM 2931 C CA . PHE A 1 390 ? -1.813 -3.493 3.466 1.00 86.50 390 PHE A CA 1
ATOM 2932 C C . PHE A 1 390 ? -0.768 -2.916 2.493 1.00 86.50 390 PHE A C 1
ATOM 2934 O O . PHE A 1 390 ? -1.087 -2.678 1.330 1.00 86.50 390 PHE A O 1
ATOM 2941 N N . LEU A 1 391 ? 0.493 -2.758 2.922 1.00 86.31 391 LEU A N 1
ATOM 2942 C CA . LEU A 1 391 ? 1.600 -2.375 2.040 1.00 86.31 391 LEU A CA 1
ATOM 2943 C C . LEU A 1 391 ? 1.906 -3.419 0.958 1.00 86.31 391 LEU A C 1
ATOM 2945 O O . LEU A 1 391 ? 2.435 -3.042 -0.082 1.00 86.31 391 LEU A O 1
ATOM 2949 N N . THR A 1 392 ? 1.570 -4.697 1.168 1.00 84.62 392 THR A N 1
ATOM 2950 C CA . THR A 1 392 ? 1.828 -5.777 0.193 1.00 84.62 392 THR A CA 1
ATOM 2951 C C . THR A 1 392 ? 1.127 -5.533 -1.144 1.00 84.62 392 THR A C 1
ATOM 2953 O O . THR A 1 392 ? 1.704 -5.830 -2.182 1.00 84.62 392 THR A O 1
ATOM 2956 N N . LEU A 1 393 ? -0.030 -4.861 -1.135 1.00 84.38 393 LEU A N 1
ATOM 2957 C CA . LEU A 1 393 ? -0.750 -4.433 -2.343 1.00 84.38 393 LEU A CA 1
ATOM 2958 C C . LEU A 1 393 ? 0.045 -3.445 -3.212 1.00 84.38 393 LEU A C 1
ATOM 2960 O O . LEU A 1 393 ? -0.200 -3.336 -4.412 1.00 84.38 393 LEU A O 1
ATOM 2964 N N . ALA A 1 394 ? 0.967 -2.697 -2.604 1.00 86.19 394 ALA A N 1
ATOM 2965 C CA . ALA A 1 394 ? 1.829 -1.739 -3.288 1.00 86.19 394 ALA A CA 1
ATOM 2966 C C . ALA A 1 394 ? 3.235 -2.295 -3.564 1.00 86.19 394 ALA A C 1
ATOM 2968 O O . ALA A 1 394 ? 4.010 -1.639 -4.256 1.00 86.19 394 ALA A O 1
ATOM 2969 N N . MET A 1 395 ? 3.582 -3.476 -3.036 1.00 87.25 395 MET A N 1
ATOM 2970 C CA . MET A 1 395 ? 4.897 -4.084 -3.237 1.00 87.25 395 MET A CA 1
ATOM 2971 C C . MET A 1 395 ? 5.019 -4.632 -4.648 1.00 87.25 395 MET A C 1
ATOM 2973 O O . MET A 1 395 ? 4.286 -5.539 -5.033 1.00 87.25 395 MET A O 1
ATOM 2977 N N . GLN A 1 396 ? 5.986 -4.119 -5.402 1.00 81.31 396 GLN A N 1
ATOM 2978 C CA . GLN A 1 396 ? 6.246 -4.600 -6.752 1.00 81.31 396 GLN A CA 1
ATOM 2979 C C . GLN A 1 396 ? 7.736 -4.676 -7.080 1.00 81.31 396 GLN A C 1
ATOM 2981 O O . GLN A 1 396 ? 8.509 -3.865 -6.566 1.00 81.31 396 GLN A O 1
ATOM 2986 N N . PRO A 1 397 ? 8.166 -5.618 -7.939 1.00 82.06 397 PRO A N 1
ATOM 2987 C CA . PRO A 1 397 ? 9.543 -5.682 -8.409 1.00 82.06 397 PRO A CA 1
ATOM 2988 C C . PRO A 1 397 ? 9.919 -4.452 -9.237 1.00 82.06 397 PRO A C 1
ATOM 2990 O O . PRO A 1 397 ? 9.177 -4.011 -10.107 1.00 82.06 397 PRO A O 1
ATOM 2993 N N . ARG A 1 398 ? 11.116 -3.931 -8.985 1.00 77.00 398 ARG A N 1
ATOM 2994 C CA . ARG A 1 398 ? 11.681 -2.735 -9.625 1.00 77.00 398 ARG A CA 1
ATOM 2995 C C . ARG A 1 398 ? 12.705 -3.052 -10.725 1.00 77.00 398 ARG A C 1
ATOM 2997 O O .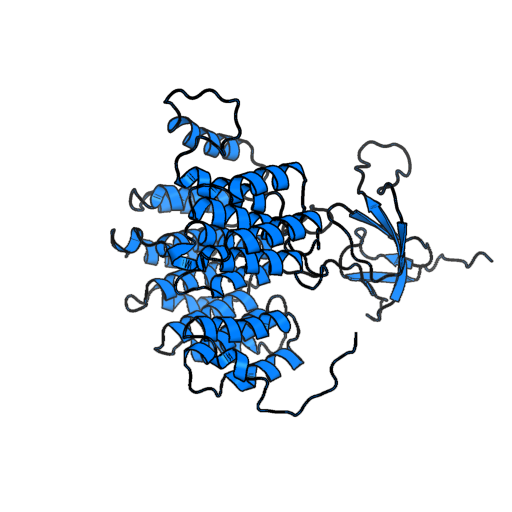 ARG A 1 398 ? 13.320 -2.168 -11.315 1.00 77.00 398 ARG A O 1
ATOM 3004 N N . MET A 1 399 ? 12.963 -4.333 -10.944 1.00 82.38 399 MET A N 1
ATOM 3005 C CA . MET A 1 399 ? 13.954 -4.800 -11.906 1.00 82.38 399 MET A CA 1
ATOM 3006 C C . MET A 1 399 ? 13.419 -4.727 -13.336 1.00 82.38 399 MET A C 1
ATOM 3008 O O . MET A 1 399 ? 12.282 -5.108 -13.594 1.00 82.38 399 MET A O 1
ATOM 3012 N N . LEU A 1 400 ? 14.272 -4.288 -14.256 1.00 83.56 400 LEU A N 1
ATOM 3013 C CA . LEU A 1 400 ? 14.105 -4.482 -15.685 1.00 83.56 400 LEU A CA 1
ATOM 3014 C C . LEU A 1 400 ? 14.658 -5.860 -16.049 1.00 83.56 400 LEU A C 1
ATOM 3016 O O . LEU A 1 400 ? 15.866 -6.097 -15.952 1.00 83.56 400 LEU A O 1
ATOM 3020 N N . LEU A 1 401 ? 13.776 -6.757 -16.473 1.00 86.94 401 LEU A N 1
ATOM 3021 C CA . LEU A 1 401 ? 14.114 -8.071 -16.991 1.00 86.94 401 LEU A CA 1
ATOM 3022 C C . LEU A 1 401 ? 13.587 -8.196 -18.414 1.00 86.94 401 LEU A C 1
ATOM 3024 O O . LEU A 1 401 ? 12.424 -7.919 -18.697 1.00 86.94 401 LEU A O 1
ATOM 3028 N N . THR A 1 402 ? 14.461 -8.636 -19.308 1.00 86.75 402 THR A N 1
ATOM 3029 C CA . THR A 1 402 ? 14.122 -8.875 -20.706 1.00 86.75 402 THR A CA 1
ATOM 3030 C C . THR A 1 402 ? 13.883 -10.358 -20.939 1.00 86.75 402 THR A C 1
ATOM 3032 O O . THR A 1 402 ? 14.665 -11.202 -20.495 1.00 86.75 402 THR A O 1
ATOM 3035 N N . VAL A 1 403 ? 12.793 -10.674 -21.628 1.00 89.06 403 VAL A N 1
ATOM 3036 C CA . VAL A 1 403 ? 12.447 -12.031 -22.056 1.00 89.06 403 VAL A CA 1
ATOM 3037 C C . VAL A 1 403 ? 12.308 -12.080 -23.571 1.00 89.06 403 VAL A C 1
ATOM 3039 O O . VAL A 1 403 ? 11.968 -11.084 -24.201 1.00 89.06 403 VAL A O 1
ATOM 3042 N N . ASP A 1 404 ? 12.586 -13.240 -24.143 1.00 86.62 404 ASP A N 1
ATOM 3043 C CA . ASP A 1 404 ? 12.341 -13.540 -25.554 1.00 86.62 404 ASP A CA 1
ATOM 3044 C C . ASP A 1 404 ? 10.846 -13.848 -25.813 1.00 86.62 404 ASP A C 1
ATOM 3046 O O . ASP A 1 404 ? 10.074 -14.031 -24.867 1.00 86.62 404 ASP A O 1
ATOM 3050 N N . GLU A 1 405 ? 10.429 -13.972 -27.079 1.00 85.38 405 GLU A N 1
ATOM 3051 C CA . GLU A 1 405 ? 9.055 -14.340 -27.478 1.00 85.38 405 GLU A CA 1
ATOM 3052 C C . GLU A 1 405 ? 8.591 -15.668 -26.842 1.00 85.38 405 GLU A C 1
ATOM 3054 O O . GLU A 1 405 ? 7.408 -15.859 -26.564 1.00 85.38 405 GLU A O 1
ATOM 3059 N N . ASN A 1 406 ? 9.533 -16.563 -26.527 1.00 84.81 406 ASN A N 1
ATOM 3060 C CA . ASN A 1 406 ? 9.285 -17.840 -25.850 1.00 84.81 406 ASN A CA 1
ATOM 3061 C C . ASN A 1 406 ? 9.268 -17.746 -24.309 1.00 84.81 406 ASN A C 1
ATOM 3063 O O . ASN A 1 406 ? 9.386 -18.772 -23.636 1.00 84.81 406 ASN A O 1
ATOM 3067 N N . LEU A 1 407 ? 9.198 -16.534 -23.741 1.00 82.62 407 LEU A N 1
ATOM 3068 C CA . LEU A 1 407 ? 9.236 -16.248 -22.296 1.00 82.62 407 LEU A CA 1
ATOM 3069 C C . LEU A 1 407 ? 10.510 -16.737 -21.583 1.00 82.62 407 LEU A C 1
ATOM 3071 O O . LEU A 1 407 ? 10.539 -16.892 -20.361 1.00 82.62 407 LEU A O 1
ATOM 3075 N N . LYS A 1 408 ? 11.593 -16.964 -22.332 1.00 86.88 408 LYS A N 1
ATOM 3076 C CA . LYS A 1 408 ? 12.903 -17.303 -21.765 1.00 86.88 408 LYS A CA 1
ATOM 3077 C C . LYS A 1 408 ? 13.663 -16.024 -21.408 1.00 86.88 408 LYS A C 1
ATOM 3079 O O . LYS A 1 408 ? 13.638 -15.081 -22.197 1.00 86.88 408 LYS A O 1
ATOM 3084 N N . PRO A 1 409 ? 14.355 -15.972 -20.257 1.00 86.50 409 PRO A N 1
ATOM 3085 C CA . PRO A 1 409 ? 15.140 -14.804 -19.879 1.00 86.50 409 PRO A CA 1
ATOM 3086 C C . PRO A 1 409 ? 16.287 -14.595 -20.873 1.00 86.50 409 PRO A C 1
ATOM 3088 O O . PRO A 1 409 ? 17.058 -15.515 -21.146 1.00 86.50 409 PRO A O 1
ATOM 3091 N N . LEU A 1 410 ? 16.404 -13.375 -21.390 1.00 86.38 410 LEU A N 1
ATOM 3092 C CA . LEU A 1 410 ? 17.423 -12.968 -22.351 1.00 86.38 410 LEU A CA 1
ATOM 3093 C C . LEU A 1 410 ? 18.240 -11.829 -21.744 1.00 86.38 410 LEU A C 1
ATOM 3095 O O . LEU A 1 410 ? 17.662 -10.842 -21.300 1.00 86.38 410 LEU A O 1
ATOM 3099 N N . SER A 1 411 ? 19.571 -11.938 -21.727 1.00 86.31 411 SER A N 1
ATOM 3100 C CA . SER A 1 411 ? 20.439 -10.856 -21.243 1.00 86.31 411 SER A CA 1
ATOM 3101 C C . SER A 1 411 ? 20.848 -9.956 -22.405 1.00 86.31 411 SER A C 1
ATOM 3103 O O . SER A 1 411 ? 21.472 -10.415 -23.361 1.00 86.31 411 SER A O 1
ATOM 3105 N N . VAL A 1 412 ? 20.478 -8.679 -22.327 1.00 87.44 412 VAL A N 1
ATOM 3106 C CA . VAL A 1 412 ? 20.736 -7.661 -23.351 1.00 87.44 412 VAL A CA 1
ATOM 3107 C C . VAL A 1 412 ? 21.348 -6.431 -22.683 1.00 87.44 412 VAL A C 1
ATOM 3109 O O . VAL A 1 412 ? 20.939 -6.071 -21.573 1.00 87.44 412 VAL A O 1
ATOM 3112 N N . PRO A 1 413 ? 22.334 -5.769 -23.315 1.00 89.19 413 PRO A N 1
ATOM 3113 C CA . PRO A 1 413 ? 22.886 -4.534 -22.784 1.00 89.19 413 PRO A CA 1
ATOM 3114 C C . PRO A 1 413 ? 21.869 -3.384 -22.879 1.00 89.19 413 PRO A C 1
ATOM 3116 O O . PRO A 1 413 ? 21.308 -3.089 -23.936 1.00 89.19 413 PRO A O 1
ATOM 3119 N N . VAL A 1 414 ? 21.668 -2.700 -21.759 1.00 88.75 414 VAL A N 1
ATOM 3120 C CA . VAL A 1 414 ? 20.749 -1.575 -21.567 1.00 88.75 414 VAL A CA 1
ATOM 3121 C C . VAL A 1 414 ? 21.524 -0.392 -20.993 1.00 88.75 414 VAL A C 1
ATOM 3123 O O . VAL A 1 414 ? 22.356 -0.543 -20.099 1.00 88.75 414 VAL A O 1
ATOM 3126 N N . ARG A 1 415 ? 21.250 0.806 -21.503 1.00 88.31 415 ARG A N 1
ATOM 3127 C CA . ARG A 1 415 ? 21.730 2.081 -20.968 1.00 88.31 415 ARG A CA 1
ATOM 3128 C C . ARG A 1 415 ? 20.715 2.598 -19.960 1.00 88.31 415 ARG A C 1
ATOM 3130 O O . ARG A 1 415 ? 19.573 2.843 -20.328 1.00 88.31 415 ARG A O 1
ATOM 3137 N N . VAL A 1 416 ? 21.131 2.779 -18.713 1.00 87.12 416 VAL A N 1
ATOM 3138 C CA . VAL A 1 416 ? 20.296 3.352 -17.649 1.00 87.12 416 VAL A CA 1
ATOM 3139 C C . VAL A 1 416 ? 20.855 4.716 -17.277 1.00 87.12 416 VAL A C 1
ATOM 3141 O O . VAL A 1 416 ? 22.057 4.841 -17.047 1.00 87.12 416 VAL A O 1
ATOM 3144 N N . GLY A 1 417 ? 20.009 5.742 -17.260 1.00 85.69 417 GLY A N 1
ATOM 3145 C CA . GLY A 1 417 ? 20.393 7.109 -16.912 1.00 85.69 417 GLY A CA 1
ATOM 3146 C C . GLY A 1 417 ? 19.215 7.917 -16.381 1.00 85.69 417 GLY A C 1
ATOM 3147 O O . GLY A 1 417 ? 18.085 7.440 -16.358 1.00 85.69 417 GLY A O 1
ATOM 3148 N N . GLN A 1 418 ? 19.470 9.157 -15.973 1.00 83.94 418 GLN A N 1
ATOM 3149 C CA . GLN A 1 418 ? 18.423 10.024 -15.442 1.00 83.94 418 GLN A CA 1
ATOM 3150 C C . GLN A 1 418 ? 17.467 10.451 -16.561 1.00 83.94 418 GLN A C 1
ATOM 3152 O O . GLN A 1 418 ? 17.907 10.876 -17.635 1.00 83.94 418 GLN A O 1
ATOM 3157 N N . ALA A 1 419 ? 16.164 10.366 -16.293 1.00 79.88 419 ALA A N 1
ATOM 3158 C CA . ALA A 1 419 ? 15.129 10.785 -17.225 1.00 79.88 419 ALA A CA 1
ATOM 3159 C C . ALA A 1 419 ? 15.222 12.286 -17.527 1.00 79.88 419 ALA A C 1
ATOM 3161 O O . ALA A 1 419 ? 15.256 13.114 -16.612 1.00 79.88 419 ALA A O 1
ATOM 3162 N N . VAL A 1 420 ? 15.217 12.643 -18.812 1.00 77.94 420 VAL A N 1
ATOM 3163 C CA . VAL A 1 420 ? 15.111 14.031 -19.270 1.00 77.94 420 VAL A CA 1
ATOM 3164 C C . VAL A 1 420 ? 13.853 14.204 -20.098 1.00 77.94 420 VAL A C 1
ATOM 3166 O O . VAL A 1 420 ? 13.518 13.368 -20.938 1.00 77.94 420 VAL A O 1
ATOM 3169 N N . ASP A 1 421 ? 13.140 15.297 -19.842 1.00 74.62 421 ASP A N 1
ATOM 3170 C CA . ASP A 1 421 ? 11.983 15.660 -20.642 1.00 74.62 421 ASP A CA 1
ATOM 3171 C C . ASP A 1 421 ? 12.445 16.194 -22.005 1.00 74.62 421 ASP A C 1
ATOM 3173 O O . ASP A 1 421 ? 13.184 17.178 -22.103 1.00 74.62 421 ASP A O 1
ATOM 3177 N N . VAL A 1 422 ? 12.053 15.486 -23.060 1.00 70.00 422 VAL A N 1
ATOM 3178 C CA . VAL A 1 422 ? 12.439 15.770 -24.448 1.00 70.00 422 VAL A CA 1
ATOM 3179 C C . VAL A 1 422 ? 11.360 16.548 -25.203 1.00 70.00 422 VAL A C 1
ATOM 3181 O O . VAL A 1 422 ? 11.540 16.862 -26.382 1.00 70.00 422 VAL A O 1
ATOM 3184 N N . VAL A 1 423 ? 10.245 16.884 -24.543 1.00 68.69 423 VAL A N 1
ATOM 3185 C CA . VAL A 1 423 ? 9.153 17.654 -25.146 1.00 68.69 423 VAL A CA 1
ATOM 3186 C C . VAL A 1 423 ? 9.674 19.023 -25.605 1.00 68.69 423 VAL A C 1
ATOM 3188 O O . VAL A 1 423 ? 10.178 19.819 -24.818 1.00 68.69 423 VAL A O 1
ATOM 3191 N N . GLY A 1 424 ? 9.560 19.297 -26.909 1.00 66.50 424 GLY A N 1
ATOM 3192 C CA . GLY A 1 424 ? 9.977 20.564 -27.524 1.00 66.50 424 GLY A CA 1
ATOM 3193 C C . GLY A 1 424 ? 11.405 20.596 -28.085 1.00 66.50 424 GLY A C 1
ATOM 3194 O O . GLY A 1 424 ? 11.816 21.629 -28.613 1.00 66.50 424 GLY A O 1
ATOM 3195 N N . GLN A 1 425 ? 12.158 19.494 -28.024 1.00 73.19 425 GLN A N 1
ATOM 3196 C CA . GLN A 1 425 ? 13.483 19.409 -28.649 1.00 73.19 425 GLN A CA 1
ATOM 3197 C C . GLN A 1 425 ? 13.387 18.954 -30.115 1.00 73.19 425 GLN A C 1
ATOM 3199 O O . GLN A 1 425 ? 12.736 17.960 -30.430 1.00 73.19 425 GLN A O 1
ATOM 3204 N N . ALA A 1 426 ? 14.055 19.670 -31.025 1.00 61.94 426 ALA A N 1
ATOM 3205 C CA . ALA A 1 426 ? 14.094 19.321 -32.445 1.00 61.94 426 ALA A CA 1
ATOM 3206 C C . ALA A 1 426 ? 15.119 18.203 -32.725 1.00 61.94 426 ALA A C 1
ATOM 3208 O O . ALA A 1 426 ? 16.261 18.275 -32.275 1.00 61.94 426 ALA A O 1
ATOM 3209 N N . GLY A 1 427 ? 14.730 17.194 -33.513 1.00 74.38 427 GLY A N 1
ATOM 3210 C CA . GLY A 1 427 ? 15.595 16.084 -33.939 1.00 74.38 427 GLY A CA 1
ATOM 3211 C C . GLY A 1 427 ? 15.216 14.739 -33.309 1.00 74.38 427 GLY A C 1
ATOM 3212 O O . GLY A 1 427 ? 14.044 14.489 -33.045 1.00 74.38 427 GLY A O 1
ATOM 3213 N N . ARG A 1 428 ? 16.209 13.862 -33.086 1.00 67.25 428 ARG A N 1
ATOM 3214 C CA . ARG A 1 428 ? 16.091 12.642 -32.261 1.00 67.25 428 ARG A CA 1
ATOM 3215 C C . ARG A 1 428 ? 16.714 12.912 -30.881 1.00 67.25 428 ARG A C 1
ATOM 3217 O O . ARG A 1 428 ? 17.876 12.553 -30.671 1.00 67.25 428 ARG A O 1
ATOM 3224 N N . PRO A 1 429 ? 16.016 13.628 -29.981 1.00 68.56 429 PRO A N 1
ATOM 3225 C CA . PRO A 1 429 ? 16.541 13.939 -28.658 1.00 68.56 429 PRO A CA 1
ATOM 3226 C C . PRO A 1 429 ? 16.702 12.657 -27.837 1.00 68.56 429 PRO A C 1
ATOM 3228 O O . PRO A 1 429 ? 15.863 11.760 -27.890 1.00 68.56 429 PRO A O 1
ATOM 3231 N N . LYS A 1 430 ? 17.800 12.562 -27.083 1.00 74.00 430 LYS A N 1
ATOM 3232 C CA . LYS A 1 430 ? 18.034 11.438 -26.167 1.00 74.00 430 LYS A CA 1
ATOM 3233 C C . LYS A 1 430 ? 17.156 11.604 -24.935 1.00 74.00 430 LYS A C 1
ATOM 3235 O O . LYS A 1 430 ? 17.128 12.691 -24.362 1.00 74.00 430 LYS A O 1
ATOM 3240 N N . THR A 1 431 ? 16.487 10.535 -24.508 1.00 75.88 431 THR A N 1
ATOM 3241 C CA . THR A 1 431 ? 15.570 10.597 -23.356 1.00 75.88 431 THR A CA 1
ATOM 3242 C C . THR A 1 431 ? 16.283 10.453 -22.010 1.00 75.88 431 THR A C 1
ATOM 3244 O O . THR A 1 431 ? 15.688 10.722 -20.961 1.00 75.88 431 THR A O 1
ATOM 3247 N N . ILE A 1 432 ? 17.572 10.087 -22.045 1.00 82.94 432 ILE A N 1
ATOM 3248 C CA . ILE A 1 432 ? 18.425 9.849 -20.877 1.00 82.94 432 ILE A CA 1
ATOM 3249 C C . ILE A 1 432 ? 19.669 10.745 -20.858 1.00 82.94 432 ILE A C 1
ATOM 3251 O O . ILE A 1 432 ? 20.307 10.991 -21.887 1.00 82.94 432 ILE A O 1
ATOM 3255 N N . THR A 1 433 ? 20.072 11.180 -19.662 1.00 82.25 433 THR A N 1
ATOM 3256 C CA . THR A 1 433 ? 21.379 11.813 -19.410 1.00 82.25 433 THR A CA 1
ATOM 3257 C C . THR A 1 433 ? 22.195 11.032 -18.380 1.00 82.25 433 THR A C 1
ATOM 3259 O O . THR A 1 433 ? 21.648 10.310 -17.552 1.00 82.25 433 THR A O 1
ATOM 3262 N N . GLY A 1 434 ? 23.530 11.136 -18.458 1.00 81.19 434 GLY A N 1
ATOM 3263 C CA . GLY A 1 434 ? 24.437 10.490 -17.498 1.00 81.19 434 GLY A CA 1
ATOM 3264 C C . GLY A 1 434 ? 24.351 8.959 -17.473 1.00 81.19 434 GLY A C 1
ATOM 3265 O O . GLY A 1 434 ? 24.380 8.369 -16.398 1.00 81.19 434 GLY A O 1
ATOM 3266 N N . PHE A 1 435 ? 24.203 8.320 -18.637 1.00 82.94 435 PHE A N 1
ATOM 3267 C CA . PHE A 1 435 ? 23.902 6.892 -18.712 1.00 82.94 435 PHE A CA 1
ATOM 3268 C C . PHE A 1 435 ? 25.108 5.984 -18.429 1.00 82.94 435 PHE A C 1
ATOM 3270 O O . PHE A 1 435 ? 26.237 6.266 -18.835 1.00 82.94 435 PHE A O 1
ATOM 3277 N N . GLN A 1 436 ? 24.841 4.843 -17.797 1.00 84.62 436 GLN A N 1
ATOM 3278 C CA . GLN A 1 436 ? 25.761 3.715 -17.658 1.00 84.62 436 GLN A CA 1
ATOM 3279 C C . GLN A 1 436 ? 25.187 2.500 -18.386 1.00 84.62 436 GLN A C 1
ATOM 3281 O O . GLN A 1 436 ? 23.974 2.295 -18.414 1.00 84.62 436 GLN A O 1
ATOM 3286 N N . THR A 1 437 ? 26.053 1.708 -19.021 1.00 87.94 437 THR A N 1
ATOM 3287 C CA . THR A 1 437 ? 25.619 0.496 -19.730 1.00 87.94 437 THR A CA 1
ATOM 3288 C C . THR A 1 437 ? 25.721 -0.697 -18.790 1.00 87.94 437 THR A C 1
ATOM 3290 O O . THR A 1 437 ? 26.789 -0.974 -18.248 1.00 87.94 437 THR A O 1
ATOM 3293 N N . HIS A 1 438 ? 24.614 -1.405 -18.619 1.00 87.00 438 HIS A N 1
ATOM 3294 C CA . HIS A 1 438 ? 24.486 -2.604 -17.801 1.00 87.00 438 HIS A CA 1
ATOM 3295 C C . HIS A 1 438 ? 23.891 -3.741 -18.637 1.00 87.00 438 HIS A C 1
ATOM 3297 O O . HIS A 1 438 ? 23.315 -3.489 -19.688 1.00 87.00 438 HIS A O 1
ATOM 3303 N N . SER A 1 439 ? 24.009 -4.990 -18.187 1.00 87.25 439 SER A N 1
ATOM 3304 C CA . SER A 1 439 ? 23.329 -6.133 -18.817 1.00 87.25 439 SER A CA 1
ATOM 3305 C C . SER A 1 439 ? 22.100 -6.511 -18.000 1.00 87.25 439 SER A C 1
ATOM 3307 O O . SER A 1 439 ? 22.185 -6.537 -16.773 1.00 87.25 439 SER A O 1
ATOM 3309 N N . THR A 1 440 ? 20.973 -6.814 -18.645 1.00 84.94 440 THR A N 1
ATOM 3310 C CA . THR A 1 440 ? 19.760 -7.260 -17.940 1.00 84.94 440 THR A CA 1
ATOM 3311 C C . THR A 1 440 ? 19.966 -8.607 -17.236 1.00 84.94 440 THR A C 1
ATOM 3313 O O . THR A 1 440 ? 20.639 -9.486 -17.788 1.00 84.94 440 THR A O 1
ATOM 3316 N N . PRO A 1 441 ? 19.395 -8.805 -16.028 1.00 86.12 441 PRO A N 1
ATOM 3317 C CA . PRO A 1 441 ? 18.484 -7.907 -15.305 1.00 86.12 441 PRO A CA 1
ATOM 3318 C C . PRO A 1 441 ? 19.184 -6.737 -14.588 1.00 86.12 441 PRO A C 1
ATOM 3320 O O . PRO A 1 441 ? 20.223 -6.914 -13.956 1.00 86.12 441 PRO A O 1
ATOM 3323 N N . VAL A 1 442 ? 18.580 -5.546 -14.645 1.00 86.12 442 VAL A N 1
ATOM 3324 C CA . VAL A 1 442 ? 19.104 -4.313 -14.021 1.00 86.12 442 VAL A CA 1
ATOM 3325 C C . VAL A 1 442 ? 18.053 -3.703 -13.103 1.00 86.12 442 VAL A C 1
ATOM 3327 O O . VAL A 1 442 ? 16.863 -3.759 -13.390 1.00 86.12 442 VAL A O 1
ATOM 3330 N N . LEU A 1 443 ? 18.480 -3.103 -11.995 1.00 83.94 443 LEU A N 1
ATOM 3331 C CA . LEU A 1 443 ? 17.605 -2.343 -11.106 1.00 83.94 443 LEU A CA 1
ATOM 3332 C C . LEU A 1 443 ? 17.602 -0.871 -11.523 1.00 83.94 443 LEU A C 1
ATOM 3334 O O . LEU A 1 443 ? 18.662 -0.259 -11.608 1.00 83.94 443 LEU A O 1
ATOM 3338 N N . LEU A 1 444 ? 16.418 -0.309 -11.758 1.00 81.06 444 LEU A N 1
ATOM 3339 C CA . LEU A 1 444 ? 16.252 1.098 -12.142 1.00 81.06 444 LEU A CA 1
ATOM 3340 C C . LEU A 1 444 ? 16.075 1.963 -10.893 1.00 81.06 444 LEU A C 1
ATOM 3342 O O . LEU A 1 444 ? 15.262 1.596 -10.052 1.00 81.06 444 LEU A O 1
ATOM 3346 N N . ALA A 1 445 ? 16.776 3.092 -10.727 1.00 77.50 445 ALA A N 1
ATOM 3347 C CA . ALA A 1 445 ? 16.526 4.022 -9.617 1.00 77.50 445 ALA A CA 1
ATOM 3348 C C . ALA A 1 445 ? 15.327 4.958 -9.895 1.00 77.50 445 ALA A C 1
ATOM 3350 O O . ALA A 1 445 ? 14.535 4.738 -10.807 1.00 77.50 445 ALA A O 1
ATOM 3351 N N . ALA A 1 446 ? 15.026 5.883 -8.968 1.00 70.44 446 ALA A N 1
ATOM 3352 C CA . ALA A 1 446 ? 13.736 6.588 -8.959 1.00 70.44 446 ALA A CA 1
ATOM 3353 C C . ALA A 1 446 ? 13.865 7.793 -9.881 1.00 70.44 446 ALA A C 1
ATOM 3355 O O . ALA A 1 446 ? 14.590 8.725 -9.543 1.00 70.44 446 ALA A O 1
ATOM 3356 N N . GLY A 1 447 ? 13.184 7.755 -11.027 1.00 75.12 447 GLY A N 1
ATOM 3357 C CA . GLY A 1 447 ? 13.402 8.717 -12.110 1.00 75.12 447 GLY A CA 1
ATOM 3358 C C . GLY A 1 447 ? 14.534 8.330 -13.069 1.00 75.12 447 GLY A C 1
ATOM 3359 O O . GLY A 1 447 ? 14.931 9.162 -13.886 1.00 75.12 447 GLY A O 1
ATOM 3360 N N . ASP A 1 448 ? 15.040 7.096 -12.985 1.00 80.38 448 ASP A N 1
ATOM 3361 C CA . ASP A 1 448 ? 15.895 6.539 -14.031 1.00 80.38 448 ASP A CA 1
ATOM 3362 C C . ASP A 1 448 ? 15.039 6.050 -15.199 1.00 80.38 448 ASP A C 1
ATOM 3364 O O . ASP A 1 448 ? 13.935 5.538 -15.018 1.00 80.38 448 ASP A O 1
ATOM 3368 N N . ARG A 1 449 ? 15.590 6.173 -16.400 1.00 81.94 449 ARG A N 1
ATOM 3369 C CA . ARG A 1 449 ? 15.057 5.625 -17.642 1.00 81.94 449 ARG A CA 1
ATOM 3370 C C . ARG A 1 449 ? 16.067 4.668 -18.251 1.00 81.94 449 ARG A C 1
ATOM 3372 O O . ARG A 1 449 ? 17.280 4.870 -18.148 1.00 81.94 449 ARG A O 1
ATOM 3379 N N . ALA A 1 450 ? 15.545 3.632 -18.890 1.00 85.62 450 ALA A N 1
ATOM 3380 C CA . ALA A 1 450 ? 16.321 2.634 -19.602 1.00 85.62 450 ALA A CA 1
ATOM 3381 C C . ALA A 1 450 ? 16.107 2.762 -21.114 1.00 85.62 450 ALA A C 1
ATOM 3383 O O . ALA A 1 450 ? 14.981 2.922 -21.575 1.00 85.62 450 ALA A O 1
ATOM 3384 N N . GLU A 1 451 ? 17.186 2.629 -21.881 1.00 85.06 451 GLU A N 1
ATOM 3385 C CA . GLU A 1 451 ? 17.183 2.516 -23.343 1.00 85.06 451 GLU A CA 1
ATOM 3386 C C . GLU A 1 451 ? 18.025 1.298 -23.759 1.00 85.06 451 GLU A C 1
ATOM 3388 O O . GLU A 1 451 ? 19.074 1.031 -23.169 1.00 85.06 451 GLU A O 1
ATOM 3393 N N . LEU A 1 452 ? 17.613 0.545 -24.782 1.00 85.62 452 LEU A N 1
ATOM 3394 C CA . LEU A 1 452 ? 18.425 -0.568 -25.294 1.00 85.62 452 LEU A CA 1
ATOM 3395 C C . LEU A 1 452 ? 19.733 -0.048 -25.904 1.00 85.62 452 LEU A C 1
ATOM 3397 O O . LEU A 1 452 ? 19.752 0.954 -26.619 1.00 85.62 452 LEU A O 1
ATOM 3401 N N . ALA A 1 453 ? 20.842 -0.740 -25.636 1.00 84.31 453 ALA A N 1
ATOM 3402 C CA . ALA A 1 453 ? 22.137 -0.393 -26.222 1.00 84.31 453 ALA A CA 1
ATOM 3403 C C . ALA A 1 453 ? 22.350 -1.013 -27.615 1.00 84.31 453 ALA A C 1
ATOM 3405 O O . ALA A 1 453 ? 23.252 -0.580 -28.330 1.00 84.31 453 ALA A O 1
ATOM 3406 N N . THR A 1 454 ? 21.555 -2.024 -27.979 1.00 81.38 454 THR A N 1
ATOM 3407 C CA . THR A 1 454 ? 21.684 -2.818 -29.213 1.00 81.38 454 THR A CA 1
ATOM 3408 C C . THR A 1 454 ? 20.448 -2.707 -30.094 1.00 81.38 454 THR A C 1
ATOM 3410 O O . THR A 1 454 ? 19.335 -2.792 -29.586 1.00 81.38 454 THR A O 1
ATOM 3413 N N . GLU A 1 455 ? 20.650 -2.656 -31.412 1.00 80.12 455 GLU A N 1
ATOM 3414 C CA . GLU A 1 455 ? 19.574 -2.665 -32.423 1.00 80.12 455 GLU A CA 1
ATOM 3415 C C . GLU A 1 455 ? 19.137 -4.081 -32.848 1.00 80.12 455 GLU A C 1
ATOM 3417 O O . GLU A 1 455 ? 18.185 -4.238 -33.614 1.00 80.12 455 GLU A O 1
ATOM 3422 N N . LYS A 1 456 ? 19.806 -5.121 -32.324 1.00 80.94 456 LYS A N 1
ATOM 3423 C CA . LYS A 1 456 ? 19.496 -6.538 -32.581 1.00 80.94 456 LYS A CA 1
ATOM 3424 C C . LYS A 1 456 ? 18.087 -6.938 -32.134 1.00 80.94 456 LYS A C 1
ATOM 3426 O O . LYS A 1 456 ? 17.483 -7.832 -32.720 1.00 80.94 456 LYS A O 1
ATOM 3431 N N . TYR A 1 457 ? 17.572 -6.285 -31.097 1.00 83.56 457 TYR A N 1
ATOM 3432 C CA . TYR A 1 457 ? 16.265 -6.583 -30.530 1.00 83.56 457 TYR A CA 1
ATOM 3433 C C . TYR A 1 457 ? 15.393 -5.334 -30.508 1.00 83.56 457 TYR A C 1
ATOM 3435 O O . TYR A 1 457 ? 15.860 -4.248 -30.169 1.00 83.56 457 TYR A O 1
ATOM 3443 N N . ILE A 1 458 ? 14.114 -5.509 -30.823 1.00 83.62 458 ILE A N 1
ATOM 3444 C CA . ILE A 1 458 ? 13.086 -4.476 -30.742 1.00 83.62 458 ILE A CA 1
ATOM 3445 C C . ILE A 1 458 ? 12.195 -4.801 -29.536 1.00 83.62 458 ILE A C 1
ATOM 3447 O O . ILE A 1 458 ? 11.679 -5.918 -29.445 1.00 83.62 458 ILE A O 1
ATOM 3451 N N . PRO A 1 459 ? 11.997 -3.864 -28.596 1.00 85.38 459 PRO A N 1
ATOM 3452 C CA . PRO A 1 459 ? 11.095 -4.077 -27.480 1.00 85.38 459 PRO A CA 1
ATOM 3453 C C . PRO A 1 459 ? 9.645 -3.919 -27.943 1.00 85.38 459 PRO A C 1
ATOM 3455 O O . PRO A 1 459 ? 9.316 -3.000 -28.690 1.00 85.38 459 PRO A O 1
ATOM 3458 N N . LEU A 1 460 ? 8.761 -4.804 -27.477 1.00 82.12 460 LEU A N 1
ATOM 3459 C CA . LEU A 1 460 ? 7.325 -4.697 -27.766 1.00 82.12 460 LEU A CA 1
ATOM 3460 C C . LEU A 1 460 ? 6.664 -3.520 -27.031 1.00 82.12 460 LEU A C 1
ATOM 3462 O O . LEU A 1 460 ? 5.673 -2.972 -27.509 1.00 82.12 460 LEU A O 1
ATOM 3466 N N . SER A 1 461 ? 7.216 -3.125 -25.881 1.00 80.38 461 SER A N 1
ATOM 3467 C CA . SER A 1 461 ? 6.799 -1.939 -25.130 1.00 80.38 461 SER A CA 1
ATOM 3468 C C . SER A 1 461 ? 7.740 -0.767 -25.424 1.00 80.38 461 SER A C 1
ATOM 3470 O O . SER A 1 461 ? 8.958 -0.957 -25.385 1.00 80.38 461 SER A O 1
ATOM 3472 N N . PRO A 1 462 ? 7.221 0.456 -25.642 1.00 75.94 462 PRO A N 1
ATOM 3473 C CA . PRO A 1 462 ? 8.056 1.651 -25.765 1.00 75.94 462 PRO A CA 1
ATOM 3474 C C . PRO A 1 462 ? 8.754 2.024 -24.447 1.00 75.94 462 PRO A C 1
ATOM 3476 O O . PRO A 1 462 ? 9.755 2.732 -24.470 1.00 75.94 462 PRO A O 1
ATOM 3479 N N . ILE A 1 463 ? 8.237 1.553 -23.307 1.00 80.00 463 ILE A N 1
ATOM 3480 C CA . ILE A 1 463 ? 8.774 1.832 -21.973 1.00 80.00 463 ILE A CA 1
ATOM 3481 C C . ILE A 1 463 ? 9.466 0.575 -21.449 1.00 80.00 463 ILE A C 1
ATOM 3483 O O . ILE A 1 463 ? 8.848 -0.492 -21.364 1.00 80.00 463 ILE A O 1
ATOM 3487 N N . LEU A 1 464 ? 10.743 0.714 -21.086 1.00 78.88 464 LEU A N 1
ATOM 3488 C CA . LEU A 1 464 ? 11.573 -0.364 -20.555 1.00 78.88 464 LEU A CA 1
ATOM 3489 C C . LEU A 1 464 ? 11.527 -0.397 -19.020 1.00 78.88 464 LEU A C 1
ATOM 3491 O O . LEU A 1 464 ? 12.478 -0.002 -18.350 1.00 78.88 464 LEU A O 1
ATOM 3495 N N . GLU A 1 465 ? 10.425 -0.896 -18.463 1.00 78.62 465 GLU A N 1
ATOM 3496 C CA . GLU A 1 465 ? 10.234 -1.116 -17.021 1.00 78.62 465 GLU A CA 1
ATOM 3497 C C . GLU A 1 465 ? 9.672 -2.521 -16.761 1.00 78.62 465 GLU A C 1
ATOM 3499 O O . GLU A 1 465 ? 8.838 -3.013 -17.521 1.00 78.62 465 GLU A O 1
ATOM 3504 N N . GLY A 1 466 ? 10.096 -3.166 -15.669 1.00 82.06 466 GLY A N 1
ATOM 3505 C CA . GLY A 1 466 ? 9.573 -4.477 -15.279 1.00 82.06 466 GLY A CA 1
ATOM 3506 C C . GLY A 1 466 ? 9.963 -5.589 -16.257 1.00 82.06 466 GLY A C 1
ATOM 3507 O O . GLY A 1 466 ? 11.137 -5.763 -16.581 1.00 82.06 466 GLY A O 1
ATOM 3508 N N . PHE A 1 467 ? 8.977 -6.357 -16.720 1.00 82.81 467 PHE A N 1
ATOM 3509 C CA . PHE A 1 467 ? 9.178 -7.426 -17.698 1.00 82.81 467 PHE A CA 1
ATOM 3510 C C . PHE A 1 467 ? 8.954 -6.899 -19.116 1.00 82.81 467 PHE A C 1
ATOM 3512 O O . PHE A 1 467 ? 7.838 -6.528 -19.475 1.00 82.81 467 PHE A O 1
ATOM 3519 N N . VAL A 1 468 ? 10.006 -6.903 -19.932 1.00 84.50 468 VAL A N 1
ATOM 3520 C CA . VAL A 1 468 ? 9.947 -6.461 -21.329 1.00 84.50 468 VAL A CA 1
ATOM 3521 C C . VAL A 1 468 ? 10.190 -7.642 -22.250 1.00 84.50 468 VAL A C 1
ATOM 3523 O O . VAL A 1 468 ? 11.231 -8.293 -22.177 1.00 84.50 468 VAL A O 1
ATOM 3526 N N . ILE A 1 469 ? 9.246 -7.884 -23.155 1.00 87.69 469 ILE A N 1
ATOM 3527 C CA . ILE A 1 469 ? 9.416 -8.868 -24.218 1.00 87.69 469 ILE A CA 1
ATOM 3528 C C . ILE A 1 469 ? 10.175 -8.205 -25.369 1.00 87.69 469 ILE A C 1
ATOM 3530 O O . ILE A 1 469 ? 9.777 -7.149 -25.877 1.00 87.69 469 ILE A O 1
ATOM 3534 N N . LEU A 1 470 ? 11.282 -8.827 -25.749 1.00 86.50 470 LEU A N 1
ATOM 3535 C CA . LEU A 1 470 ? 12.121 -8.437 -26.865 1.00 86.50 470 LEU A CA 1
ATOM 3536 C C . LEU A 1 470 ? 11.853 -9.361 -28.049 1.00 86.50 470 LEU A C 1
ATOM 3538 O O . LEU A 1 470 ? 11.775 -10.575 -27.892 1.00 86.50 470 LEU A O 1
ATOM 3542 N N . LYS A 1 471 ? 11.752 -8.764 -29.232 1.00 86.06 471 LYS A N 1
ATOM 3543 C CA . LYS A 1 471 ? 11.658 -9.462 -30.508 1.00 86.06 471 LYS A CA 1
ATOM 3544 C C . LYS A 1 471 ? 12.963 -9.306 -31.273 1.00 86.06 471 LYS A C 1
ATOM 3546 O O . LYS A 1 471 ? 13.527 -8.212 -31.302 1.00 86.06 471 LYS A O 1
ATOM 3551 N N . GLU A 1 472 ? 13.438 -10.370 -31.909 1.00 82.56 472 GLU A N 1
ATOM 3552 C CA . GLU A 1 472 ? 14.571 -10.269 -32.831 1.00 82.56 472 GLU A CA 1
ATOM 3553 C C . GLU A 1 472 ? 14.222 -9.360 -34.012 1.00 82.56 472 GLU A C 1
ATOM 3555 O O . GLU A 1 472 ? 13.163 -9.480 -34.632 1.00 82.56 472 GLU A O 1
ATOM 3560 N N . ASN A 1 473 ? 15.110 -8.412 -34.300 1.00 82.25 473 ASN A N 1
ATOM 3561 C CA . ASN A 1 473 ? 14.924 -7.469 -35.386 1.00 82.25 473 ASN A CA 1
ATOM 3562 C C . ASN A 1 473 ? 15.183 -8.170 -36.738 1.00 82.25 473 ASN A C 1
ATOM 3564 O O . ASN A 1 473 ? 16.318 -8.580 -36.986 1.00 82.25 473 ASN A O 1
ATOM 3568 N N . PRO A 1 474 ? 14.179 -8.295 -37.628 1.00 74.25 474 PRO A N 1
ATOM 3569 C CA . PRO A 1 474 ? 14.341 -8.975 -38.914 1.00 74.25 474 PRO A CA 1
ATOM 3570 C C . PRO A 1 474 ? 15.244 -8.212 -39.896 1.00 74.25 474 PRO A C 1
ATOM 3572 O O . PRO A 1 474 ? 15.790 -8.819 -40.815 1.00 74.25 474 PRO A O 1
ATOM 3575 N N . ASP A 1 475 ? 15.421 -6.903 -39.694 1.00 74.00 475 ASP A N 1
ATOM 3576 C CA . ASP A 1 475 ? 16.252 -6.042 -40.543 1.00 74.00 475 ASP A CA 1
ATOM 3577 C C . ASP A 1 475 ? 17.696 -5.921 -40.029 1.00 74.00 475 ASP A C 1
ATOM 3579 O O . ASP A 1 475 ? 18.529 -5.257 -40.652 1.00 74.00 475 ASP A O 1
ATOM 3583 N N . TYR A 1 476 ? 18.012 -6.557 -38.896 1.00 71.44 476 TYR A N 1
ATOM 3584 C CA . TYR A 1 476 ? 19.350 -6.523 -38.326 1.00 71.44 476 TYR A CA 1
ATOM 3585 C C . TYR A 1 476 ? 20.306 -7.364 -39.172 1.00 71.44 476 TYR A C 1
ATOM 3587 O O . TYR A 1 476 ? 20.203 -8.589 -39.248 1.00 71.44 476 TYR A O 1
ATOM 3595 N N . ARG A 1 477 ? 21.259 -6.689 -39.812 1.00 62.19 477 ARG A N 1
ATOM 3596 C CA . ARG A 1 477 ? 22.437 -7.323 -40.396 1.00 62.19 477 ARG A CA 1
ATOM 3597 C C . ARG A 1 477 ? 23.565 -7.179 -39.386 1.00 62.19 477 ARG A C 1
ATOM 3599 O O . ARG A 1 477 ? 23.814 -6.072 -38.918 1.00 62.19 477 ARG A O 1
ATOM 3606 N N . ASP A 1 478 ? 24.209 -8.292 -39.039 1.00 56.78 478 ASP A N 1
ATOM 3607 C CA . ASP A 1 478 ? 25.474 -8.258 -38.306 1.00 56.78 478 ASP A CA 1
ATOM 3608 C C . ASP A 1 478 ? 26.488 -7.524 -39.195 1.00 56.78 478 ASP A C 1
ATOM 3610 O O . ASP A 1 478 ? 27.063 -8.107 -40.117 1.00 56.78 478 ASP A O 1
ATOM 3614 N N . ASP A 1 479 ? 26.657 -6.224 -38.962 1.00 51.47 479 ASP A N 1
ATOM 3615 C CA . ASP A 1 479 ? 27.786 -5.476 -39.495 1.00 51.47 479 ASP A CA 1
ATOM 3616 C C . ASP A 1 479 ? 29.043 -6.041 -38.814 1.00 51.47 479 ASP A C 1
ATOM 3618 O O . ASP A 1 479 ? 29.295 -5.783 -37.633 1.00 51.47 479 ASP A O 1
ATOM 3622 N N . GLN A 1 480 ? 29.774 -6.893 -39.543 1.00 38.72 480 GLN A N 1
ATOM 3623 C CA . GLN A 1 480 ? 31.135 -7.309 -39.191 1.00 38.72 480 GLN A CA 1
ATOM 3624 C C . GLN A 1 480 ? 32.096 -6.123 -39.175 1.00 38.72 480 GLN A C 1
ATOM 3626 O O . GLN A 1 480 ? 32.024 -5.291 -40.111 1.00 38.72 480 GLN A O 1
#

Foldseek 3Di:
DDDDPDDDPDDPVCVVLVVDDQLSNLLVLLVLLVVLAQPLPVSLVVLVVQCPDPDPSSLLSSLLSLLRNLAPPDDPVPPNCVVLLVQCPDPDLSSNLSSLNSLLRNQFCVLDPVNCVSLLVVLVDPPHDLQSNLSSLLSLLRNQFQVLDVSSLVSLLVSQVVDDPVSCPDLSVLSSLLSNLRNQACAAPSLVVVLVSLCPHDPVCSVSSNCSNNCRNCPPVPDVVVVVVVVVVVVVVVPPDDDPDDPPCPDDDPLSVLLVLLVLLLVQFLNDDPVNLVVLLVQLPDPDPLSVLSSLLSLLRNLFLVLDPVSLVSLVVSCVVCVVPPLSNVSSVSSNCRNCPVPSFKGLDQADQLNPDGNSSSVSLSVQLSSLSSCCVPACVHSHVVSPSSSSSRIDGQWQWEAEPVRHTDKFKKWKAAADDCPPPPDPDDRGDPTDIDIPRDGHHDRIAIDGPDPQWDWPDPGRTDYTYTYGDPPDDPPD

Solvent-accessible surface area (backbone atoms only — not comparable to full-atom values): 25791 Å² total; per-residue (Å²): 133,79,85,83,70,92,74,75,89,81,69,71,86,52,56,71,47,70,73,41,61,63,58,47,22,14,38,49,38,25,48,53,15,63,75,30,52,68,33,62,77,67,33,50,66,63,44,53,69,39,62,78,48,91,48,63,42,35,34,13,8,27,38,29,9,51,10,44,15,32,39,86,57,90,59,98,80,45,64,63,59,66,60,35,58,72,38,52,79,47,86,52,64,63,35,24,41,15,18,42,45,9,51,17,40,30,37,46,57,61,62,57,65,71,57,50,69,66,52,55,60,55,50,71,42,85,85,58,54,70,68,49,43,23,47,45,35,34,20,52,10,37,19,30,45,50,64,61,57,61,67,61,46,50,46,52,51,50,51,60,66,79,58,53,81,70,60,64,70,40,78,59,50,61,40,38,43,44,12,55,13,32,19,30,32,62,36,61,79,78,41,55,66,55,47,57,58,39,66,75,46,59,82,82,52,23,63,54,38,48,50,44,33,53,53,28,14,51,44,93,64,82,57,60,69,59,53,51,50,59,50,51,66,50,53,74,75,55,81,78,85,73,85,93,81,68,68,74,72,79,80,47,60,75,71,52,36,35,46,50,36,47,53,56,19,70,77,27,40,32,38,75,49,68,73,59,50,60,53,34,62,56,38,45,70,44,90,50,67,63,34,15,42,26,12,36,40,19,54,11,44,14,26,15,13,57,56,44,65,67,62,54,50,52,44,52,53,48,43,65,71,34,64,86,43,67,70,53,33,50,38,36,51,50,16,53,49,31,18,43,27,72,81,34,44,25,32,52,47,36,53,38,79,92,68,70,41,72,43,67,54,20,42,48,18,47,52,52,41,53,60,45,54,76,44,40,68,66,38,47,70,49,72,41,54,57,55,65,54,36,46,59,61,17,55,40,72,43,39,29,36,39,21,35,88,84,73,44,82,43,73,49,52,30,31,40,14,42,55,47,90,52,84,91,57,87,80,88,67,69,53,52,44,86,62,48,82,46,57,37,70,41,76,61,61,79,63,45,37,54,45,75,69,55,76,57,46,43,63,78,50,97,66,65,60,34,78,38,48,35,40,78,35,89,84,56,70,88,82,125

Organism: NCBI:txid402998

Sequence (480 aa):
MTVPSEASSGCASTSWLFKNKEHGKASAAASLGMILLLDVDSGLAQIDKYFHSTDTHVIAGALLGVGIVNCGIKNECDPALALLAEYIDKEDPSIRIGAIMGLGFAYAGSQNEQIRSKLTPILGDSKASLDVLAFTAISLGLVFVGSCNEEIAKAIIFALMERSESELGEPFARLLPLGLGLLYLGKQESVEATAEVSKTFNKKIRKHCDLTLLSCAYAGTGNVLKVQHFLGQRAQHFEKGETFQGPLSLYGEQNIRRAVPLALALLCISNPKVNVMDTLSRLSHDSDSEVAMAAIISLGLIGAGTNNARIAGILRNLSSYYYKEANLLFCVRIAQGLVHLGKGLLTLSPYHSEHFLLSPTALAGLITMLHACLDMKAIILGKYHYVLYFLTLAMQPRMLLTVDENLKPLSVPVRVGQAVDVVGQAGRPKTITGFQTHSTPVLLAAGDRAELATEKYIPLSPILEGFVILKENPDYRDDQ

pLDDT: mean 77.28, std 13.56, range [25.41, 92.31]

Mean predicted aligned error: 10.59 Å